Protein AF-0000000080950869 (afdb_homodimer)

pLDDT: mean 80.31, std 16.46, range [26.42, 98.25]

Sequence (766 aa):
MTEITNLSSDLVELILSLLPIPTLIRVSTVCKLWHSIISSPSFSTLSNHSNQPWFFLHGIHNISSKNNQTFAFDPSSNTWFLLPTPQLHHRHQPNTSFIGTNSFFFITAPNFLYTPILHPSWHLTPPLHFPRINPLLGVFHDAKGSNFSHPKFIVVGGVKFIGNLVDIEDRLDVEIYDPLLGNWDLGPPLPPDFRSGNSSSSLSSALFKGKFYVFGIYSCFVSSFDLHHRVWSEVHTLRPHGAVFSFLVACKEMLVLAGVCNFPHGSSSFVLWKVDERTMRFSQIDVMPHDLLCSLFDGDEDDKFASLKCVGLGDLIYVYNENYHRMYPACVCEINGESGRCVWRKVPPLPSFMNRFHKVVSFCSTVSLHSILRELQGPDLQFMTEITNLSSDLVELILSLLPIPTLIRVSTVCKLWHSIISSPSFSTLSNHSNQPWFFLHGIHNISSKNNQTFAFDPSSNTWFLLPTPQLHHRHQPNTSFIGTNSFFFITAPNFLYTPILHPSWHLTPPLHFPRINPLLGVFHDAKGSNFSHPKFIVVGGVKFIGNLVDIEDRLDVEIYDPLLGNWDLGPPLPPDFRSGNSSSSLSSALFKGKFYVFGIYSCFVSSFDLHHRVWSEVHTLRPHGAVFSFLVACKEMLVLAGVCNFPHGSSSFVLWKVDERTMRFSQIDVMPHDLLCSLFDGDEDDKFASLKCVGLGDLIYVYNENYHRMYPACVCEINGESGRCVWRKVPPLPSFMNRFHKVVSFCSTVSLHSILRELQGPDLQF

Organism: Vigna mungo (NCBI:txid3915)

Radius of gyration: 29.49 Å; Cα contacts (8 Å, |Δi|>4): 1703; chains: 2; bounding box: 51×110×67 Å

Nearest PDB structures (foldseek):
  6n01-assembly1_B  TM=3.925E-01  e=1.006E-05  Citrobacter koseri ATCC BAA-895
  8yu6-assembly1_B  TM=4.267E-01  e=8.065E-05  Pelomicrobium methylotrophicum
  8afw-assembly1_C  TM=4.514E-01  e=4.983E-04  Saccharomyces cerevisiae
  8afq-assembly1_D  TM=4.599E-01  e=5.825E-04  Saccharomyces cerevisiae
  3fw0-assembly1_A  TM=4.901E-01  e=1.486E-03  Rattus norvegicus

Foldseek 3Di:
DPPPVPDPLVVLLLVLLPDDLVVLLVVLVVDVSSLVSLLDPVSLVNSVVPQFWKKKKWFQAQPDRVQIWIWIADPVVLDIWTADDQDDPDDDPRLQAWADEAQKIWRQPPFTWIAGRLGGDIDGAPHDPFRFGQWDKDWADDPPDPCPPWIKMKTAAGWTDDPPDTHFQDQDWIWMDTVVVRDIDTAHHDPVVDGTNDHPLQWAWEDDDQWIWIAGFAQQKIWIARNVVRDIDDIDHQDDPQFRTWHWADAPPFIKIWGWGADPVGDIWIWIWTADPPPRDIGTLDIDDPVLVCLLDPNPDPVDCSQWDWEDYYQKIKIWGFDPVNQIWMKMWGADPVPSDIDIDTRDGDDPPRDRGPGMYMYIYGDRSSSNSVSSVDPPTDD/DPPPVPDPLVVLLLVLLPDPLVVLLVVLVVDVSSLVSLLDPVSLVNSVVPQFWKKKKWFAAQPDRVQIWIWIADPVVLDIWTADDQDDPDDDPRLQAWADEAQKIWRQPPFTWMAGRLDGDIDGAPHDPFRFGAWDKDWADDPPDPCPPWIKMKTAAGWTDDPPDTHFQDQDWIWMDTVVVRDIDTAHHDPVVDGTRDHPLQWAWEDDDQWIWIAGFAQQKIWIARNVVRDIDDIDHQDDAQFRTWHWADAPPFIKIWGWGADPVGDIWIWIWTADPPPRDIGTLDIDDPVLVCLLDDNPDVPDCSQWDWEDYYQKIKIWGFDPVNQIWMKMWGADPPPSDIDIDTRDGDDPPRDRGPGMYMYIYGDRSSSNSVSSVDPPTDD

Solvent-accessible surface area (backbone atoms only — not comparable to full-atom values): 41691 Å² total; per-residue (Å²): 131,85,60,76,79,75,52,54,71,64,54,49,46,52,53,50,32,70,43,54,65,69,55,42,51,51,44,30,73,75,30,71,67,48,27,52,44,52,47,27,72,65,39,49,66,61,25,62,56,77,62,63,43,25,44,34,43,36,32,37,27,83,88,42,71,84,58,34,44,28,38,36,31,37,71,89,74,65,42,78,38,47,46,68,57,73,74,72,84,62,76,85,60,71,79,61,17,66,45,56,45,68,47,28,36,33,31,42,38,89,53,33,34,37,20,43,56,64,60,63,54,79,39,79,52,71,69,61,95,69,35,27,35,44,42,44,72,48,70,45,68,68,86,84,55,85,62,86,80,60,56,27,38,39,40,38,59,12,26,33,40,54,86,60,36,62,43,45,67,55,74,41,54,23,36,35,37,36,67,89,76,61,47,73,43,82,41,69,42,74,61,56,59,55,48,52,42,39,25,48,85,48,36,34,58,27,71,52,95,65,24,46,34,41,28,28,25,46,60,21,37,33,36,36,31,33,70,83,78,59,44,70,50,75,78,44,70,60,70,60,85,49,54,56,36,39,37,45,31,27,32,75,90,43,39,34,40,39,30,38,27,50,42,94,87,72,50,73,43,44,37,34,25,42,43,40,88,87,76,60,44,70,44,80,64,49,64,56,57,63,70,61,61,44,63,47,45,75,80,78,56,77,68,39,76,39,47,55,48,71,43,38,32,44,50,38,38,36,41,32,22,72,46,61,95,61,60,46,32,38,32,38,32,40,44,38,85,86,78,57,49,72,48,76,48,76,46,75,75,68,66,86,84,59,68,84,48,70,41,74,44,66,30,35,26,63,65,55,62,37,48,48,51,60,36,57,73,41,92,64,61,59,128,131,84,62,77,81,74,52,53,71,65,54,47,43,52,55,49,33,68,43,54,66,69,54,40,52,52,44,32,73,72,31,69,67,48,26,51,45,52,48,28,72,66,37,50,65,61,26,64,56,78,63,65,43,24,44,35,42,36,31,37,28,82,88,43,72,84,59,34,44,29,37,36,32,34,71,88,75,66,43,78,38,48,47,67,57,76,76,71,84,61,77,85,60,73,77,63,16,66,46,55,45,67,46,29,36,34,31,40,37,90,54,34,32,38,22,43,54,66,63,63,54,80,38,79,53,70,71,62,97,67,35,25,35,43,41,41,71,46,71,45,68,67,87,84,55,85,63,86,81,60,56,26,38,38,40,39,58,11,26,33,40,56,87,59,35,61,42,46,69,53,76,40,55,22,36,36,36,36,67,89,77,61,46,73,44,80,40,68,42,74,60,54,60,56,50,52,40,41,25,50,84,48,35,33,58,28,72,53,94,66,24,47,32,43,30,30,25,46,62,21,36,35,34,36,32,32,70,83,79,58,45,71,51,74,78,45,71,59,71,59,85,48,54,56,37,40,35,46,30,28,32,75,90,44,40,33,39,40,29,39,28,47,42,94,88,72,47,72,44,44,38,34,26,42,42,39,87,86,77,59,46,72,45,80,63,49,66,56,56,64,70,62,60,44,64,47,44,69,81,81,54,74,68,38,76,39,49,55,46,70,44,38,31,44,48,38,39,38,39,33,23,72,47,61,95,60,61,45,32,37,33,38,34,40,44,38,86,86,78,56,49,72,47,75,48,76,47,77,76,68,69,86,85,62,67,84,48,71,40,72,45,68,32,35,25,63,64,53,62,36,49,47,51,60,36,57,74,41,92,62,60,57,127

Structure (mmCIF, N/CA/C/O backbone):
data_AF-0000000080950869-model_v1
#
loop_
_entity.id
_entity.type
_entity.pdbx_description
1 polymer 'F-box domain-containing protein'
#
loop_
_atom_site.group_PDB
_atom_site.id
_atom_site.type_symbol
_atom_site.label_atom_id
_atom_site.label_alt_id
_atom_site.label_comp_id
_atom_site.label_asym_id
_atom_site.label_entity_id
_atom_site.label_seq_id
_atom_site.pdbx_PDB_ins_code
_atom_site.Cartn_x
_atom_site.Cartn_y
_atom_site.Cartn_z
_atom_site.occupancy
_atom_site.B_iso_or_equiv
_atom_site.auth_seq_id
_atom_site.auth_comp_id
_atom_site.auth_asym_id
_atom_site.auth_atom_id
_atom_site.pdbx_PDB_model_num
ATOM 1 N N . MET A 1 1 ? -22.375 54.344 24.906 1 26.42 1 MET A N 1
ATOM 2 C CA . MET A 1 1 ? -21.688 53.469 23.938 1 26.42 1 MET A CA 1
ATOM 3 C C . MET A 1 1 ? -20.328 54.062 23.562 1 26.42 1 MET A C 1
ATOM 5 O O . MET A 1 1 ? -20.266 55.094 22.875 1 26.42 1 MET A O 1
ATOM 9 N N . THR A 1 2 ? -19.297 54.062 24.359 1 35.56 2 THR A N 1
ATOM 10 C CA . THR A 1 2 ? -17.984 54.656 24.172 1 35.56 2 THR A CA 1
ATOM 11 C C . THR A 1 2 ? -17.391 54.219 22.828 1 35.56 2 THR A C 1
ATOM 13 O O . THR A 1 2 ? -17.328 53.031 22.516 1 35.56 2 THR A O 1
ATOM 16 N N . GLU A 1 3 ? -17.406 55.062 21.812 1 41.12 3 GLU A N 1
ATOM 17 C CA . GLU A 1 3 ? -16.969 54.938 20.438 1 41.12 3 GLU A CA 1
ATOM 18 C C . GLU A 1 3 ? -15.531 54.438 20.344 1 41.12 3 GLU A C 1
ATOM 20 O O . GLU A 1 3 ? -14.648 54.969 21.047 1 41.12 3 GLU A O 1
ATOM 25 N N . ILE A 1 4 ? -15.273 53.188 20.047 1 51.12 4 ILE A N 1
ATOM 26 C CA . ILE A 1 4 ? -13.984 52.562 19.75 1 51.12 4 ILE A CA 1
ATOM 27 C C . ILE A 1 4 ? -13.078 53.562 19.031 1 51.12 4 ILE A C 1
ATOM 29 O O . ILE A 1 4 ? -11.867 53.344 18.969 1 51.12 4 ILE A O 1
ATOM 33 N N . THR A 1 5 ? -13.547 54.625 18.625 1 50.69 5 THR A N 1
ATOM 34 C CA . THR A 1 5 ? -12.797 55.656 17.953 1 50.69 5 THR A CA 1
ATOM 35 C C . THR A 1 5 ? -11.844 56.344 18.922 1 50.69 5 THR A C 1
ATOM 37 O O . THR A 1 5 ? -10.93 57.062 18.5 1 50.69 5 THR A O 1
ATOM 40 N N . ASN A 1 6 ? -12.062 56.312 20.109 1 53.97 6 ASN A N 1
ATOM 41 C CA . ASN A 1 6 ? -11.242 57.094 21.047 1 53.97 6 ASN A CA 1
ATOM 42 C C . ASN A 1 6 ? -10.117 56.219 21.641 1 53.97 6 ASN A C 1
ATOM 44 O O . ASN A 1 6 ? -9.391 56.688 22.531 1 53.97 6 ASN A O 1
ATOM 48 N N . LEU A 1 7 ? -10.086 54.938 21.344 1 57.59 7 LEU A N 1
ATOM 49 C CA . LEU A 1 7 ? -9.031 54.125 21.922 1 57.59 7 LEU A CA 1
ATOM 50 C C . LEU A 1 7 ? -7.754 54.219 21.094 1 57.59 7 LEU A C 1
ATOM 52 O O . LEU A 1 7 ? -7.809 54.406 19.891 1 57.59 7 LEU A O 1
ATOM 56 N N . SER A 1 8 ? -6.586 54.406 21.75 1 63.66 8 SER A N 1
ATOM 57 C CA . SER A 1 8 ? -5.293 54.469 21.078 1 63.66 8 SER A CA 1
ATOM 58 C C . SER A 1 8 ? -5.098 53.219 20.188 1 63.66 8 SER A C 1
ATOM 60 O O . SER A 1 8 ? -5.672 52.156 20.453 1 63.66 8 SER A O 1
ATOM 62 N N . SER A 1 9 ? -4.492 53.469 19.047 1 61.19 9 SER A N 1
ATOM 63 C CA . SER A 1 9 ? -4.215 52.438 18.078 1 61.19 9 SER A CA 1
ATOM 64 C C . SER A 1 9 ? -3.578 51.219 18.766 1 61.19 9 SER A C 1
ATOM 66 O O . SER A 1 9 ? -3.865 50.062 18.391 1 61.19 9 SER A O 1
ATOM 68 N N . ASP A 1 10 ? -2.863 51.5 19.75 1 63.84 10 ASP A N 1
ATOM 69 C CA . ASP A 1 10 ? -2.186 50.438 20.469 1 63.84 10 ASP A CA 1
ATOM 70 C C . ASP A 1 10 ? -3.184 49.594 21.266 1 63.84 10 ASP A C 1
ATOM 72 O O . ASP A 1 10 ? -3.066 48.375 21.328 1 63.84 10 ASP A O 1
ATOM 76 N N . LEU A 1 11 ? -4.082 50.25 21.859 1 62.22 11 LEU A N 1
ATOM 77 C CA . LEU A 1 11 ? -5.082 49.562 22.656 1 62.22 11 LEU A CA 1
ATOM 78 C C . LEU A 1 11 ? -6.027 48.75 21.781 1 62.22 11 LEU A C 1
ATOM 80 O O . LEU A 1 11 ? -6.418 47.656 22.125 1 62.22 11 LEU A O 1
ATOM 84 N N . VAL A 1 12 ? -6.352 49.344 20.656 1 65.19 12 VAL A N 1
ATOM 85 C CA . VAL A 1 12 ? -7.203 48.625 19.719 1 65.19 12 VAL A CA 1
ATOM 86 C C . VAL A 1 12 ? -6.484 47.375 19.219 1 65.19 12 VAL A C 1
ATOM 88 O O . VAL A 1 12 ? -7.086 46.312 19.109 1 65.19 12 VAL A O 1
ATOM 91 N N . GLU A 1 13 ? -5.23 47.594 18.969 1 63.78 13 GLU A N 1
ATOM 92 C CA . GLU A 1 13 ? -4.422 46.469 18.547 1 63.78 13 GLU A CA 1
ATOM 93 C C . GLU A 1 13 ? -4.426 45.344 19.609 1 63.78 13 GLU A C 1
ATOM 95 O O . GLU A 1 13 ? -4.527 44.188 19.281 1 63.78 13 GLU A O 1
ATOM 100 N N . LEU A 1 14 ? -4.32 45.812 20.797 1 61.44 14 LEU A N 1
ATOM 101 C CA . LEU A 1 14 ? -4.332 44.844 21.891 1 61.44 14 LEU A CA 1
ATOM 102 C C . LEU A 1 14 ? -5.688 44.156 22 1 61.44 14 LEU A C 1
ATOM 104 O O . LEU A 1 14 ? -5.758 42.938 22.234 1 61.44 14 LEU A O 1
ATOM 108 N N . ILE A 1 15 ? -6.707 44.938 21.875 1 62.34 15 ILE A N 1
ATOM 109 C CA . ILE A 1 15 ? -8.047 44.375 21.984 1 62.34 15 ILE A CA 1
ATOM 110 C C . ILE A 1 15 ? -8.289 43.406 20.844 1 62.34 15 ILE A C 1
ATOM 112 O O . ILE A 1 15 ? -8.797 42.281 21.062 1 62.34 15 ILE A O 1
ATOM 116 N N . LEU A 1 16 ? -7.816 43.844 19.734 1 64.12 16 LEU A N 1
ATOM 117 C CA . LEU A 1 16 ? -8.047 43.031 18.562 1 64.12 16 LEU A CA 1
ATOM 118 C C . LEU A 1 16 ? -7.207 41.75 18.625 1 64.12 16 LEU A C 1
ATOM 120 O O . LEU A 1 16 ? -7.621 40.688 18.141 1 64.12 16 LEU A O 1
ATOM 124 N N . SER A 1 17 ? -6.078 41.906 19.266 1 61.78 17 SER A N 1
ATOM 125 C CA . SER A 1 17 ? -5.18 40.75 19.344 1 61.78 17 SER A CA 1
ATOM 126 C C . SER A 1 17 ? -5.777 39.656 20.219 1 61.78 17 SER A C 1
ATOM 128 O O . SER A 1 17 ? -5.355 38.5 20.125 1 61.78 17 SER A O 1
ATOM 130 N N . LEU A 1 18 ? -6.824 40.062 20.938 1 58.31 18 LEU A N 1
ATOM 131 C CA . LEU A 1 18 ? -7.438 39.094 21.859 1 58.31 18 LEU A CA 1
ATOM 132 C C . LEU A 1 18 ? -8.68 38.469 21.234 1 58.31 18 LEU A C 1
ATOM 134 O O . LEU A 1 18 ? -9.273 37.562 21.812 1 58.31 18 LEU A O 1
ATOM 138 N N . LEU A 1 19 ? -8.977 39.031 20.141 1 59.91 19 LEU A N 1
ATOM 139 C CA . LEU A 1 19 ? -10.203 38.531 19.516 1 59.91 19 LEU A CA 1
ATOM 140 C C . LEU A 1 19 ? -9.922 37.281 18.672 1 59.91 19 LEU A C 1
ATOM 142 O O . LEU A 1 19 ? -8.836 37.156 18.109 1 59.91 19 LEU A O 1
ATOM 146 N N . PRO A 1 20 ? -10.945 36.344 18.703 1 60.03 20 PRO A N 1
ATOM 147 C CA . PRO A 1 20 ? -10.797 35.188 17.844 1 60.03 20 PRO A CA 1
ATOM 148 C C . PRO A 1 20 ? -10.703 35.531 16.359 1 60.03 20 PRO A C 1
ATOM 150 O O . PRO A 1 20 ? -11.195 36.594 15.945 1 60.03 20 PRO A O 1
ATOM 153 N N . ILE A 1 21 ? -10.047 34.719 15.656 1 61.84 21 ILE A N 1
ATOM 154 C CA . ILE A 1 21 ? -9.711 34.969 14.258 1 61.84 21 ILE A CA 1
ATOM 155 C C . ILE A 1 21 ? -10.977 35.281 13.469 1 61.84 21 ILE A C 1
ATOM 157 O O . ILE A 1 21 ? -11.016 36.25 12.695 1 61.84 21 ILE A O 1
ATOM 161 N N . PRO A 1 22 ? -12.086 34.656 13.758 1 58.62 22 PRO A N 1
ATOM 162 C CA . PRO A 1 22 ? -13.273 35.031 12.977 1 58.62 22 PRO A CA 1
ATOM 163 C C . PRO A 1 22 ? -13.719 36.469 13.227 1 58.62 22 PRO A C 1
ATOM 165 O O . PRO A 1 22 ? -14.172 37.156 12.297 1 58.62 22 PRO A O 1
ATOM 168 N N . THR A 1 23 ? -13.625 36.781 14.438 1 60.53 23 THR A N 1
ATOM 169 C CA . THR A 1 23 ? -14 38.156 14.773 1 60.53 23 THR A CA 1
ATOM 170 C C . THR A 1 23 ? -13.039 39.156 14.141 1 60.53 23 THR A C 1
ATOM 172 O O . THR A 1 23 ? -13.461 40.219 13.672 1 60.53 23 THR A O 1
ATOM 175 N N . LEU A 1 24 ? -11.844 38.656 14.172 1 63.06 24 LE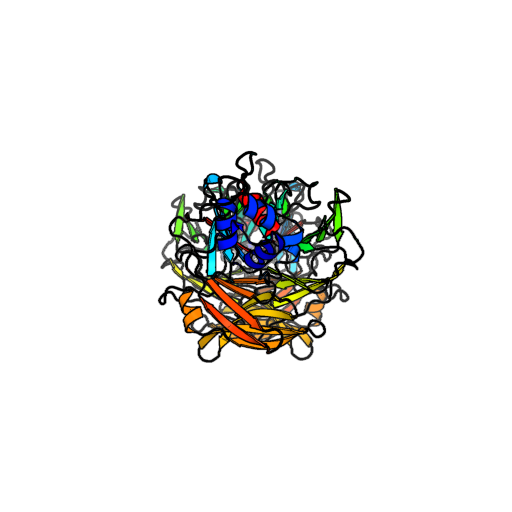U A N 1
ATOM 176 C CA . LEU A 1 24 ? -10.852 39.531 13.578 1 63.06 24 LEU A CA 1
ATOM 177 C C . LEU A 1 24 ? -11.086 39.688 12.078 1 63.06 24 LEU A C 1
ATOM 179 O O . LEU A 1 24 ? -10.969 40.781 11.531 1 63.06 24 LEU A O 1
ATOM 183 N N . ILE A 1 25 ? -11.484 38.594 11.555 1 61.44 25 ILE A N 1
ATOM 184 C CA . ILE A 1 25 ? -11.766 38.656 10.117 1 61.44 25 ILE A CA 1
ATOM 185 C C . ILE A 1 25 ? -12.977 39.531 9.859 1 61.44 25 ILE A C 1
ATOM 187 O O . ILE A 1 25 ? -12.961 40.344 8.938 1 61.44 25 ILE A O 1
ATOM 191 N N . ARG A 1 26 ? -13.914 39.469 10.617 1 59.84 26 ARG A N 1
ATOM 192 C CA . ARG A 1 26 ? -15.117 40.25 10.469 1 59.84 26 ARG A CA 1
ATOM 193 C C . ARG A 1 26 ? -14.82 41.75 10.68 1 59.84 26 ARG A C 1
ATOM 195 O O . ARG A 1 26 ? -15.273 42.594 9.906 1 59.84 26 ARG A O 1
ATOM 202 N N . VAL A 1 27 ? -14.094 41.906 11.688 1 62.31 27 VAL A N 1
ATOM 203 C CA . VAL A 1 27 ? -13.852 43.281 12.031 1 62.31 27 VAL A CA 1
ATOM 204 C C . VAL A 1 27 ? -12.938 43.938 10.992 1 62.31 27 VAL A C 1
ATOM 206 O O . VAL A 1 27 ? -13.07 45.125 10.688 1 62.31 27 VAL A O 1
ATOM 209 N N . SER A 1 28 ? -12.094 43 10.43 1 62.47 28 SER A N 1
ATOM 210 C CA . SER A 1 28 ? -11.18 43.531 9.43 1 62.47 28 SER A CA 1
ATOM 211 C C . SER A 1 28 ? -11.922 43.906 8.148 1 62.47 28 SER A C 1
ATOM 213 O O . SER A 1 28 ? -11.422 44.719 7.363 1 62.47 28 SER A O 1
ATOM 215 N N . THR A 1 29 ? -13.008 43.312 7.973 1 60.16 29 THR A N 1
ATOM 216 C CA . THR A 1 29 ? -13.781 43.594 6.77 1 60.16 29 THR A CA 1
ATOM 217 C C . THR A 1 29 ? -14.68 44.812 6.988 1 60.16 29 THR A C 1
ATOM 219 O O . THR A 1 29 ? -15.141 45.438 6.027 1 60.16 29 THR A O 1
ATOM 222 N N . VAL A 1 30 ? -14.93 45.219 8.227 1 60.84 30 VAL A N 1
ATOM 223 C CA . VAL A 1 30 ? -15.906 46.281 8.508 1 60.84 30 VAL A CA 1
ATOM 224 C C . VAL A 1 30 ? -15.195 47.625 8.664 1 60.84 30 VAL A C 1
ATOM 226 O O . VAL A 1 30 ? -15.805 48.688 8.484 1 60.84 30 VAL A O 1
ATOM 229 N N . CYS A 1 31 ? -13.992 47.625 9.102 1 62.09 31 CYS A N 1
ATOM 230 C CA . CYS A 1 31 ? -13.281 48.875 9.406 1 62.09 31 CYS A CA 1
ATOM 231 C C . CYS A 1 31 ? -11.875 48.844 8.82 1 62.09 31 CYS A C 1
ATOM 233 O O . CYS A 1 31 ? -11.109 47.906 9.078 1 62.09 31 CYS A O 1
ATOM 235 N N . LYS A 1 32 ? -11.664 49.781 7.957 1 64.25 32 LYS A N 1
ATOM 236 C CA . LYS A 1 32 ? -10.367 49.906 7.293 1 64.25 32 LYS A CA 1
ATOM 237 C C . LYS A 1 32 ? -9.234 50 8.312 1 64.25 32 LYS A C 1
ATOM 239 O O . LYS A 1 32 ? -8.148 49.438 8.102 1 64.25 32 LYS A O 1
ATOM 244 N N . LEU A 1 33 ? -9.516 50.719 9.289 1 62.75 33 LEU A N 1
ATOM 245 C CA . LEU A 1 33 ? -8.492 50.906 10.312 1 62.75 33 LEU A CA 1
ATOM 246 C C . LEU A 1 33 ? -8.148 49.562 10.977 1 62.75 33 LEU A C 1
ATOM 248 O O . LEU A 1 33 ? -6.973 49.25 11.172 1 62.75 33 LEU A O 1
ATOM 252 N N . TRP A 1 34 ? -9.172 48.844 11.266 1 62.72 34 TRP A N 1
ATOM 253 C CA . TRP A 1 34 ? -8.953 47.562 11.914 1 62.72 34 TRP A CA 1
ATOM 254 C C . TRP A 1 34 ? -8.266 46.594 10.969 1 62.72 34 TRP A C 1
ATOM 256 O O . TRP A 1 34 ? -7.395 45.812 11.391 1 62.72 34 TRP A O 1
ATOM 266 N N . HIS A 1 35 ? -8.633 46.719 9.805 1 61.59 35 HIS A N 1
ATOM 267 C CA . HIS A 1 35 ? -7.949 45.906 8.805 1 61.59 35 HIS A CA 1
ATOM 268 C C . HIS A 1 35 ? -6.453 46.219 8.773 1 61.59 35 HIS A C 1
ATOM 270 O O . HIS A 1 35 ? -5.633 45.281 8.727 1 61.59 35 HIS A O 1
ATOM 276 N N . SER A 1 36 ? -6.188 47.469 8.789 1 63.28 36 SER A N 1
ATOM 277 C CA . SER A 1 36 ? -4.789 47.875 8.734 1 63.28 36 SER A CA 1
ATOM 278 C C . SER A 1 36 ? -4.027 47.406 9.969 1 63.28 36 SER A C 1
ATOM 280 O O . SER A 1 36 ? -2.873 47 9.867 1 63.28 36 SER A O 1
ATOM 282 N N . ILE A 1 37 ? -4.645 47.469 11.07 1 62.16 37 ILE A N 1
ATOM 283 C CA . ILE A 1 37 ? -3.99 47.062 12.312 1 62.16 37 ILE A CA 1
ATOM 284 C C . ILE A 1 37 ? -3.754 45.562 12.32 1 62.16 37 ILE A C 1
ATOM 286 O O . ILE A 1 37 ? -2.648 45.094 12.617 1 62.16 37 ILE A O 1
ATOM 290 N N . ILE A 1 38 ? -4.82 44.938 11.891 1 62.62 38 ILE A N 1
ATOM 291 C CA . ILE A 1 38 ? -4.781 43.469 11.984 1 62.62 38 ILE A CA 1
ATOM 292 C C . ILE A 1 38 ? -3.816 42.906 10.93 1 62.62 38 ILE A C 1
ATOM 294 O O . ILE A 1 38 ? -3.16 41.906 11.164 1 62.62 38 ILE A O 1
ATOM 298 N N . SER A 1 39 ? -3.668 43.719 9.875 1 59 39 SER A N 1
ATOM 299 C CA . SER A 1 39 ? -2.797 43.281 8.789 1 59 39 SER A CA 1
ATOM 300 C C . SER A 1 39 ? -1.349 43.688 9.047 1 59 39 SER A C 1
ATOM 302 O O . SER A 1 39 ? -0.454 43.344 8.273 1 59 39 SER A O 1
ATOM 304 N N . SER A 1 40 ? -1.142 44.469 10.141 1 59.09 40 SER A N 1
ATOM 305 C CA . SER A 1 40 ? 0.208 44.938 10.43 1 59.09 40 SER A CA 1
ATOM 306 C C . SER A 1 40 ? 1.072 43.844 11.023 1 59.09 40 SER A C 1
ATOM 308 O O . SER A 1 40 ? 0.564 42.938 11.703 1 59.09 40 SER A O 1
ATOM 310 N N . PRO A 1 41 ? 2.375 43.812 10.562 1 57.59 41 PRO A N 1
ATOM 311 C CA . PRO A 1 41 ? 3.297 42.812 11.117 1 57.59 41 PRO A CA 1
ATOM 312 C C . PRO A 1 41 ? 3.355 42.844 12.641 1 57.59 41 PRO A C 1
ATOM 314 O O . PRO A 1 41 ? 3.543 41.812 13.281 1 57.59 41 PRO A O 1
ATOM 317 N N . SER A 1 42 ? 3.238 43.969 13.219 1 56.16 42 SER A N 1
ATOM 318 C CA . SER A 1 42 ? 3.305 44.125 14.664 1 56.16 42 SER A CA 1
ATOM 319 C C . SER A 1 42 ? 2.137 43.406 15.344 1 56.16 42 SER A C 1
ATOM 321 O O . SER A 1 42 ? 2.275 42.906 16.453 1 56.16 42 SER A O 1
ATOM 323 N N . PHE A 1 43 ? 1.018 43.469 14.727 1 56.78 43 PHE A N 1
ATOM 324 C CA . PHE A 1 43 ? -0.144 42.781 15.297 1 56.78 43 PHE A CA 1
ATOM 325 C C . PHE A 1 43 ? 0.073 41.281 15.336 1 56.78 43 PHE A C 1
ATOM 327 O O . PHE A 1 43 ? -0.349 40.625 16.281 1 56.78 43 PHE A O 1
ATOM 334 N N . SER A 1 44 ? 0.734 40.812 14.32 1 55.09 44 SER A N 1
ATOM 335 C CA . SER A 1 44 ? 1.015 39.375 14.266 1 55.09 44 SER A CA 1
ATOM 336 C C . SER A 1 44 ? 1.907 38.938 15.422 1 55.09 44 SER A C 1
ATOM 338 O O . SER A 1 44 ? 1.777 37.844 15.922 1 55.09 44 SER A O 1
ATOM 340 N N . THR A 1 45 ? 2.768 39.906 15.797 1 50.5 45 THR A N 1
ATOM 341 C CA . THR A 1 45 ? 3.648 39.625 16.922 1 50.5 45 THR A CA 1
ATOM 342 C C . THR A 1 45 ? 2.877 39.688 18.25 1 50.5 45 THR A C 1
ATOM 344 O O . THR A 1 45 ? 3.225 39 19.203 1 50.5 45 THR A O 1
ATOM 347 N N . LEU A 1 46 ? 2.123 40.625 18.391 1 47.06 46 LEU A N 1
ATOM 348 C CA . LEU A 1 46 ? 1.39 40.844 19.625 1 47.06 46 LEU A CA 1
ATOM 349 C C . LEU A 1 46 ? 0.33 39.75 19.812 1 47.06 46 LEU A C 1
ATOM 351 O O . LEU A 1 46 ? 0.012 39.375 20.953 1 47.06 46 LEU A O 1
ATOM 355 N N . SER A 1 47 ? -0.365 39.562 18.844 1 46.78 47 SER A N 1
ATOM 356 C CA . SER A 1 47 ? -1.425 38.594 19.031 1 46.78 47 SER A CA 1
ATOM 357 C C . SER A 1 47 ? -0.856 37.219 19.438 1 46.78 47 SER A C 1
ATOM 359 O O . SER A 1 47 ? -0.105 36.625 18.688 1 46.78 47 SER A O 1
ATOM 361 N N . ASN A 1 48 ? -0.287 37.25 20.578 1 44.25 48 ASN A N 1
ATOM 362 C CA . ASN A 1 48 ? 0.024 36 21.266 1 44.25 48 ASN A CA 1
ATOM 363 C C . ASN A 1 48 ? -0.986 34.906 20.922 1 44.25 48 ASN A C 1
ATOM 365 O O . ASN A 1 48 ? -1.235 34 21.734 1 44.25 48 ASN A O 1
ATOM 369 N N . HIS A 1 49 ? -1.978 35.25 20.219 1 45.88 49 HIS A N 1
ATOM 370 C CA . HIS A 1 49 ? -2.979 34.188 20.062 1 45.88 49 HIS A CA 1
ATOM 371 C C . HIS A 1 49 ? -2.322 32.844 19.828 1 45.88 49 HIS A C 1
ATOM 373 O O . HIS A 1 49 ? -1.349 32.719 19.078 1 45.88 49 HIS A O 1
ATOM 379 N N . SER A 1 50 ? -2.105 32.125 20.922 1 51.44 50 SER A N 1
ATOM 380 C CA . SER A 1 50 ? -1.795 30.719 20.969 1 51.44 50 SER A CA 1
ATOM 381 C C . SER A 1 50 ? -2.217 30 19.688 1 51.44 50 SER A C 1
ATOM 383 O O . SER A 1 50 ? -3.404 29.75 19.469 1 51.44 50 SER A O 1
ATOM 385 N N . ASN A 1 51 ? -1.647 30.406 18.625 1 64.25 51 ASN A N 1
ATOM 386 C CA . ASN A 1 51 ? -2.021 30.016 17.266 1 64.25 51 ASN A CA 1
ATOM 387 C C . ASN A 1 51 ? -2.035 28.484 17.125 1 64.25 51 ASN A C 1
ATOM 389 O O . ASN A 1 51 ? -1.014 27.891 16.781 1 64.25 51 ASN A O 1
ATOM 393 N N . GLN A 1 52 ? -3.09 27.984 17.734 1 82.19 52 GLN A N 1
ATOM 394 C CA . GLN A 1 52 ? -3.275 26.547 17.531 1 82.19 52 GLN A CA 1
ATOM 395 C C . GLN A 1 52 ? -3.387 26.219 16.047 1 82.19 52 GLN A C 1
ATOM 397 O O . GLN A 1 52 ? -4 26.969 15.281 1 82.19 52 GLN A O 1
ATOM 402 N N . PRO A 1 53 ? -2.734 25.219 15.703 1 90.31 53 PRO A N 1
ATOM 403 C CA . PRO A 1 53 ? -2.822 24.812 14.297 1 90.31 53 PRO A CA 1
ATOM 404 C C . PRO A 1 53 ? -4.25 24.5 13.859 1 90.31 53 PRO A C 1
ATOM 406 O O . PRO A 1 53 ? -5.035 23.969 14.648 1 90.31 53 PRO A O 1
ATOM 409 N N . TRP A 1 54 ? -4.539 24.891 12.664 1 92.31 54 TRP A N 1
ATOM 410 C CA . TRP A 1 54 ? -5.848 24.609 12.094 1 92.31 54 TRP A CA 1
ATOM 411 C C . TRP A 1 54 ? -5.855 23.234 11.422 1 92.31 54 TRP A C 1
ATOM 413 O O . TRP A 1 54 ? -4.797 22.688 11.094 1 92.31 54 TRP A O 1
ATOM 423 N N . PHE A 1 55 ? -7.062 22.703 11.336 1 96 55 PHE A N 1
ATOM 424 C CA . PHE A 1 55 ? -7.305 21.469 10.617 1 96 55 PHE A CA 1
ATOM 425 C C . PHE A 1 55 ? -7.879 21.734 9.234 1 96 55 PHE A C 1
ATOM 427 O O . PHE A 1 55 ? -8.938 22.359 9.109 1 96 55 PHE A O 1
ATOM 434 N N . PHE A 1 56 ? -7.176 21.234 8.18 1 93.75 56 PHE A N 1
ATOM 435 C CA . PHE A 1 56 ? -7.574 21.516 6.805 1 93.75 56 PHE A CA 1
ATOM 436 C C . PHE A 1 56 ? -8.117 20.25 6.137 1 93.75 56 PHE A C 1
ATOM 438 O O . PHE A 1 56 ? -7.582 19.156 6.324 1 93.75 56 PHE A O 1
ATOM 445 N N . LEU A 1 57 ? -9.156 20.422 5.418 1 93.25 57 LEU A N 1
ATOM 446 C CA . LEU A 1 57 ? -9.742 19.391 4.566 1 93.25 57 LEU A CA 1
ATOM 447 C C . LEU A 1 57 ? -9.953 19.906 3.148 1 93.25 57 LEU A C 1
ATOM 449 O O . LEU A 1 57 ? -10.773 20.797 2.922 1 93.25 57 LEU A O 1
ATOM 453 N N . HIS A 1 58 ? -9.203 19.359 2.25 1 90.5 58 HIS A N 1
ATOM 454 C CA . HIS A 1 58 ? -9.344 19.703 0.842 1 90.5 58 HIS A CA 1
ATOM 455 C C . HIS A 1 58 ? -10.07 18.609 0.072 1 90.5 58 HIS A C 1
ATOM 457 O O . HIS A 1 58 ? -9.586 17.484 -0.02 1 90.5 58 HIS A O 1
ATOM 463 N N . GLY A 1 59 ? -11.195 18.984 -0.487 1 88.75 59 GLY A N 1
ATOM 464 C CA . GLY A 1 59 ? -11.969 18.047 -1.284 1 88.75 59 GLY A CA 1
ATOM 465 C C . GLY A 1 59 ? -11.695 18.156 -2.771 1 88.75 59 GLY A C 1
ATOM 466 O O . GLY A 1 59 ? -11.703 19.25 -3.33 1 88.75 59 GLY A O 1
ATOM 467 N N . ILE A 1 60 ? -11.445 17.031 -3.395 1 83.56 60 ILE A N 1
ATOM 468 C CA . ILE A 1 60 ? -11.133 16.984 -4.82 1 83.56 60 ILE A CA 1
ATOM 469 C C . ILE A 1 60 ? -12.281 16.328 -5.574 1 83.56 60 ILE A C 1
ATOM 471 O O . ILE A 1 60 ? -12.758 15.258 -5.188 1 83.56 60 ILE A O 1
ATOM 475 N N . HIS A 1 61 ? -12.68 17 -6.598 1 77.12 61 HIS A N 1
ATOM 476 C CA . HIS A 1 61 ? -13.672 16.469 -7.527 1 77.12 61 HIS A CA 1
ATOM 477 C C . HIS A 1 61 ? -13.023 16.016 -8.828 1 77.12 61 HIS A C 1
ATOM 479 O O . HIS A 1 61 ? -12.359 16.812 -9.508 1 77.12 61 HIS A O 1
ATOM 485 N N . ASN A 1 62 ? -13.164 14.836 -9.219 1 69.31 62 ASN A N 1
ATOM 486 C CA . ASN A 1 62 ? -12.453 14.25 -10.344 1 69.31 62 ASN A CA 1
ATOM 487 C C . ASN A 1 62 ? -12.953 14.805 -11.672 1 69.31 62 ASN A C 1
ATOM 489 O O . ASN A 1 62 ? -12.234 14.781 -12.672 1 69.31 62 ASN A O 1
ATOM 493 N N . ILE A 1 63 ? -14.156 15.266 -11.75 1 67.25 63 ILE A N 1
ATOM 494 C CA . ILE A 1 63 ? -14.758 15.672 -13.016 1 67.25 63 ILE A CA 1
ATOM 495 C C . ILE A 1 63 ? -14.398 17.125 -13.312 1 67.25 63 ILE A C 1
ATOM 497 O O . ILE A 1 63 ? -13.969 17.453 -14.414 1 67.25 63 ILE A O 1
ATOM 501 N N . SER A 1 64 ? -14.578 18 -12.281 1 74.5 64 SER A N 1
ATOM 502 C CA . SER A 1 64 ? -14.312 19.422 -12.477 1 74.5 64 SER A CA 1
ATOM 503 C C . SER A 1 64 ? -13.562 20.016 -11.289 1 74.5 64 SER A C 1
ATOM 505 O O . SER A 1 64 ? -14.047 19.969 -10.156 1 74.5 64 SER A O 1
ATOM 507 N N . SER A 1 65 ? -12.461 20.594 -11.562 1 77.81 65 SER A N 1
ATOM 508 C CA . SER A 1 65 ? -11.656 21.219 -10.508 1 77.81 65 SER A CA 1
ATOM 509 C C . SER A 1 65 ? -12.398 22.391 -9.875 1 77.81 65 SER A C 1
ATOM 511 O O . SER A 1 65 ? -12.062 22.812 -8.773 1 77.81 65 SER A O 1
ATOM 513 N N . LYS A 1 66 ? -13.406 22.938 -10.555 1 78.06 66 LYS A N 1
ATOM 514 C CA . LYS A 1 66 ? -14.195 24.047 -10.023 1 78.06 66 LYS A CA 1
ATOM 515 C C . LYS A 1 66 ? -14.984 23.609 -8.797 1 78.06 66 LYS A C 1
ATOM 517 O O . LYS A 1 66 ? -15.422 24.453 -8 1 78.06 66 LYS A O 1
ATOM 522 N N . ASN A 1 67 ? -15.133 22.328 -8.727 1 84.19 67 ASN A N 1
ATOM 523 C CA . ASN A 1 67 ? -15.938 21.797 -7.621 1 84.19 67 ASN A CA 1
ATOM 524 C C . ASN A 1 67 ? -15.062 21.438 -6.426 1 84.19 67 ASN A C 1
ATOM 526 O O . ASN A 1 67 ? -15.562 20.953 -5.406 1 84.19 67 ASN A O 1
ATOM 530 N N . ASN A 1 68 ? -13.773 21.734 -6.535 1 86.06 68 ASN A N 1
ATOM 531 C CA . ASN A 1 68 ? -12.914 21.531 -5.375 1 86.06 68 ASN A CA 1
ATOM 532 C C . ASN A 1 68 ? -13.195 22.562 -4.285 1 86.06 68 ASN A C 1
ATOM 534 O O . ASN A 1 68 ? -13.562 23.703 -4.578 1 86.06 68 ASN A O 1
ATOM 538 N N . GLN A 1 69 ? -13.078 22.188 -3.082 1 87.75 69 GLN A N 1
ATOM 539 C CA . GLN A 1 69 ? -13.266 23.094 -1.95 1 87.75 69 GLN A CA 1
ATOM 540 C C . GLN A 1 69 ? -12.242 22.812 -0.853 1 87.75 69 GLN A C 1
ATOM 542 O O . GLN A 1 69 ? -11.844 21.672 -0.637 1 87.75 69 GLN A O 1
ATOM 547 N N . THR A 1 70 ? -11.82 23.875 -0.237 1 88.81 70 THR A N 1
ATOM 548 C CA . THR A 1 70 ? -10.906 23.766 0.898 1 88.81 70 THR A CA 1
ATOM 549 C C . THR A 1 70 ? -11.555 24.328 2.162 1 88.81 70 THR A C 1
ATOM 551 O O . THR A 1 70 ? -11.938 25.5 2.199 1 88.81 70 THR A O 1
ATOM 554 N N . PHE A 1 71 ? -11.648 23.469 3.148 1 91.81 71 PHE A N 1
ATOM 555 C CA . PHE A 1 71 ? -12.18 23.875 4.445 1 91.81 71 PHE A CA 1
ATOM 556 C C . PHE A 1 71 ? -11.078 23.906 5.496 1 91.81 71 PHE A C 1
ATOM 558 O O . PHE A 1 71 ? -10.148 23.094 5.449 1 91.81 71 PHE A O 1
ATOM 565 N N . ALA A 1 72 ? -11.18 24.859 6.367 1 90.88 72 ALA A N 1
ATOM 566 C CA . ALA A 1 72 ? -10.258 24.953 7.496 1 90.88 72 ALA A CA 1
ATOM 567 C C . ALA A 1 72 ? -11.023 25.094 8.812 1 90.88 72 ALA A C 1
ATOM 569 O O . ALA A 1 72 ? -11.938 25.906 8.922 1 90.88 72 ALA A O 1
ATOM 570 N N . PHE A 1 73 ? -10.672 24.281 9.789 1 94.19 73 PHE A N 1
ATOM 571 C CA . PHE A 1 73 ? -11.281 24.312 11.117 1 94.19 73 PHE A CA 1
ATOM 572 C C . PHE A 1 73 ? -10.367 25.016 12.117 1 94.19 73 PHE A C 1
ATOM 574 O O . PHE A 1 73 ? -9.219 24.625 12.297 1 94.19 73 PHE A O 1
ATOM 581 N N . ASP A 1 74 ? -10.875 25.969 12.719 1 87.56 74 ASP A N 1
ATOM 582 C CA . ASP A 1 74 ? -10.195 26.672 13.805 1 87.56 74 ASP A CA 1
ATOM 583 C C . ASP A 1 74 ? -10.625 26.125 15.164 1 87.56 74 ASP A C 1
ATOM 585 O O . ASP A 1 74 ? -11.758 26.359 15.602 1 87.56 74 ASP A O 1
ATOM 589 N N . PRO A 1 75 ? -9.734 25.453 15.797 1 90.94 75 PRO A N 1
ATOM 590 C CA . PRO A 1 75 ? -10.133 24.844 17.078 1 90.94 75 PRO A CA 1
ATOM 591 C C . PRO A 1 75 ? -10.453 25.875 18.141 1 90.94 75 PRO A C 1
ATOM 593 O O . PRO A 1 75 ? -11.211 25.594 19.078 1 90.94 75 PRO A O 1
ATOM 596 N N . SER A 1 76 ? -9.906 27 18.094 1 84 76 SER A N 1
ATOM 597 C CA . SER A 1 76 ? -10.156 28.031 19.094 1 84 76 SER A CA 1
ATOM 598 C C . SER A 1 76 ? -11.586 28.562 19 1 84 76 SER A C 1
ATOM 600 O O . SER A 1 76 ? -12.258 28.734 20.016 1 84 76 SER A O 1
ATOM 602 N N . SER A 1 77 ? -12 28.781 17.797 1 82.06 77 SER A N 1
ATOM 603 C CA . SER A 1 77 ? -13.359 29.266 17.594 1 82.06 77 SER A CA 1
ATOM 604 C C . SER A 1 77 ? -14.328 28.109 17.359 1 82.06 77 SER A C 1
ATOM 606 O O . SER A 1 77 ? -15.547 28.312 17.312 1 82.06 77 SER A O 1
ATOM 608 N N . ASN A 1 78 ? -13.812 26.969 17.234 1 91.38 78 ASN A N 1
ATOM 609 C CA . ASN A 1 78 ? -14.609 25.781 16.969 1 91.38 78 ASN A CA 1
ATOM 610 C C . ASN A 1 78 ? -15.492 25.953 15.742 1 91.38 78 ASN A C 1
ATOM 612 O O . ASN A 1 78 ? -16.688 25.672 15.789 1 91.38 78 ASN A O 1
ATOM 616 N N . THR A 1 79 ? -14.883 26.516 14.703 1 88.06 79 THR A N 1
ATOM 617 C CA . THR A 1 79 ? -15.648 26.812 13.5 1 88.06 79 THR A CA 1
ATOM 618 C C . THR A 1 79 ? -14.852 26.453 12.25 1 88.06 79 THR A C 1
ATOM 620 O O . THR A 1 79 ? -13.625 26.5 12.25 1 88.06 79 THR A O 1
ATOM 623 N N . TRP A 1 80 ? -15.695 26.062 11.188 1 90.88 80 TRP A N 1
ATOM 624 C CA . TRP A 1 80 ? -15.117 25.797 9.875 1 90.88 80 TRP A CA 1
ATOM 625 C C . TRP A 1 80 ? -15.125 27.047 9.016 1 90.88 80 TRP A C 1
ATOM 627 O O . TRP A 1 80 ? -16.094 27.828 9.047 1 90.88 80 TRP A O 1
ATOM 637 N N . PHE A 1 81 ? -14.078 27.188 8.219 1 84 81 PHE A N 1
ATOM 638 C CA . PHE A 1 81 ? -13.969 28.266 7.23 1 84 81 PHE A CA 1
ATOM 639 C C . PHE A 1 81 ? -13.781 27.688 5.832 1 84 81 PHE A C 1
ATOM 641 O O . PHE A 1 81 ? -13.07 26.688 5.656 1 84 81 PHE A O 1
ATOM 648 N N . LEU A 1 82 ? -14.469 28.281 4.875 1 85.88 82 LEU A N 1
ATOM 649 C CA . LEU A 1 82 ? -14.211 27.953 3.477 1 85.88 82 LEU A CA 1
ATOM 650 C C . LEU A 1 82 ? -13.117 28.844 2.898 1 85.88 82 LEU A C 1
ATOM 652 O O . LEU A 1 82 ? -13.234 30.078 2.906 1 85.88 82 LEU A O 1
ATOM 656 N N . LEU A 1 83 ? -12.062 28.188 2.457 1 81.81 83 LEU A N 1
ATOM 657 C CA . LEU A 1 83 ? -10.938 28.953 1.902 1 81.81 83 LEU A CA 1
ATOM 658 C C . LEU A 1 83 ? -11 28.969 0.379 1 81.81 83 LEU A C 1
ATOM 660 O O . LEU A 1 83 ? -11.602 28.078 -0.234 1 81.81 83 LEU A O 1
ATOM 664 N N . PRO A 1 84 ? -10.359 29.984 -0.162 1 74.69 84 PRO A N 1
ATOM 665 C CA . PRO A 1 84 ? -10.266 29.969 -1.624 1 74.69 84 PRO A CA 1
ATOM 666 C C . PRO A 1 84 ? -9.453 28.797 -2.15 1 74.69 84 PRO A C 1
ATOM 668 O O . PRO A 1 84 ? -8.461 28.391 -1.531 1 74.69 84 PRO A O 1
ATOM 671 N N . THR A 1 85 ? -9.984 28.141 -3.115 1 74.81 85 THR A N 1
ATOM 672 C CA . THR A 1 85 ? -9.266 27.047 -3.734 1 74.81 85 THR A CA 1
ATOM 673 C C . THR A 1 85 ? -8.344 27.547 -4.844 1 74.81 85 THR A C 1
ATOM 675 O O . THR A 1 85 ? -8.781 28.297 -5.719 1 74.81 85 THR A O 1
ATOM 678 N N . PRO A 1 86 ? -7.102 27.156 -4.695 1 71.62 86 PRO A N 1
ATOM 679 C CA . PRO A 1 86 ? -6.199 27.594 -5.758 1 71.62 86 PRO A CA 1
ATOM 680 C C . PRO A 1 86 ? -6.57 27.031 -7.129 1 71.62 86 PRO A C 1
ATOM 682 O O . PRO A 1 86 ? -6.789 25.828 -7.262 1 71.62 86 PRO A O 1
ATOM 685 N N . GLN A 1 87 ? -6.938 27.906 -8.062 1 68.81 87 GLN A N 1
ATOM 686 C CA . GLN A 1 87 ? -7.238 27.469 -9.422 1 68.81 87 GLN A CA 1
ATOM 687 C C . GLN A 1 87 ? -5.973 27.375 -10.258 1 68.81 87 GLN A C 1
ATOM 689 O O . GLN A 1 87 ? -5.086 28.219 -10.164 1 68.81 87 GLN A O 1
ATOM 694 N N . LEU A 1 88 ? -5.75 26.094 -10.656 1 66 88 LEU A N 1
ATOM 695 C CA . LEU A 1 88 ? -4.637 25.953 -11.586 1 66 88 LEU A CA 1
ATOM 696 C C . LEU A 1 88 ? -5.07 26.281 -13.008 1 66 88 LEU A C 1
ATOM 698 O O . LEU A 1 88 ? -6.102 25.797 -13.484 1 66 88 LEU A O 1
ATOM 702 N N . HIS A 1 89 ? -4.77 27.547 -13.508 1 56.62 89 HIS A N 1
ATOM 703 C CA . HIS A 1 89 ? -5.156 27.969 -14.852 1 56.62 89 HIS A CA 1
ATOM 704 C C . HIS A 1 89 ? -4.824 26.906 -15.883 1 56.62 89 HIS A C 1
ATOM 706 O O . HIS A 1 89 ? -5.336 26.938 -17 1 56.62 89 HIS A O 1
ATOM 712 N N . HIS A 1 90 ? -3.881 26.297 -15.695 1 51.78 90 HIS A N 1
ATOM 713 C CA . HIS A 1 90 ? -3.539 25.453 -16.828 1 51.78 90 HIS A CA 1
ATOM 714 C C . HIS A 1 90 ? -4.441 24.219 -16.891 1 51.78 90 HIS A C 1
ATOM 716 O O . HIS A 1 90 ? -4.969 23.781 -15.867 1 51.78 90 HIS A O 1
ATOM 722 N N . ARG A 1 91 ? -4.57 23.766 -18.141 1 46 91 ARG A N 1
ATOM 723 C CA . ARG A 1 91 ? -5.402 22.641 -18.578 1 46 91 ARG A CA 1
ATOM 724 C C . ARG A 1 91 ? -5.5 21.594 -17.469 1 46 91 ARG A C 1
ATOM 726 O O . ARG A 1 91 ? -4.617 21.484 -16.625 1 46 91 ARG A O 1
ATOM 733 N N . HIS A 1 92 ? -6.711 20.891 -17.547 1 45.34 92 HIS A N 1
ATOM 734 C CA . HIS A 1 92 ? -7.43 19.812 -16.859 1 45.34 92 HIS A CA 1
ATOM 735 C C . HIS A 1 92 ? -6.469 18.766 -16.312 1 45.34 92 HIS A C 1
ATOM 737 O O . HIS A 1 92 ? -6.312 17.688 -16.891 1 45.34 92 HIS A O 1
ATOM 743 N N . GLN A 1 93 ? -5.262 19.141 -15.93 1 49.84 93 GLN A N 1
ATOM 744 C CA . GLN A 1 93 ? -4.672 17.859 -15.57 1 49.84 93 GLN A CA 1
ATOM 745 C C . GLN A 1 93 ? -5.297 17.297 -14.289 1 49.84 93 GLN A C 1
ATOM 747 O O . GLN A 1 93 ? -5.465 18.031 -13.312 1 49.84 93 GLN A O 1
ATOM 752 N N . PRO A 1 94 ? -6.145 16.375 -14.484 1 50.38 94 PRO A N 1
ATOM 753 C CA . PRO A 1 94 ? -6.684 15.695 -13.297 1 50.38 94 PRO A CA 1
ATOM 754 C C . PRO A 1 94 ? -5.688 15.656 -12.141 1 50.38 94 PRO A C 1
ATOM 756 O O . PRO A 1 94 ? -4.492 15.453 -12.359 1 50.38 94 PRO A O 1
ATOM 759 N N . ASN A 1 95 ? -5.93 16.5 -11.031 1 53.19 95 ASN A N 1
ATOM 760 C CA . ASN A 1 95 ? -5.059 16.688 -9.875 1 53.19 95 ASN A CA 1
ATOM 761 C C . ASN A 1 95 ? -4.73 15.352 -9.211 1 53.19 95 ASN A C 1
ATOM 763 O O . ASN A 1 95 ? -5.316 15.008 -8.18 1 53.19 95 ASN A O 1
ATOM 767 N N . THR A 1 96 ? -3.996 14.391 -9.922 1 59.91 96 THR A N 1
ATOM 768 C CA . THR A 1 96 ? -3.848 13.031 -9.414 1 59.91 96 THR A CA 1
ATOM 769 C C . THR A 1 96 ? -2.875 12.992 -8.234 1 59.91 96 THR A C 1
ATOM 771 O O . THR A 1 96 ? -2.875 12.039 -7.449 1 59.91 96 THR A O 1
ATOM 774 N N . SER A 1 97 ? -2.125 14.141 -7.922 1 79.94 97 SER A N 1
ATOM 775 C CA . SER A 1 97 ? -1.203 13.977 -6.801 1 79.94 97 SER A CA 1
ATOM 776 C C . SER A 1 97 ? -1.115 15.25 -5.965 1 79.94 97 SER A C 1
ATOM 778 O O . SER A 1 97 ? -0.072 15.898 -5.93 1 79.94 97 SER A O 1
ATOM 780 N N . PHE A 1 98 ? -2.258 15.625 -5.309 1 86 98 PHE A N 1
ATOM 781 C CA . PHE A 1 98 ? -2.389 16.828 -4.484 1 86 98 PHE A CA 1
ATOM 782 C C . PHE A 1 98 ? -2.094 16.5 -3.023 1 86 98 PHE A C 1
ATOM 784 O O . PHE A 1 98 ? -2.6 15.523 -2.482 1 86 98 PHE A O 1
ATOM 791 N N . ILE A 1 99 ? -1.229 17.297 -2.459 1 90.94 99 ILE A N 1
ATOM 792 C CA . ILE A 1 99 ? -0.844 17.125 -1.064 1 90.94 99 ILE A CA 1
ATOM 793 C C . ILE A 1 99 ? -0.874 18.453 -0.338 1 90.94 99 ILE A C 1
ATOM 795 O O . ILE A 1 99 ? -0.545 19.5 -0.922 1 90.94 99 ILE A O 1
ATOM 799 N N . GLY A 1 100 ? -1.352 18.469 0.852 1 91.38 100 GLY A N 1
ATOM 800 C CA . GLY A 1 100 ? -1.264 19.641 1.716 1 91.38 100 GLY A CA 1
ATOM 801 C C . GLY A 1 100 ? -0.5 19.375 3 1 91.38 100 GLY A C 1
ATOM 802 O O . GLY A 1 100 ? -0.678 18.328 3.631 1 91.38 100 GLY A O 1
ATOM 803 N N . THR A 1 101 ? 0.414 20.266 3.234 1 92.06 101 THR A N 1
ATOM 804 C CA . THR A 1 101 ? 1.137 20.156 4.496 1 92.06 101 THR A CA 1
ATOM 805 C C . THR A 1 101 ? 1.813 21.484 4.852 1 92.06 101 THR A C 1
ATOM 807 O O . THR A 1 101 ? 2.225 22.234 3.963 1 92.06 101 THR A O 1
ATOM 810 N N . ASN A 1 102 ? 1.922 21.781 6.109 1 88.5 102 ASN A N 1
ATOM 811 C CA . ASN A 1 102 ? 2.723 22.875 6.66 1 88.5 102 ASN A CA 1
ATOM 812 C C . ASN A 1 102 ? 2.49 24.188 5.906 1 88.5 102 ASN A C 1
ATOM 814 O O . ASN A 1 102 ? 3.443 24.828 5.465 1 88.5 102 ASN A O 1
ATOM 818 N N . SER A 1 103 ? 1.3 24.516 5.648 1 85.69 103 SER A N 1
ATOM 819 C CA . SER A 1 103 ? 0.842 25.812 5.137 1 85.69 103 SER A CA 1
ATOM 820 C C . SER A 1 103 ? 0.992 25.891 3.623 1 85.69 103 SER A C 1
ATOM 822 O O . SER A 1 103 ? 0.878 26.969 3.039 1 85.69 103 SER A O 1
ATOM 824 N N . PHE A 1 104 ? 1.287 24.719 2.977 1 90.69 104 PHE A N 1
ATOM 825 C CA . PHE A 1 104 ? 1.443 24.719 1.527 1 90.69 104 PHE A CA 1
ATOM 826 C C . PHE A 1 104 ? 0.576 23.625 0.897 1 90.69 104 PHE A C 1
ATOM 828 O O . PHE A 1 104 ? 0.345 22.578 1.504 1 90.69 104 PHE A O 1
ATOM 835 N N . PHE A 1 105 ? 0.161 23.922 -0.328 1 91.19 105 PHE A N 1
ATOM 836 C CA . PHE A 1 105 ? -0.362 22.906 -1.238 1 91.19 105 PHE A CA 1
ATOM 837 C C . PHE A 1 105 ? 0.697 22.5 -2.254 1 91.19 105 PHE A C 1
ATOM 839 O O . PHE A 1 105 ? 1.506 23.312 -2.686 1 91.19 105 PHE A O 1
ATOM 846 N N . PHE A 1 106 ? 0.616 21.219 -2.615 1 92.44 106 PHE A N 1
ATOM 847 C CA . PHE A 1 106 ? 1.566 20.688 -3.584 1 92.44 106 PHE A CA 1
ATOM 848 C C . PHE A 1 106 ? 0.854 19.844 -4.637 1 92.44 106 PHE A C 1
ATOM 850 O O . PHE A 1 106 ? -0.154 19.203 -4.344 1 92.44 106 PHE A O 1
ATOM 857 N N . ILE A 1 107 ? 1.33 19.922 -5.77 1 88.31 107 ILE A N 1
ATOM 858 C CA . ILE A 1 107 ? 1.097 18.953 -6.824 1 88.31 107 ILE A CA 1
ATOM 859 C C . ILE A 1 107 ? 2.414 18.281 -7.215 1 88.31 107 ILE A C 1
ATOM 861 O O . ILE A 1 107 ? 3.367 18.953 -7.609 1 88.31 107 ILE A O 1
ATOM 865 N N . THR A 1 108 ? 2.48 16.969 -7.16 1 89.25 108 THR A N 1
ATOM 866 C CA . THR A 1 108 ? 3.793 16.344 -7.234 1 89.25 108 THR A CA 1
ATOM 867 C C . THR A 1 108 ? 4.008 15.703 -8.602 1 89.25 108 THR A C 1
ATOM 869 O O . THR A 1 108 ? 5.137 15.352 -8.961 1 89.25 108 THR A O 1
ATOM 872 N N . ALA A 1 109 ? 3.008 15.469 -9.344 1 83.25 109 ALA A N 1
ATOM 873 C CA . ALA A 1 109 ? 3.135 14.891 -10.672 1 83.25 109 ALA A CA 1
ATOM 874 C C . ALA A 1 109 ? 2.055 15.422 -11.609 1 83.25 109 ALA A C 1
ATOM 876 O O . ALA A 1 109 ? 0.946 15.742 -11.172 1 83.25 109 ALA A O 1
ATOM 877 N N . PRO A 1 110 ? 2.273 15.562 -12.867 1 79.12 110 PRO A N 1
ATOM 878 C CA . PRO A 1 110 ? 3.564 15.242 -13.484 1 79.12 110 PRO A CA 1
ATOM 879 C C . PRO A 1 110 ? 4.645 16.266 -13.148 1 79.12 110 PRO A C 1
ATOM 881 O O . PRO A 1 110 ? 5.836 15.977 -13.258 1 79.12 110 PRO A O 1
ATOM 884 N N . ASN A 1 111 ? 4.258 17.5 -12.883 1 86.56 111 ASN A N 1
ATOM 885 C CA . ASN A 1 111 ? 5.199 18.547 -12.469 1 86.56 111 ASN A CA 1
ATOM 886 C C . ASN A 1 111 ? 5.039 18.891 -10.992 1 86.56 111 ASN A C 1
ATOM 888 O O . ASN A 1 111 ? 3.922 18.891 -10.469 1 86.56 111 ASN A O 1
ATOM 892 N N . PHE A 1 112 ? 6.141 19.328 -10.477 1 92.25 112 PHE A N 1
ATOM 893 C CA . PHE A 1 112 ? 6.082 19.688 -9.062 1 92.25 112 PHE A CA 1
ATOM 894 C C . PHE A 1 112 ? 5.773 21.172 -8.898 1 92.25 112 PHE A C 1
ATOM 896 O O . PHE A 1 112 ? 6.559 22.031 -9.312 1 92.25 112 PHE A O 1
ATOM 903 N N . LEU A 1 113 ? 4.633 21.453 -8.289 1 91.94 113 LEU A N 1
ATOM 904 C CA . LEU A 1 113 ? 4.168 22.797 -8.008 1 91.94 113 LEU A CA 1
ATOM 905 C C . LEU A 1 113 ? 3.852 22.969 -6.531 1 91.94 113 LEU A C 1
ATOM 907 O O . LEU A 1 113 ? 3.492 22 -5.852 1 91.94 113 LEU A O 1
ATOM 911 N N . TYR A 1 114 ? 4.023 24.203 -6.086 1 91.94 114 TYR A N 1
ATOM 912 C CA . TYR A 1 114 ? 3.609 24.484 -4.719 1 91.94 114 TYR A CA 1
ATOM 913 C C . TYR A 1 114 ? 3.016 25.875 -4.609 1 91.94 114 TYR A C 1
ATOM 915 O O . TYR A 1 114 ? 3.268 26.734 -5.457 1 91.94 114 TYR A O 1
ATOM 923 N N . THR A 1 115 ? 2.125 26.031 -3.625 1 88.75 115 THR A N 1
ATOM 924 C CA . THR A 1 115 ? 1.526 27.344 -3.346 1 88.75 115 THR A CA 1
ATOM 925 C C . THR A 1 115 ? 1.187 27.469 -1.864 1 88.75 115 THR A C 1
ATOM 927 O O . THR A 1 115 ? 0.756 26.5 -1.232 1 88.75 115 THR A O 1
ATOM 930 N N . PRO A 1 116 ? 1.465 28.625 -1.314 1 85.38 116 PRO A N 1
ATOM 931 C CA . PRO A 1 116 ? 0.924 28.844 0.029 1 85.38 116 PRO A CA 1
ATOM 932 C C . PRO A 1 116 ? -0.595 28.703 0.085 1 85.38 116 PRO A C 1
ATOM 934 O O . PRO A 1 116 ? -1.286 29.016 -0.888 1 85.38 116 PRO A O 1
ATOM 937 N N . ILE A 1 117 ? -1.102 28.203 1.14 1 83.5 117 ILE A N 1
ATOM 938 C CA . ILE A 1 117 ? -2.518 27.891 1.267 1 83.5 117 ILE A CA 1
ATOM 939 C C . ILE A 1 117 ? -3.34 29.172 1.276 1 83.5 117 ILE A C 1
ATOM 941 O O . ILE A 1 117 ? -4.387 29.25 0.626 1 83.5 117 ILE A O 1
ATOM 945 N N . LEU A 1 118 ? -2.98 30.203 1.998 1 73.31 118 LEU A N 1
ATOM 946 C CA . LEU A 1 118 ? -3.797 31.391 2.195 1 73.31 118 LEU A CA 1
ATOM 947 C C . LEU A 1 118 ? -3.588 32.375 1.059 1 73.31 118 LEU A C 1
ATOM 949 O O . LEU A 1 118 ? -4.473 33.188 0.764 1 73.31 118 LEU A O 1
ATOM 953 N N . HIS A 1 119 ? -2.424 32.375 0.376 1 74.31 119 HIS A N 1
ATOM 954 C CA . HIS A 1 119 ? -2.152 33.219 -0.787 1 74.31 119 HIS A CA 1
ATOM 955 C C . HIS A 1 119 ? -1.711 32.375 -1.979 1 74.31 119 HIS A C 1
ATOM 957 O O . HIS A 1 119 ? -0.537 32.406 -2.359 1 74.31 119 HIS A O 1
ATOM 963 N N . PRO A 1 120 ? -2.828 31.891 -2.561 1 77.44 120 PRO A N 1
ATOM 964 C CA . PRO A 1 120 ? -2.449 30.938 -3.596 1 77.44 120 PRO A CA 1
ATOM 965 C C . PRO A 1 120 ? -1.724 31.578 -4.77 1 77.44 120 PRO A C 1
ATOM 967 O O . PRO A 1 120 ? -2.193 32.594 -5.309 1 77.44 120 PRO A O 1
ATOM 970 N N . SER A 1 121 ? -0.546 31.281 -5.027 1 81.56 121 SER A N 1
ATOM 971 C CA . SER A 1 121 ? 0.327 31.609 -6.148 1 81.56 121 SER A CA 1
ATOM 972 C C . SER A 1 121 ? 1.187 30.406 -6.543 1 81.56 121 SER A C 1
ATOM 974 O O . SER A 1 121 ? 2.273 30.219 -5.996 1 81.56 121 SER A O 1
ATOM 976 N N . TRP A 1 122 ? 0.755 29.734 -7.465 1 86.94 122 TRP A N 1
ATOM 977 C CA . TRP A 1 122 ? 1.434 28.484 -7.809 1 86.94 122 TRP A CA 1
ATOM 978 C C . TRP A 1 122 ? 2.83 28.766 -8.359 1 86.94 122 TRP A C 1
ATOM 980 O O . TRP A 1 122 ? 3.01 29.625 -9.211 1 86.94 122 TRP A O 1
ATOM 990 N N . HIS A 1 123 ? 3.746 28.047 -7.84 1 90.19 123 HIS A N 1
ATOM 991 C CA . HIS A 1 123 ? 5.137 28.109 -8.273 1 90.19 123 HIS A CA 1
ATOM 992 C C . HIS A 1 123 ? 5.59 26.766 -8.836 1 90.19 123 HIS A C 1
ATOM 994 O O . HIS A 1 123 ? 5.352 25.719 -8.234 1 90.19 123 HIS A O 1
ATOM 1000 N N . LEU A 1 124 ? 6.191 26.906 -9.961 1 92.5 124 LEU A N 1
ATOM 1001 C CA . LEU A 1 124 ? 6.746 25.703 -10.594 1 92.5 124 LEU A CA 1
ATOM 1002 C C . LEU A 1 124 ? 8.211 25.516 -10.211 1 92.5 124 LEU A C 1
ATOM 1004 O O . LEU A 1 124 ? 8.992 26.469 -10.25 1 92.5 124 LEU A O 1
ATOM 1008 N N . THR A 1 125 ? 8.523 24.312 -9.805 1 94.88 125 THR A N 1
ATOM 1009 C CA . THR A 1 125 ? 9.922 23.984 -9.555 1 94.88 125 THR A CA 1
ATOM 1010 C C . THR A 1 125 ? 10.523 23.25 -10.75 1 94.88 125 THR A C 1
ATOM 1012 O O . THR A 1 125 ? 9.805 22.812 -11.648 1 94.88 125 THR A O 1
ATOM 1015 N N . PRO A 1 126 ? 11.875 23.188 -10.766 1 95.69 126 PRO A N 1
ATOM 1016 C CA . PRO A 1 126 ? 12.414 22.172 -11.672 1 95.69 126 PRO A CA 1
ATOM 1017 C C . PRO A 1 126 ? 11.859 20.781 -11.383 1 95.69 126 PRO A C 1
ATOM 1019 O O . PRO A 1 126 ? 11.414 20.516 -10.266 1 95.69 126 PRO A O 1
ATOM 1022 N N . PRO A 1 127 ? 11.844 19.953 -12.375 1 93.31 127 PRO A N 1
ATOM 1023 C CA . PRO A 1 127 ? 11.281 18.625 -12.164 1 93.31 127 PRO A CA 1
ATOM 1024 C C . PRO A 1 127 ? 12.07 17.797 -11.148 1 93.31 127 PRO A C 1
ATOM 1026 O O . PRO A 1 127 ? 13.297 17.953 -11.047 1 93.31 127 PRO A O 1
ATOM 1029 N N . LEU A 1 128 ? 11.305 16.984 -10.461 1 94.5 128 LEU A N 1
ATOM 1030 C CA . LEU A 1 128 ? 11.961 15.977 -9.633 1 94.5 128 LEU A CA 1
ATOM 1031 C C . LEU A 1 128 ? 12.812 15.047 -10.492 1 94.5 128 LEU A C 1
ATOM 1033 O O . LEU A 1 128 ? 12.508 14.828 -11.664 1 94.5 128 LEU A O 1
ATOM 1037 N N . HIS A 1 129 ? 13.859 14.555 -9.867 1 93.69 129 HIS A N 1
ATOM 1038 C CA . HIS A 1 129 ? 14.648 13.547 -10.57 1 93.69 129 HIS A CA 1
ATOM 1039 C C . HIS A 1 129 ? 13.82 12.297 -10.867 1 93.69 129 HIS A C 1
ATOM 1041 O O . HIS A 1 129 ? 14.008 11.656 -11.898 1 93.69 129 HIS A O 1
ATOM 1047 N N . PHE A 1 130 ? 12.906 11.984 -9.914 1 88.75 130 PHE A N 1
ATOM 1048 C CA . PHE A 1 130 ? 12.008 10.852 -10.055 1 88.75 130 PHE A CA 1
ATOM 1049 C C . PHE A 1 130 ? 10.555 11.289 -9.867 1 88.75 130 PHE A C 1
ATOM 1051 O O . PHE A 1 130 ? 10.047 11.312 -8.75 1 88.75 130 PHE A O 1
ATOM 1058 N N . PRO A 1 131 ? 9.961 11.555 -10.977 1 84.56 131 PRO A N 1
ATOM 1059 C CA . PRO A 1 131 ? 8.547 11.906 -10.844 1 84.56 131 PRO A CA 1
ATOM 1060 C C . PRO A 1 131 ? 7.742 10.836 -10.109 1 84.56 131 PRO A C 1
ATOM 1062 O O . PRO A 1 131 ? 7.941 9.641 -10.344 1 84.56 131 PRO A O 1
ATOM 1065 N N . ARG A 1 132 ? 6.852 11.289 -9.141 1 86 132 ARG A N 1
ATOM 1066 C CA . ARG A 1 132 ? 6.18 10.32 -8.281 1 86 132 ARG A CA 1
ATOM 1067 C C . ARG A 1 132 ? 4.828 10.844 -7.812 1 86 132 ARG A C 1
ATOM 1069 O O . ARG A 1 132 ? 4.633 12.062 -7.707 1 86 132 ARG A O 1
ATOM 1076 N N . ILE A 1 133 ? 4.008 9.906 -7.531 1 84.25 133 ILE A N 1
ATOM 1077 C CA . ILE A 1 133 ? 2.672 10.25 -7.055 1 84.25 133 ILE A CA 1
ATOM 1078 C C . ILE A 1 133 ? 2.537 9.883 -5.582 1 84.25 133 ILE A C 1
ATOM 1080 O O . ILE A 1 133 ? 3.053 8.852 -5.145 1 84.25 133 ILE A O 1
ATOM 1084 N N . ASN A 1 134 ? 1.84 10.758 -4.84 1 86.12 134 ASN A N 1
ATOM 1085 C CA . ASN A 1 134 ? 1.429 10.539 -3.455 1 86.12 134 ASN A CA 1
ATOM 1086 C C . ASN A 1 134 ? 2.621 10.227 -2.559 1 86.12 134 ASN A C 1
ATOM 1088 O O . ASN A 1 134 ? 2.6 9.25 -1.81 1 86.12 134 ASN A O 1
ATOM 1092 N N . PRO A 1 135 ? 3.676 10.984 -2.658 1 91.94 135 PRO A N 1
ATOM 1093 C CA . PRO A 1 135 ? 4.773 10.844 -1.701 1 91.94 135 PRO A CA 1
ATOM 1094 C C . PRO A 1 135 ? 4.438 11.422 -0.328 1 91.94 135 PRO A C 1
ATOM 1096 O O . PRO A 1 135 ? 3.361 11.992 -0.14 1 91.94 135 PRO A O 1
ATOM 1099 N N . LEU A 1 136 ? 5.301 11.172 0.615 1 95.25 136 LEU A N 1
ATOM 1100 C CA . LEU A 1 136 ? 5.316 11.977 1.834 1 95.25 136 LEU A CA 1
ATOM 1101 C C . LEU A 1 136 ? 6.039 13.297 1.605 1 95.25 136 LEU A C 1
ATOM 1103 O O . LEU A 1 136 ? 7.027 13.352 0.872 1 95.25 136 LEU A O 1
ATOM 1107 N N . LEU A 1 137 ? 5.492 14.328 2.18 1 96.5 137 LEU A N 1
ATOM 1108 C CA . LEU A 1 137 ? 6.078 15.648 2.002 1 96.5 137 LEU A CA 1
ATOM 1109 C C . LEU A 1 137 ? 6.23 16.359 3.342 1 96.5 137 LEU A C 1
ATOM 1111 O O . LEU A 1 137 ? 5.367 16.25 4.215 1 96.5 137 LEU A O 1
ATOM 1115 N N . GLY A 1 138 ? 7.379 17.047 3.502 1 96.12 138 GLY A N 1
ATOM 1116 C CA . GLY A 1 138 ? 7.629 17.891 4.656 1 96.12 138 GLY A CA 1
ATOM 1117 C C . GLY A 1 138 ? 8.188 19.25 4.289 1 96.12 138 GLY A C 1
ATOM 1118 O O . GLY A 1 138 ? 8.906 19.375 3.299 1 96.12 138 GLY A O 1
ATOM 1119 N N . VAL A 1 139 ? 7.797 20.234 5.02 1 94.75 139 VAL A N 1
ATOM 1120 C CA . VAL A 1 139 ? 8.336 21.578 4.895 1 94.75 139 VAL A CA 1
ATOM 1121 C C . VAL A 1 139 ? 9.148 21.938 6.141 1 94.75 139 VAL A C 1
ATOM 1123 O O . VAL A 1 139 ? 8.648 21.828 7.266 1 94.75 139 VAL A O 1
ATOM 1126 N N . PHE A 1 140 ? 10.422 22.344 5.879 1 93.31 140 PHE A N 1
ATOM 1127 C CA . PHE A 1 140 ? 11.258 22.609 7.047 1 93.31 140 PHE A CA 1
ATOM 1128 C C . PHE A 1 140 ? 12.227 23.766 6.77 1 93.31 140 PHE A C 1
ATOM 1130 O O . PHE A 1 140 ? 12.422 24.141 5.617 1 93.31 140 PHE A O 1
ATOM 1137 N N . HIS A 1 141 ? 12.711 24.312 7.844 1 88.38 141 HIS A N 1
ATOM 1138 C CA . HIS A 1 141 ? 13.68 25.391 7.766 1 88.38 141 HIS A CA 1
ATOM 1139 C C . HIS A 1 141 ? 15.062 24.938 8.234 1 88.38 141 HIS A C 1
ATOM 1141 O O . HIS A 1 141 ? 15.164 24.125 9.156 1 88.38 141 HIS A O 1
ATOM 1147 N N . ASP A 1 142 ? 16.109 25.312 7.441 1 76.81 142 ASP A N 1
ATOM 1148 C CA . ASP A 1 142 ? 17.469 25 7.879 1 76.81 142 ASP A CA 1
ATOM 1149 C C . ASP A 1 142 ? 17.797 25.688 9.195 1 76.81 142 ASP A C 1
ATOM 1151 O O . ASP A 1 142 ? 17.344 26.812 9.445 1 76.81 142 ASP A O 1
ATOM 1155 N N . ALA A 1 143 ? 18.297 24.969 10.203 1 61.81 143 ALA A N 1
ATOM 1156 C CA . ALA A 1 143 ? 18.688 25.531 11.492 1 61.81 143 ALA A CA 1
ATOM 1157 C C . ALA A 1 143 ? 19.562 26.766 11.297 1 61.81 143 ALA A C 1
ATOM 1159 O O . ALA A 1 143 ? 19.547 27.688 12.109 1 61.81 143 ALA A O 1
ATOM 1160 N N . LYS A 1 144 ? 20.656 26.609 10.43 1 56.97 144 LYS A N 1
ATOM 1161 C CA . LYS A 1 144 ? 21.688 27.641 10.344 1 56.97 144 LYS A CA 1
ATOM 1162 C C . LYS A 1 144 ? 21.156 28.906 9.656 1 56.97 144 LYS A C 1
ATOM 1164 O O . LYS A 1 144 ? 21.797 29.953 9.719 1 56.97 144 LYS A O 1
ATOM 1169 N N . GLY A 1 145 ? 20.25 28.703 8.797 1 49.16 145 GLY A N 1
ATOM 1170 C CA . GLY A 1 145 ? 20.094 29.859 7.93 1 49.16 145 GLY A CA 1
ATOM 1171 C C . GLY A 1 145 ? 19.094 30.875 8.453 1 49.16 145 GLY A C 1
ATOM 1172 O O . GLY A 1 145 ? 18.172 30.516 9.203 1 49.16 145 GLY A O 1
ATOM 1173 N N . SER A 1 146 ? 19.453 32 8.602 1 47.06 146 SER A N 1
ATOM 1174 C CA . SER A 1 146 ? 18.859 33.281 8.992 1 47.06 146 SER A CA 1
ATOM 1175 C C . SER A 1 146 ? 17.578 33.562 8.227 1 47.06 146 SER A C 1
ATOM 1177 O O . SER A 1 146 ? 16.812 34.469 8.57 1 47.06 146 SER A O 1
ATOM 1179 N N . ASN A 1 147 ? 17.406 32.906 7.016 1 48.41 147 ASN A N 1
ATOM 1180 C CA . ASN A 1 147 ? 16.328 33.406 6.184 1 48.41 147 ASN A CA 1
ATOM 1181 C C . ASN A 1 147 ? 15.078 32.531 6.301 1 48.41 147 ASN A C 1
ATOM 1183 O O . ASN A 1 147 ? 14.922 31.562 5.555 1 48.41 147 ASN A O 1
ATOM 1187 N N . PHE A 1 148 ? 14.297 32.656 7.328 1 57.91 148 PHE A N 1
ATOM 1188 C CA . PHE A 1 148 ? 13.031 32 7.645 1 57.91 148 PHE A CA 1
ATOM 1189 C C . PHE A 1 148 ? 12.039 32.156 6.496 1 57.91 148 PHE A C 1
ATOM 1191 O O . PHE A 1 148 ? 10.969 31.547 6.508 1 57.91 148 PHE A O 1
ATOM 1198 N N . SER A 1 149 ? 12.516 32.719 5.445 1 65.38 149 SER A N 1
ATOM 1199 C CA . SER A 1 149 ? 11.523 33.094 4.441 1 65.38 149 SER A CA 1
ATOM 1200 C C . SER A 1 149 ? 11.414 32.031 3.352 1 65.38 149 SER A C 1
ATOM 1202 O O . SER A 1 149 ? 10.422 32 2.621 1 65.38 149 SER A O 1
ATOM 1204 N N . HIS A 1 150 ? 12.391 31.172 3.355 1 81.62 150 HIS A N 1
ATOM 1205 C CA . HIS A 1 150 ? 12.336 30.203 2.262 1 81.62 150 HIS A CA 1
ATOM 1206 C C . HIS A 1 150 ? 12.461 28.781 2.779 1 81.62 150 HIS A C 1
ATOM 1208 O O . HIS A 1 150 ? 13.547 28.203 2.762 1 81.62 150 HIS A O 1
ATOM 1214 N N . PRO A 1 151 ? 11.352 28.219 3.082 1 91.06 151 PRO A N 1
ATOM 1215 C CA . PRO A 1 151 ? 11.422 26.859 3.607 1 91.06 151 PRO A CA 1
ATOM 1216 C C . PRO A 1 151 ? 11.828 25.844 2.549 1 91.06 151 PRO A C 1
ATOM 1218 O O . PRO A 1 151 ? 11.594 26.047 1.356 1 91.06 151 PRO A O 1
ATOM 1221 N N . LYS A 1 152 ? 12.445 24.812 3.031 1 95.12 152 LYS A N 1
ATOM 1222 C CA . LYS A 1 152 ? 12.812 23.703 2.164 1 95.12 152 LYS A CA 1
ATOM 1223 C C . LYS A 1 152 ? 11.75 22.609 2.178 1 95.12 152 LYS A C 1
ATOM 1225 O O . LYS A 1 152 ? 10.953 22.531 3.115 1 95.12 152 LYS A O 1
ATOM 1230 N N . PHE A 1 153 ? 11.711 21.844 1.081 1 97.12 153 PHE A N 1
ATOM 1231 C CA . PHE A 1 153 ? 10.758 20.75 0.946 1 97.12 153 PHE A CA 1
ATOM 1232 C C . PHE A 1 153 ? 11.477 19.406 0.883 1 97.12 153 PHE A C 1
ATOM 1234 O O . PHE A 1 153 ? 12.484 19.266 0.184 1 97.12 153 PHE A O 1
ATOM 1241 N N . ILE A 1 154 ? 11 18.453 1.658 1 98 154 ILE A N 1
ATOM 1242 C CA . ILE A 1 154 ? 11.5 17.094 1.561 1 98 154 ILE A CA 1
ATOM 1243 C C . ILE A 1 154 ? 10.422 16.188 0.976 1 98 154 ILE A C 1
ATOM 1245 O O . ILE A 1 154 ? 9.266 16.219 1.412 1 98 154 ILE A O 1
ATOM 1249 N N . VAL A 1 155 ? 10.758 15.375 -0.022 1 96.94 155 VAL A N 1
ATOM 1250 C CA . VAL A 1 155 ? 9.875 14.422 -0.686 1 96.94 155 VAL A CA 1
ATOM 1251 C C . VAL A 1 155 ? 10.414 13.008 -0.494 1 96.94 155 VAL A C 1
ATOM 1253 O O . VAL A 1 155 ? 11.562 12.719 -0.845 1 96.94 155 VAL A O 1
ATOM 1256 N N . VAL A 1 156 ? 9.594 12.148 0.11 1 96.06 156 VAL A N 1
ATOM 1257 C CA . VAL A 1 156 ? 10.031 10.797 0.43 1 96.06 156 VAL A CA 1
ATOM 1258 C C . VAL A 1 156 ? 8.992 9.789 -0.062 1 96.06 156 VAL A C 1
ATOM 1260 O O . VAL A 1 156 ? 7.789 9.992 0.126 1 96.06 156 VAL A O 1
ATOM 1263 N N . GLY A 1 157 ? 9.445 8.711 -0.624 1 91.25 157 GLY A N 1
ATOM 1264 C CA . GLY A 1 157 ? 8.562 7.645 -1.061 1 91.25 157 GLY A CA 1
ATOM 1265 C C . GLY A 1 157 ? 7.695 8.039 -2.244 1 91.25 157 GLY A C 1
ATOM 1266 O O . GLY A 1 157 ? 8.117 8.828 -3.092 1 91.25 157 GLY A O 1
ATOM 1267 N N . GLY A 1 158 ? 6.512 7.363 -2.32 1 87.69 158 GLY A N 1
ATOM 1268 C CA . GLY A 1 158 ? 5.625 7.562 -3.457 1 87.69 158 GLY A CA 1
ATOM 1269 C C . GLY A 1 158 ? 5.754 6.48 -4.512 1 87.69 158 GLY A C 1
ATOM 1270 O O . GLY A 1 158 ? 6.527 5.535 -4.348 1 87.69 158 GLY A O 1
ATOM 1271 N N . VAL A 1 159 ? 4.922 6.617 -5.488 1 81.06 159 VAL A N 1
ATOM 1272 C CA . VAL A 1 159 ? 4.91 5.668 -6.594 1 81.06 159 VAL A CA 1
ATOM 1273 C C . VAL A 1 159 ? 5.445 6.336 -7.855 1 81.06 159 VAL A C 1
ATOM 1275 O O . VAL A 1 159 ? 4.98 7.41 -8.242 1 81.06 159 VAL A O 1
ATOM 1278 N N . LYS A 1 160 ? 6.434 5.598 -8.422 1 78.44 160 LYS A N 1
ATOM 1279 C CA . LYS A 1 160 ? 7.102 6.18 -9.586 1 78.44 160 LYS A CA 1
ATOM 1280 C C . LYS A 1 160 ? 6.125 6.379 -10.742 1 78.44 160 LYS A C 1
ATOM 1282 O O . LYS A 1 160 ? 5.316 5.5 -11.039 1 78.44 160 LYS A O 1
ATOM 1287 N N . PHE A 1 161 ? 6.25 7.578 -11.219 1 72.5 161 PHE A N 1
ATOM 1288 C CA . PHE A 1 161 ? 5.441 7.961 -12.367 1 72.5 161 PHE A CA 1
ATOM 1289 C C . PHE A 1 161 ? 6.277 7.957 -13.641 1 72.5 161 PHE A C 1
ATOM 1291 O O . PHE A 1 161 ? 7.258 8.695 -13.75 1 72.5 161 PHE A O 1
ATOM 1298 N N . ILE A 1 162 ? 6.105 7.078 -14.453 1 66.62 162 ILE A N 1
ATOM 1299 C CA . ILE A 1 162 ? 6.844 6.969 -15.703 1 66.62 162 ILE A CA 1
ATOM 1300 C C . ILE A 1 162 ? 5.918 7.281 -16.875 1 66.62 162 ILE A C 1
ATOM 1302 O O . ILE A 1 162 ? 5.133 6.43 -17.297 1 66.62 162 ILE A O 1
ATOM 1306 N N . GLY A 1 163 ? 6.199 8.578 -17.25 1 60.72 163 GLY A N 1
ATOM 1307 C CA . GLY A 1 163 ? 5.281 8.992 -18.297 1 60.72 163 GLY A CA 1
ATOM 1308 C C . GLY A 1 163 ? 3.83 8.977 -17.859 1 60.72 163 GLY A C 1
ATOM 1309 O O . GLY A 1 163 ? 3.455 9.656 -16.891 1 60.72 163 GLY A O 1
ATOM 1310 N N . ASN A 1 164 ? 3.035 8.266 -18.359 1 59.25 164 ASN A N 1
ATOM 1311 C CA . ASN A 1 164 ? 1.613 8.18 -18.031 1 59.25 164 ASN A CA 1
ATOM 1312 C C . ASN A 1 164 ? 1.286 6.895 -17.281 1 59.25 164 ASN A C 1
ATOM 1314 O O . ASN A 1 164 ? 0.115 6.551 -17.109 1 59.25 164 ASN A O 1
ATOM 1318 N N . LEU A 1 165 ? 2.574 6.391 -16.859 1 62.44 165 LEU A N 1
ATOM 1319 C CA . LEU A 1 165 ? 2.359 5.129 -16.156 1 62.44 165 LEU A CA 1
ATOM 1320 C C . LEU A 1 165 ? 2.975 5.164 -14.766 1 62.44 165 LEU A C 1
ATOM 1322 O O . LEU A 1 165 ? 3.861 5.977 -14.492 1 62.44 165 LEU A O 1
ATOM 1326 N N . VAL A 1 166 ? 2.398 4.34 -13.906 1 64.94 166 VAL A N 1
ATOM 1327 C CA . VAL A 1 166 ? 2.887 4.238 -12.531 1 64.94 166 VAL A CA 1
ATOM 1328 C C . VAL A 1 166 ? 3.65 2.926 -12.352 1 64.94 166 VAL A C 1
ATOM 1330 O O . VAL A 1 166 ? 3.199 1.872 -12.812 1 64.94 166 VAL A O 1
ATOM 1333 N N . ASP A 1 167 ? 4.941 3.07 -11.922 1 67.31 167 ASP A N 1
ATOM 1334 C CA . ASP A 1 167 ? 5.781 1.932 -11.562 1 67.31 167 ASP A CA 1
ATOM 1335 C C . ASP A 1 167 ? 5.988 1.854 -10.047 1 67.31 167 ASP A C 1
ATOM 1337 O O . ASP A 1 167 ? 6.422 2.824 -9.43 1 67.31 167 ASP A O 1
ATOM 1341 N N . ILE A 1 168 ? 5.652 0.688 -9.453 1 61.59 168 ILE A N 1
ATOM 1342 C CA . ILE A 1 168 ? 5.629 0.585 -8 1 61.59 168 ILE A CA 1
ATOM 1343 C C . ILE A 1 168 ? 6.91 -0.084 -7.508 1 61.59 168 ILE A C 1
ATOM 1345 O O . ILE A 1 168 ? 7.195 -0.086 -6.309 1 61.59 168 ILE A O 1
ATOM 1349 N N . GLU A 1 169 ? 7.887 -0.416 -8.289 1 64.44 169 GLU A N 1
ATOM 1350 C CA . GLU A 1 169 ? 8.953 -1.322 -7.871 1 64.44 169 GLU A CA 1
ATOM 1351 C C . GLU A 1 169 ? 10.195 -0.551 -7.441 1 64.44 169 GLU A C 1
ATOM 1353 O O . GLU A 1 169 ? 11.023 -1.064 -6.68 1 64.44 169 GLU A O 1
ATOM 1358 N N . ASP A 1 170 ? 10.305 0.656 -7.695 1 70.5 170 ASP A N 1
ATOM 1359 C CA . ASP A 1 170 ? 11.555 1.328 -7.348 1 70.5 170 ASP A CA 1
ATOM 1360 C C . ASP A 1 170 ? 11.422 2.088 -6.031 1 70.5 170 ASP A C 1
ATOM 1362 O O . ASP A 1 170 ? 10.391 2.707 -5.766 1 70.5 170 ASP A O 1
ATOM 1366 N N . ARG A 1 171 ? 12.555 1.718 -5.152 1 80.38 171 ARG A N 1
ATOM 1367 C CA . ARG A 1 171 ? 12.68 2.65 -4.035 1 80.38 171 ARG A CA 1
ATOM 1368 C C . ARG A 1 171 ? 13.219 3.998 -4.508 1 80.38 171 ARG A C 1
ATOM 1370 O O . ARG A 1 171 ? 14.297 4.074 -5.086 1 80.38 171 ARG A O 1
ATOM 1377 N N . LEU A 1 172 ? 12.5 4.977 -4.277 1 86.56 172 LEU A N 1
ATOM 1378 C CA . LEU A 1 172 ? 12.836 6.293 -4.809 1 86.56 172 LEU A CA 1
ATOM 1379 C C . LEU A 1 172 ? 13.695 7.074 -3.818 1 86.56 172 LEU A C 1
ATOM 1381 O O . LEU A 1 172 ? 13.406 7.102 -2.621 1 86.56 172 LEU A O 1
ATOM 1385 N N . ASP A 1 173 ? 14.719 7.691 -4.348 1 93.62 173 ASP A N 1
ATOM 1386 C CA . ASP A 1 173 ? 15.586 8.523 -3.521 1 93.62 173 ASP A CA 1
ATOM 1387 C C . ASP A 1 173 ? 14.797 9.656 -2.865 1 93.62 173 ASP A C 1
ATOM 1389 O O . ASP A 1 173 ? 13.82 10.148 -3.432 1 93.62 173 ASP A O 1
ATOM 1393 N N . VAL A 1 174 ? 15.281 9.992 -1.688 1 97.19 174 VAL A N 1
ATOM 1394 C CA . VAL A 1 174 ? 14.789 11.219 -1.06 1 97.19 174 VAL A CA 1
ATOM 1395 C C . VAL A 1 174 ? 15.203 12.43 -1.888 1 97.19 174 VAL A C 1
ATOM 1397 O O . VAL A 1 174 ? 16.312 12.469 -2.414 1 97.19 174 VAL A O 1
ATOM 1400 N N . GLU A 1 175 ? 14.32 13.406 -2.025 1 97.94 175 GLU A N 1
ATOM 1401 C CA . GLU A 1 175 ? 14.656 14.648 -2.713 1 97.94 175 GLU A CA 1
ATOM 1402 C C . GLU A 1 175 ? 14.328 15.859 -1.854 1 97.94 175 GLU A C 1
ATOM 1404 O O . GLU A 1 175 ? 13.258 15.93 -1.246 1 97.94 175 GLU A O 1
ATOM 1409 N N . ILE A 1 176 ? 15.266 16.812 -1.772 1 97.81 176 ILE A N 1
ATOM 1410 C CA . ILE A 1 176 ? 15.094 18.031 -0.99 1 97.81 176 ILE A CA 1
ATOM 1411 C C . ILE A 1 176 ? 15.234 19.25 -1.896 1 97.81 176 ILE A C 1
ATOM 1413 O O . ILE A 1 176 ? 16.266 19.422 -2.562 1 97.81 176 ILE A O 1
ATOM 1417 N N . TYR A 1 177 ? 14.227 20.062 -1.909 1 97.25 177 TYR A N 1
ATOM 1418 C CA . TYR A 1 177 ? 14.219 21.281 -2.707 1 97.25 177 TYR A CA 1
ATOM 1419 C C . TYR A 1 177 ? 14.656 22.484 -1.872 1 97.25 177 TYR A C 1
ATOM 1421 O O . TYR A 1 177 ? 14.156 22.688 -0.767 1 97.25 177 TYR A O 1
ATOM 1429 N N . ASP A 1 178 ? 15.547 23.188 -2.398 1 92.94 178 ASP A N 1
ATOM 1430 C CA . ASP A 1 178 ? 15.953 24.469 -1.842 1 92.94 178 ASP A CA 1
ATOM 1431 C C . ASP A 1 178 ? 15.508 25.625 -2.742 1 92.94 178 ASP A C 1
ATOM 1433 O O . ASP A 1 178 ? 16.094 25.859 -3.795 1 92.94 178 ASP A O 1
ATOM 1437 N N . PRO A 1 179 ? 14.57 26.312 -2.32 1 89.81 179 PRO A N 1
ATOM 1438 C CA . PRO A 1 179 ? 14.062 27.391 -3.176 1 89.81 179 PRO A CA 1
ATOM 1439 C C . PRO A 1 179 ? 15.109 28.469 -3.461 1 89.81 179 PRO A C 1
ATOM 1441 O O . PRO A 1 179 ? 15.031 29.156 -4.477 1 89.81 179 PRO A O 1
ATOM 1444 N N . LEU A 1 180 ? 16.031 28.656 -2.609 1 87.06 180 LEU A N 1
ATOM 1445 C CA . LEU A 1 180 ? 17.078 29.641 -2.82 1 87.06 180 LEU A CA 1
ATOM 1446 C C . LEU A 1 180 ? 18.031 29.203 -3.932 1 87.06 180 LEU A C 1
ATOM 1448 O O . LEU A 1 180 ? 18.484 30.016 -4.73 1 87.06 180 LEU A O 1
ATOM 1452 N N . LEU A 1 181 ? 18.266 27.969 -3.965 1 91 181 LEU A N 1
ATOM 1453 C CA . LEU A 1 181 ? 19.156 27.422 -4.98 1 91 181 LEU A CA 1
ATOM 1454 C C . LEU A 1 181 ? 18.375 27.016 -6.23 1 91 181 LEU A C 1
ATOM 1456 O O . LEU A 1 181 ? 18.953 26.906 -7.316 1 91 181 LEU A O 1
ATOM 1460 N N . GLY A 1 182 ? 17.125 26.766 -6.039 1 92.56 182 GLY A N 1
ATOM 1461 C CA . GLY A 1 182 ? 16.266 26.391 -7.16 1 92.56 182 GLY A CA 1
ATOM 1462 C C . GLY A 1 182 ? 16.562 25 -7.699 1 92.56 182 GLY A C 1
ATOM 1463 O O . GLY A 1 182 ? 16.5 24.781 -8.906 1 92.56 182 GLY A O 1
ATOM 1464 N N . ASN A 1 183 ? 17.016 24.156 -6.867 1 95.31 183 ASN A N 1
ATOM 1465 C CA . ASN A 1 183 ? 17.328 22.797 -7.336 1 95.31 183 ASN A CA 1
ATOM 1466 C C . ASN A 1 183 ? 16.922 21.75 -6.309 1 95.31 183 ASN A C 1
ATOM 1468 O O . ASN A 1 183 ? 16.594 22.078 -5.168 1 95.31 183 ASN A O 1
ATOM 1472 N N . TRP A 1 184 ? 16.922 20.516 -6.789 1 97.44 184 TRP A N 1
ATOM 1473 C CA . TRP A 1 184 ? 16.641 19.344 -5.953 1 97.44 184 TRP A CA 1
ATOM 1474 C C . TRP A 1 184 ? 17.922 18.594 -5.621 1 97.44 184 TRP A C 1
ATOM 1476 O O . TRP A 1 184 ? 18.688 18.234 -6.52 1 97.44 184 TRP A O 1
ATOM 1486 N N . ASP A 1 185 ? 18.094 18.375 -4.348 1 97.12 185 ASP A N 1
ATOM 1487 C CA . ASP A 1 185 ? 19.188 17.516 -3.902 1 97.12 185 ASP A CA 1
ATOM 1488 C C . ASP A 1 185 ? 18.703 16.094 -3.611 1 97.12 185 ASP A C 1
ATOM 1490 O O . ASP A 1 185 ? 17.594 15.906 -3.125 1 97.12 185 ASP A O 1
ATOM 1494 N N . LEU A 1 186 ? 19.625 15.156 -3.875 1 97.5 186 LEU A N 1
ATOM 1495 C CA . LEU A 1 186 ? 19.266 13.758 -3.672 1 97.5 186 LEU A CA 1
ATOM 1496 C C . LEU A 1 186 ? 19.797 13.25 -2.334 1 97.5 186 LEU A C 1
ATOM 1498 O O . LEU A 1 186 ? 20.844 13.695 -1.871 1 97.5 186 LEU A O 1
ATOM 1502 N N . GLY A 1 187 ? 19.016 12.406 -1.698 1 97.19 187 GLY A N 1
ATOM 1503 C CA . GLY A 1 187 ? 19.406 11.633 -0.529 1 97.19 187 GLY A CA 1
ATOM 1504 C C . GLY A 1 187 ? 19.094 10.156 -0.664 1 97.19 187 GLY A C 1
ATOM 1505 O O . GLY A 1 187 ? 18.469 9.727 -1.64 1 97.19 187 GLY A O 1
ATOM 1506 N N . PRO A 1 188 ? 19.562 9.383 0.323 1 96.06 188 PRO A N 1
ATOM 1507 C CA . PRO A 1 188 ? 19.297 7.945 0.249 1 96.06 188 PRO A CA 1
ATOM 1508 C C . PRO A 1 188 ? 17.812 7.617 0.298 1 96.06 188 PRO A C 1
ATOM 1510 O O . PRO A 1 188 ? 17.047 8.281 1.009 1 96.06 188 PRO A O 1
ATOM 1513 N N . PRO A 1 189 ? 17.438 6.602 -0.428 1 93.06 189 PRO A N 1
ATOM 1514 C CA . PRO A 1 189 ? 16.047 6.18 -0.353 1 93.06 189 PRO A CA 1
ATOM 1515 C C . PRO A 1 189 ? 15.672 5.605 1.012 1 93.06 189 PRO A C 1
ATOM 1517 O O . PRO A 1 189 ? 16.547 5.383 1.852 1 93.06 189 PRO A O 1
ATOM 1520 N N . LEU A 1 190 ? 14.336 5.375 1.178 1 92.31 190 LEU A N 1
ATOM 1521 C CA . LEU A 1 190 ? 13.867 4.699 2.383 1 92.31 190 LEU A CA 1
ATOM 1522 C C . LEU A 1 190 ? 14.602 3.377 2.582 1 92.31 190 LEU A C 1
ATOM 1524 O O . LEU A 1 190 ? 14.922 2.686 1.612 1 92.31 190 LEU A O 1
ATOM 1528 N N . PRO A 1 191 ? 14.867 3.061 3.879 1 89.5 191 PRO A N 1
ATOM 1529 C CA . PRO A 1 191 ? 15.469 1.749 4.133 1 89.5 191 PRO A CA 1
ATOM 1530 C C . PRO A 1 191 ? 14.711 0.612 3.449 1 89.5 191 PRO A C 1
ATOM 1532 O O . PRO A 1 191 ? 13.5 0.711 3.238 1 89.5 191 PRO A O 1
ATOM 1535 N N . PRO A 1 192 ? 15.367 -0.4 3.115 1 81.81 192 PRO A N 1
ATOM 1536 C CA . PRO A 1 192 ? 14.781 -1.495 2.344 1 81.81 192 PRO A CA 1
ATOM 1537 C C . PRO A 1 192 ? 13.648 -2.205 3.092 1 81.81 192 PRO A C 1
ATOM 1539 O O . PRO A 1 192 ? 12.867 -2.941 2.484 1 81.81 192 PRO A O 1
ATOM 1542 N N . ASP A 1 193 ? 13.625 -2.006 4.406 1 82.19 193 ASP A N 1
ATOM 1543 C CA . ASP A 1 193 ? 12.555 -2.6 5.195 1 82.19 193 ASP A CA 1
ATOM 1544 C C . ASP A 1 193 ? 11.188 -2.105 4.723 1 82.19 193 ASP A C 1
ATOM 1546 O O . ASP A 1 193 ? 10.18 -2.807 4.871 1 82.19 193 ASP A O 1
ATOM 1550 N N . PHE A 1 194 ? 11.227 -0.919 4.164 1 84.94 194 PHE A N 1
ATOM 1551 C CA . PHE A 1 194 ? 9.992 -0.364 3.623 1 84.94 194 PHE A CA 1
ATOM 1552 C C . PHE A 1 194 ? 9.758 -0.849 2.195 1 84.94 194 PHE A C 1
ATOM 1554 O O . PHE A 1 194 ? 10.617 -0.674 1.329 1 84.94 194 PHE A O 1
ATOM 1561 N N . ARG A 1 195 ? 8.766 -1.7 1.985 1 71.31 195 ARG A N 1
ATOM 1562 C CA . ARG A 1 195 ? 8.539 -2.234 0.647 1 71.31 195 ARG A CA 1
ATOM 1563 C C . ARG A 1 195 ? 8.328 -1.112 -0.363 1 71.31 195 ARG A C 1
ATOM 1565 O O . ARG A 1 195 ? 8.039 0.026 0.017 1 71.31 195 ARG A O 1
ATOM 1572 N N . SER A 1 196 ? 8.562 -1.448 -1.632 1 63.16 196 SER A N 1
ATOM 1573 C CA . SER A 1 196 ? 8.359 -0.477 -2.701 1 63.16 196 SER A CA 1
ATOM 1574 C C . SER A 1 196 ? 6.875 -0.169 -2.893 1 63.16 196 SER A C 1
ATOM 1576 O O . SER A 1 196 ? 6.016 -0.94 -2.463 1 63.16 196 SER A O 1
ATOM 1578 N N . GLY A 1 197 ? 6.645 0.934 -3.463 1 63.03 197 GLY A N 1
ATOM 1579 C CA . GLY A 1 197 ? 5.285 1.32 -3.811 1 63.03 197 GLY A CA 1
ATOM 1580 C C . GLY A 1 197 ? 4.512 1.897 -2.639 1 63.03 197 GLY A C 1
ATOM 1581 O O . GLY A 1 197 ? 3.285 1.998 -2.688 1 63.03 197 GLY A O 1
ATOM 1582 N N . ASN A 1 198 ? 5.324 2.066 -1.644 1 67.25 198 ASN A N 1
ATOM 1583 C CA . ASN A 1 198 ? 4.684 2.707 -0.501 1 67.25 198 ASN A CA 1
ATOM 1584 C C . ASN A 1 198 ? 4.363 4.172 -0.786 1 67.25 198 ASN A C 1
ATOM 1586 O O . ASN A 1 198 ? 5.223 4.918 -1.257 1 67.25 198 ASN A O 1
ATOM 1590 N N . SER A 1 199 ? 3.119 4.461 -0.65 1 74.75 199 SER A N 1
ATOM 1591 C CA . SER A 1 199 ? 2.623 5.824 -0.823 1 74.75 199 SER A CA 1
ATOM 1592 C C . SER A 1 199 ? 2.062 6.375 0.483 1 74.75 199 SER A C 1
ATOM 1594 O O . SER A 1 199 ? 2.217 5.762 1.541 1 74.75 199 SER A O 1
ATOM 1596 N N . SER A 1 200 ? 1.536 7.574 0.375 1 77.62 200 SER A N 1
ATOM 1597 C CA . SER A 1 200 ? 0.932 8.227 1.533 1 77.62 200 SER A CA 1
ATOM 1598 C C . SER A 1 200 ? -0.32 7.484 1.992 1 77.62 200 SER A C 1
ATOM 1600 O O . SER A 1 200 ? -0.887 7.801 3.039 1 77.62 200 SER A O 1
ATOM 1602 N N . SER A 1 201 ? -0.662 6.516 1.243 1 78 201 SER A N 1
ATOM 1603 C CA . SER A 1 201 ? -1.799 5.695 1.653 1 78 201 SER A CA 1
ATOM 1604 C C . SER A 1 201 ? -1.378 4.629 2.658 1 78 201 SER A C 1
ATOM 1606 O O . SER A 1 201 ? -2.207 4.125 3.418 1 78 201 SER A O 1
ATOM 1608 N N . SER A 1 202 ? -0.115 4.332 2.66 1 85.06 202 SER A N 1
ATOM 1609 C CA . SER A 1 202 ? 0.347 3.268 3.545 1 85.06 202 SER A CA 1
ATOM 1610 C C . SER A 1 202 ? 1.371 3.789 4.547 1 85.06 202 SER A C 1
ATOM 1612 O O . SER A 1 202 ? 1.811 3.053 5.434 1 85.06 202 SER A O 1
ATOM 1614 N N . LEU A 1 203 ? 1.75 5.031 4.375 1 91.38 203 LEU A N 1
ATOM 1615 C CA . LEU A 1 203 ? 2.758 5.629 5.242 1 91.38 203 LEU A CA 1
ATOM 1616 C C . LEU A 1 203 ? 2.236 6.918 5.871 1 91.38 203 LEU A C 1
ATOM 1618 O O . LEU A 1 203 ? 1.359 7.578 5.309 1 91.38 203 LEU A O 1
ATOM 1622 N N . SER A 1 204 ? 2.762 7.211 6.992 1 95.12 204 SER A N 1
ATOM 1623 C CA . SER A 1 204 ? 2.602 8.523 7.613 1 95.12 204 SER A CA 1
ATOM 1624 C C . SER A 1 204 ? 3.951 9.125 7.988 1 95.12 204 SER A C 1
ATOM 1626 O O . SER A 1 204 ? 4.953 8.414 8.078 1 95.12 204 SER A O 1
ATOM 1628 N N . SER A 1 205 ? 3.965 10.438 8.094 1 96.81 205 SER A N 1
ATOM 1629 C CA . SER A 1 205 ? 5.227 11.094 8.422 1 96.81 205 SER A CA 1
ATOM 1630 C C . SER A 1 205 ? 5.035 12.148 9.508 1 96.81 205 SER A C 1
ATOM 1632 O O . SER A 1 205 ? 3.912 12.586 9.766 1 96.81 205 SER A O 1
ATOM 1634 N N . ALA A 1 206 ? 6.137 12.469 10.172 1 96.69 206 ALA A N 1
ATOM 1635 C CA . ALA A 1 206 ? 6.168 13.508 11.203 1 96.69 206 ALA A CA 1
ATOM 1636 C C . ALA A 1 206 ? 7.508 14.234 11.211 1 96.69 206 ALA A C 1
ATOM 1638 O O . ALA A 1 206 ? 8.562 13.594 11.195 1 96.69 206 ALA A O 1
ATOM 1639 N N . LEU A 1 207 ? 7.422 15.555 11.156 1 95.38 207 LEU A N 1
ATOM 1640 C CA . LEU A 1 207 ? 8.609 16.375 11.383 1 95.38 207 LEU A CA 1
ATOM 1641 C C . LEU A 1 207 ? 8.789 16.672 12.867 1 95.38 207 LEU A C 1
ATOM 1643 O O . LEU A 1 207 ? 7.914 17.266 13.492 1 95.38 207 LEU A O 1
ATOM 1647 N N . PHE A 1 208 ? 9.938 16.234 13.383 1 95.12 208 PHE A N 1
ATOM 1648 C CA . PHE A 1 208 ? 10.133 16.375 14.82 1 95.12 208 PHE A CA 1
ATOM 1649 C C . PHE A 1 208 ? 11.609 16.547 15.156 1 95.12 208 PHE A C 1
ATOM 1651 O O . PHE A 1 208 ? 12.43 15.672 14.867 1 95.12 208 PHE A O 1
ATOM 1658 N N . LYS A 1 209 ? 11.984 17.688 15.695 1 93.19 209 LYS A N 1
ATOM 1659 C CA . LYS A 1 209 ? 13.312 18 16.219 1 93.19 209 LYS A CA 1
ATOM 1660 C C . LYS A 1 209 ? 14.391 17.734 15.164 1 93.19 209 LYS A C 1
ATOM 1662 O O . LYS A 1 209 ? 15.367 17.031 15.422 1 93.19 209 LYS A O 1
ATOM 1667 N N . GLY A 1 210 ? 14.164 18.203 14 1 93.69 210 GLY A N 1
ATOM 1668 C CA . GLY A 1 210 ? 15.172 18.188 12.945 1 93.69 210 GLY A CA 1
ATOM 1669 C C . GLY A 1 210 ? 15.195 16.891 12.172 1 93.69 210 GLY A C 1
ATOM 1670 O O . GLY A 1 210 ? 16.094 16.672 11.352 1 93.69 210 GLY A O 1
ATOM 1671 N N . LYS A 1 211 ? 14.227 16.094 12.484 1 96.81 211 LYS A N 1
ATOM 1672 C CA . LYS A 1 211 ? 14.156 14.812 11.797 1 96.81 211 LYS A CA 1
ATOM 1673 C C . LYS A 1 211 ? 12.812 14.633 11.094 1 96.81 211 LYS A C 1
ATOM 1675 O O . LYS A 1 211 ? 11.789 15.117 11.578 1 96.81 211 LYS A O 1
ATOM 1680 N N . PHE A 1 212 ? 12.891 13.992 9.93 1 97.69 212 PHE A N 1
ATOM 1681 C CA . PHE A 1 212 ? 11.695 13.578 9.211 1 97.69 212 PHE A CA 1
ATOM 1682 C C . PHE A 1 212 ? 11.414 12.094 9.438 1 97.69 212 PHE A C 1
ATOM 1684 O O . PHE A 1 212 ? 12.062 11.242 8.828 1 97.69 212 PHE A O 1
ATOM 1691 N N . TYR A 1 213 ? 10.406 11.789 10.242 1 98 213 TYR A N 1
ATOM 1692 C CA . TYR A 1 213 ? 10.055 10.406 10.562 1 98 213 TYR A CA 1
ATOM 1693 C C . TYR A 1 213 ? 9.109 9.836 9.508 1 98 213 TYR A C 1
ATOM 1695 O O . TYR A 1 213 ? 8.188 10.516 9.055 1 98 213 TYR A O 1
ATOM 1703 N N . VAL A 1 214 ? 9.391 8.633 9.125 1 97.31 214 VAL A N 1
ATOM 1704 C CA . VAL A 1 214 ? 8.492 7.867 8.266 1 97.31 214 VAL A CA 1
ATOM 1705 C C . VAL A 1 214 ? 8 6.625 9 1 97.31 214 VAL A C 1
ATOM 1707 O O . VAL A 1 214 ? 8.789 5.898 9.609 1 97.31 214 VAL A O 1
ATOM 1710 N N . PHE A 1 215 ? 6.707 6.414 8.953 1 96.69 215 PHE A N 1
ATOM 1711 C CA . PHE A 1 215 ? 6.074 5.336 9.703 1 96.69 215 PHE A CA 1
ATOM 1712 C C . PHE A 1 215 ? 5.117 4.547 8.812 1 96.69 215 PHE A C 1
ATOM 1714 O O . PHE A 1 215 ? 4.324 5.133 8.078 1 96.69 215 PHE A O 1
ATOM 1721 N N . GLY A 1 216 ? 5.273 3.219 8.898 1 93.19 216 GLY A N 1
ATOM 1722 C CA . GLY A 1 216 ? 4.328 2.365 8.195 1 93.19 216 GLY A CA 1
ATOM 1723 C C . GLY A 1 216 ? 3.023 2.174 8.953 1 93.19 216 GLY A C 1
ATOM 1724 O O . GLY A 1 216 ? 3.004 1.567 10.023 1 93.19 216 GLY A O 1
ATOM 1725 N N . ILE A 1 217 ? 1.978 2.471 8.375 1 91.56 217 ILE A N 1
ATOM 1726 C CA . ILE A 1 217 ? 0.671 2.514 9.023 1 91.56 217 ILE A CA 1
ATOM 1727 C C . ILE A 1 217 ? 0.267 1.107 9.461 1 91.56 217 ILE A C 1
ATOM 1729 O O . ILE A 1 217 ? -0.257 0.92 10.562 1 91.56 217 ILE A O 1
ATOM 1733 N N . TYR A 1 218 ? 0.553 0.114 8.648 1 86.62 218 TYR A N 1
ATOM 1734 C CA . TYR A 1 218 ? 0.17 -1.255 8.969 1 86.62 218 TYR A CA 1
ATOM 1735 C C . TYR A 1 218 ? 1.378 -2.068 9.414 1 86.62 218 TYR A C 1
ATOM 1737 O O . TYR A 1 218 ? 1.274 -2.896 10.328 1 86.62 218 TYR A O 1
ATOM 1745 N N . SER A 1 219 ? 2.533 -1.809 8.852 1 85.88 219 SER A N 1
ATOM 1746 C CA . SER A 1 219 ? 3.727 -2.582 9.18 1 85.88 219 SER A CA 1
ATOM 1747 C C . SER A 1 219 ? 4.289 -2.18 10.539 1 85.88 219 SER A C 1
ATOM 1749 O O . SER A 1 219 ? 4.992 -2.961 11.188 1 85.88 219 SER A O 1
ATOM 1751 N N . CYS A 1 220 ? 4.105 -0.903 10.914 1 91.38 220 CYS A N 1
ATOM 1752 C CA . CYS A 1 220 ? 4.562 -0.332 12.172 1 91.38 220 CYS A CA 1
ATOM 1753 C C . CYS A 1 220 ? 6.074 -0.126 12.164 1 91.38 220 CYS A C 1
ATOM 1755 O O . CYS A 1 220 ? 6.691 0.028 13.219 1 91.38 220 CYS A O 1
ATOM 1757 N N . PHE A 1 221 ? 6.617 -0.144 10.961 1 91.56 221 PHE A N 1
ATOM 1758 C CA . PHE A 1 221 ? 8.031 0.209 10.828 1 91.56 221 PHE A CA 1
ATOM 1759 C C . PHE A 1 221 ? 8.227 1.712 10.992 1 91.56 221 PHE A C 1
ATOM 1761 O O . PHE A 1 221 ? 7.402 2.504 10.531 1 91.56 221 PHE A O 1
ATOM 1768 N N . VAL A 1 222 ? 9.328 2.053 11.602 1 96.25 222 VAL A N 1
ATOM 1769 C CA . VAL A 1 222 ? 9.633 3.475 11.742 1 96.25 222 VAL A CA 1
ATOM 1770 C C . VAL A 1 222 ? 11.117 3.711 11.492 1 96.25 222 VAL A C 1
ATOM 1772 O O . VAL A 1 222 ? 11.961 2.9 11.898 1 96.25 222 VAL A O 1
ATOM 1775 N N . SER A 1 223 ? 11.422 4.719 10.781 1 96.62 223 SER A N 1
ATOM 1776 C CA . SER A 1 223 ? 12.773 5.246 10.594 1 96.62 223 SER A CA 1
ATOM 1777 C C . SER A 1 223 ? 12.758 6.77 10.492 1 96.62 223 SER A C 1
ATOM 1779 O O . SER A 1 223 ? 11.719 7.371 10.219 1 96.62 223 SER A O 1
ATOM 1781 N N . SER A 1 224 ? 13.805 7.383 10.844 1 98.06 224 SER A N 1
ATOM 1782 C CA . SER A 1 224 ? 13.883 8.836 10.758 1 98.06 224 SER A CA 1
ATOM 1783 C C . SER A 1 224 ? 15.062 9.281 9.898 1 98.06 224 SER A C 1
ATOM 1785 O O . SER A 1 224 ? 16.125 8.656 9.93 1 98.06 224 SER A O 1
ATOM 1787 N N . PHE A 1 225 ? 14.844 10.297 9.117 1 98.19 225 PHE A N 1
ATOM 1788 C CA . PHE A 1 225 ? 15.859 10.93 8.273 1 98.19 225 PHE A CA 1
ATOM 1789 C C . PHE A 1 225 ? 16.375 12.203 8.93 1 98.19 225 PHE A C 1
ATOM 1791 O O . PHE A 1 225 ? 15.625 13.156 9.141 1 98.19 225 PHE A O 1
ATOM 1798 N N . ASP A 1 226 ? 17.672 12.219 9.211 1 97.75 226 ASP A N 1
ATOM 1799 C CA . ASP A 1 226 ? 18.281 13.43 9.742 1 97.75 226 ASP A CA 1
ATOM 1800 C C . ASP A 1 226 ? 18.375 14.508 8.664 1 97.75 226 ASP A C 1
ATOM 1802 O O . ASP A 1 226 ? 19.125 14.359 7.691 1 97.75 226 ASP A O 1
ATOM 1806 N N . LEU A 1 227 ? 17.766 15.594 8.836 1 96.56 227 LEU A N 1
ATOM 1807 C CA . LEU A 1 227 ? 17.641 16.625 7.805 1 96.56 227 LEU A CA 1
ATOM 1808 C C . LEU A 1 227 ? 18.969 17.344 7.609 1 96.56 227 LEU A C 1
ATOM 1810 O O . LEU A 1 227 ? 19.188 17.984 6.582 1 96.56 227 LEU A O 1
ATOM 1814 N N . HIS A 1 228 ? 19.859 17.219 8.555 1 93.94 228 HIS A N 1
ATOM 1815 C CA . HIS A 1 228 ? 21.156 17.875 8.461 1 93.94 228 HIS A CA 1
ATOM 1816 C C . HIS A 1 228 ? 22.203 16.922 7.875 1 93.94 228 HIS A C 1
ATOM 1818 O O . HIS A 1 228 ? 22.906 17.281 6.922 1 93.94 228 HIS A O 1
ATOM 1824 N N . HIS A 1 229 ? 22.25 15.727 8.406 1 95.88 229 HIS A N 1
ATOM 1825 C CA . HIS A 1 229 ? 23.281 14.773 7.988 1 95.88 229 HIS A CA 1
ATOM 1826 C C . HIS A 1 229 ? 22.812 13.961 6.785 1 95.88 229 HIS A C 1
ATOM 1828 O O . HIS A 1 229 ? 23.625 13.305 6.125 1 95.88 229 HIS A O 1
ATOM 1834 N N . ARG A 1 230 ? 21.562 13.961 6.527 1 96.56 230 ARG A N 1
ATOM 1835 C CA . ARG A 1 230 ? 20.969 13.297 5.367 1 96.56 230 ARG A CA 1
ATOM 1836 C C . ARG A 1 230 ? 21.203 11.797 5.414 1 96.56 230 ARG A C 1
ATOM 1838 O O . ARG A 1 230 ? 21.656 11.203 4.43 1 96.56 230 ARG A O 1
ATOM 1845 N N . VAL A 1 231 ? 20.938 11.25 6.559 1 97.69 231 VAL A N 1
ATOM 1846 C CA . VAL A 1 231 ? 21.047 9.805 6.758 1 97.69 231 VAL A CA 1
ATOM 1847 C C . VAL A 1 231 ? 19.797 9.281 7.461 1 97.69 231 VAL A C 1
ATOM 1849 O O . VAL A 1 231 ? 19.172 10.008 8.234 1 97.69 231 VAL A O 1
ATOM 1852 N N . TRP A 1 232 ? 19.531 8.023 7.215 1 97.12 232 TRP A N 1
ATOM 1853 C CA . TRP A 1 232 ? 18.422 7.355 7.879 1 97.12 232 TRP A CA 1
ATOM 1854 C C . TRP A 1 232 ? 18.891 6.676 9.164 1 97.12 232 TRP A C 1
ATOM 1856 O O . TRP A 1 232 ? 20.016 6.184 9.242 1 97.12 232 TRP A O 1
ATOM 1866 N N . SER A 1 233 ? 18 6.633 10.133 1 96.5 233 SER A N 1
ATOM 1867 C CA . SER A 1 233 ? 18.234 5.797 11.305 1 96.5 233 SER A CA 1
ATOM 1868 C C . SER A 1 233 ? 17.969 4.328 11 1 96.5 233 SER A C 1
ATOM 1870 O O . SER A 1 233 ? 17.469 3.994 9.922 1 96.5 233 SER A O 1
ATOM 1872 N N . GLU A 1 234 ? 18.328 3.475 11.945 1 92.25 234 GLU A N 1
ATOM 1873 C CA . GLU A 1 234 ? 17.906 2.084 11.859 1 92.25 234 GLU A CA 1
ATOM 1874 C C . GLU A 1 234 ? 16.375 1.977 11.883 1 92.25 234 GLU A C 1
ATOM 1876 O O . GLU A 1 234 ? 15.703 2.857 12.422 1 92.25 234 GLU A O 1
ATOM 1881 N N . VAL A 1 235 ? 15.914 0.924 11.281 1 92 235 VAL A N 1
ATOM 1882 C CA . VAL A 1 235 ? 14.477 0.698 11.266 1 92 235 VAL A CA 1
ATOM 1883 C C . VAL A 1 235 ? 14.055 -0.022 12.547 1 92 235 VAL A C 1
ATOM 1885 O O . VAL A 1 235 ? 14.656 -1.023 12.93 1 92 235 VAL A O 1
ATOM 1888 N N . HIS A 1 236 ? 13.039 0.516 13.188 1 91.44 236 HIS A N 1
ATOM 1889 C CA . HIS A 1 236 ? 12.445 -0.096 14.367 1 91.44 236 HIS A CA 1
ATOM 1890 C C . HIS A 1 236 ? 10.977 -0.44 14.117 1 91.44 236 HIS A C 1
ATOM 1892 O O . HIS A 1 236 ? 10.391 -0.019 13.117 1 91.44 236 HIS A O 1
ATOM 1898 N N . THR A 1 237 ? 10.43 -1.269 14.977 1 88.94 237 THR A N 1
ATOM 1899 C CA . THR A 1 237 ? 9.008 -1.593 14.922 1 88.94 237 THR A CA 1
ATOM 1900 C C . THR A 1 237 ? 8.281 -1.027 16.141 1 88.94 237 THR A C 1
ATOM 1902 O O . THR A 1 237 ? 8.617 -1.355 17.281 1 88.94 237 THR A O 1
ATOM 1905 N N . LEU A 1 238 ? 7.367 -0.164 15.883 1 93.19 238 LEU A N 1
ATOM 1906 C CA . LEU A 1 238 ? 6.5 0.392 16.906 1 93.19 238 LEU A CA 1
ATOM 1907 C C . LEU A 1 238 ? 5.109 -0.231 16.844 1 93.19 238 LEU A C 1
ATOM 1909 O O . LEU A 1 238 ? 4.188 0.351 16.266 1 93.19 238 LEU A O 1
ATOM 1913 N N . ARG A 1 239 ? 4.957 -1.316 17.5 1 90.06 239 ARG A N 1
ATOM 1914 C CA . ARG A 1 239 ? 3.686 -2.027 17.406 1 90.06 239 ARG A CA 1
ATOM 1915 C C . ARG A 1 239 ? 3.109 -2.32 18.781 1 90.06 239 ARG A C 1
ATOM 1917 O O . ARG A 1 239 ? 3.482 -3.311 19.422 1 90.06 239 ARG A O 1
ATOM 1924 N N . PRO A 1 240 ? 2.213 -1.511 19.203 1 90.25 240 PRO A N 1
ATOM 1925 C CA . PRO A 1 240 ? 1.497 -1.877 20.438 1 90.25 240 PRO A CA 1
ATOM 1926 C C . PRO A 1 240 ? 0.737 -3.193 20.297 1 90.25 240 PRO A C 1
ATOM 1928 O O . PRO A 1 240 ? 0.35 -3.58 19.188 1 90.25 240 PRO A O 1
ATOM 1931 N N . HIS A 1 241 ? 0.54 -3.766 21.422 1 84.06 241 HIS A N 1
ATOM 1932 C CA . HIS A 1 241 ? -0.212 -5.016 21.422 1 84.06 241 HIS A CA 1
ATOM 1933 C C . HIS A 1 241 ? -1.619 -4.812 20.875 1 84.06 241 HIS A C 1
ATOM 1935 O O . HIS A 1 241 ? -2.328 -3.895 21.281 1 84.06 241 HIS A O 1
ATOM 1941 N N . GLY A 1 242 ? -1.973 -5.664 19.906 1 82.75 242 GLY A N 1
ATOM 1942 C CA . GLY A 1 242 ? -3.316 -5.637 19.344 1 82.75 242 GLY A CA 1
ATOM 1943 C C . GLY A 1 242 ? -3.516 -4.543 18.312 1 82.75 242 GLY A C 1
ATOM 1944 O O . GLY A 1 242 ? -4.633 -4.324 17.844 1 82.75 242 GLY A O 1
ATOM 1945 N N . ALA A 1 243 ? -2.51 -3.885 17.953 1 87.38 243 ALA A N 1
ATOM 1946 C CA . ALA A 1 243 ? -2.629 -2.773 17.016 1 87.38 243 ALA A CA 1
ATOM 1947 C C . ALA A 1 243 ? -3.113 -3.26 15.648 1 87.38 243 ALA A C 1
ATOM 1949 O O . ALA A 1 243 ? -2.578 -4.227 15.094 1 87.38 243 ALA A O 1
ATOM 1950 N N . VAL A 1 244 ? -4.156 -2.609 15.172 1 84.5 244 VAL A N 1
ATOM 1951 C CA . VAL A 1 244 ? -4.66 -2.869 13.828 1 84.5 244 VAL A CA 1
ATOM 1952 C C . VAL A 1 244 ? -3.93 -1.983 12.82 1 84.5 244 VAL A C 1
ATOM 1954 O O . VAL A 1 244 ? -3.391 -2.477 11.828 1 84.5 244 VAL A O 1
ATOM 1957 N N . PHE A 1 245 ? -3.902 -0.746 13.016 1 89.56 245 PHE A N 1
ATOM 1958 C CA . PHE A 1 245 ? -3.113 0.242 12.289 1 89.56 245 PHE A CA 1
ATOM 1959 C C . PHE A 1 245 ? -2.875 1.479 13.148 1 89.56 245 PHE A C 1
ATOM 1961 O O . PHE A 1 245 ? -3.555 1.683 14.156 1 89.56 245 PHE A O 1
ATOM 1968 N N . SER A 1 246 ? -1.91 2.238 12.789 1 94.81 246 SER A N 1
ATOM 1969 C CA . SER A 1 246 ? -1.594 3.447 13.539 1 94.81 246 SER A CA 1
ATOM 1970 C C . SER A 1 246 ? -0.951 4.504 12.648 1 94.81 246 SER A C 1
ATOM 1972 O O . SER A 1 246 ? -0.581 4.219 11.508 1 94.81 246 SER A O 1
ATOM 1974 N N . PHE A 1 247 ? -0.913 5.703 13.18 1 96.62 247 PHE A N 1
ATOM 1975 C CA . PHE A 1 247 ? -0.272 6.855 12.555 1 96.62 247 PHE A CA 1
ATOM 1976 C C . PHE A 1 247 ? 0.734 7.496 13.508 1 96.62 247 PHE A C 1
ATOM 1978 O O . PHE A 1 247 ? 0.53 7.504 14.719 1 96.62 247 PHE A O 1
ATOM 1985 N N . LEU A 1 248 ? 1.791 8 12.93 1 97.56 248 LEU A N 1
ATOM 1986 C CA . LEU A 1 248 ? 2.756 8.766 13.719 1 97.56 248 LEU A CA 1
ATOM 1987 C C . LEU A 1 248 ? 2.529 10.266 13.539 1 97.56 248 LEU A C 1
ATOM 1989 O O . LEU A 1 248 ? 2.465 10.758 12.414 1 97.56 248 LEU A O 1
ATOM 1993 N N . VAL A 1 249 ? 2.379 10.961 14.617 1 96.56 249 VAL A N 1
ATOM 1994 C CA . VAL A 1 249 ? 2.072 12.383 14.609 1 96.56 249 VAL A CA 1
ATOM 1995 C C . VAL A 1 249 ? 3.049 13.133 15.508 1 96.56 249 VAL A C 1
ATOM 1997 O O . VAL A 1 249 ? 3.395 12.656 16.594 1 96.56 249 VAL A O 1
ATOM 2000 N N . ALA A 1 250 ? 3.502 14.242 14.992 1 94.56 250 ALA A N 1
ATOM 2001 C CA . ALA A 1 250 ? 4.355 15.094 15.82 1 94.56 250 ALA A CA 1
ATOM 2002 C C . ALA A 1 250 ? 3.529 16.125 16.578 1 94.56 250 ALA A C 1
ATOM 2004 O O . ALA A 1 250 ? 2.805 16.922 15.977 1 94.56 250 ALA A O 1
ATOM 2005 N N . CYS A 1 251 ? 3.658 16.031 17.812 1 89.12 251 CYS A N 1
ATOM 2006 C CA . CYS A 1 251 ? 3.104 17.047 18.703 1 89.12 251 CYS A CA 1
ATOM 2007 C C . CYS A 1 251 ? 4.207 17.906 19.297 1 89.12 251 CYS A C 1
ATOM 2009 O O . CYS A 1 251 ? 5.387 17.562 19.219 1 89.12 251 CYS A O 1
ATOM 2011 N N . LYS A 1 252 ? 4.008 19.125 19.625 1 81.38 252 LYS A N 1
ATOM 2012 C CA . LYS A 1 252 ? 4.965 20.125 20.062 1 81.38 252 LYS A CA 1
ATOM 2013 C C . LYS A 1 252 ? 6.129 19.5 20.812 1 81.38 252 LYS A C 1
ATOM 2015 O O . LYS A 1 252 ? 7.289 19.688 20.453 1 81.38 252 LYS A O 1
ATOM 2020 N N . GLU A 1 253 ? 5.906 18.688 21.844 1 81.94 253 GLU A N 1
ATOM 2021 C CA . GLU A 1 253 ? 7.027 18.203 22.656 1 81.94 253 GLU A CA 1
ATOM 2022 C C . GLU A 1 253 ? 7.113 16.688 22.625 1 81.94 253 GLU A C 1
ATOM 2024 O O . GLU A 1 253 ? 7.879 16.078 23.391 1 81.94 253 GLU A O 1
ATOM 2029 N N . MET A 1 254 ? 6.359 16.141 21.75 1 90.31 254 MET A N 1
ATOM 2030 C CA . MET A 1 254 ? 6.43 14.68 21.797 1 90.31 254 MET A CA 1
ATOM 2031 C C . MET A 1 254 ? 5.965 14.078 20.469 1 90.31 254 MET A C 1
ATOM 2033 O O . MET A 1 254 ? 5.188 14.695 19.75 1 90.31 254 MET A O 1
ATOM 2037 N N . LEU A 1 255 ? 6.48 12.859 20.203 1 94.56 255 LEU A N 1
ATOM 2038 C CA . LEU A 1 255 ? 5.988 12 19.125 1 94.56 255 LEU A CA 1
ATOM 2039 C C . LEU A 1 255 ? 4.859 11.102 19.625 1 94.56 255 LEU A C 1
ATOM 2041 O O . LEU A 1 255 ? 4.977 10.477 20.688 1 94.56 255 LEU A O 1
ATOM 2045 N N . VAL A 1 256 ? 3.816 11.117 18.906 1 96.19 256 VAL A N 1
ATOM 2046 C CA . VAL A 1 256 ? 2.646 10.367 19.359 1 96.19 256 VAL A CA 1
ATOM 2047 C C . VAL A 1 256 ? 2.266 9.336 18.297 1 96.19 256 VAL A C 1
ATOM 2049 O O . VAL A 1 256 ? 2.178 9.648 17.109 1 96.19 256 VAL A O 1
ATOM 2052 N N . LEU A 1 257 ? 2.152 8.109 18.734 1 97.5 257 LEU A N 1
ATOM 2053 C CA . LEU A 1 257 ? 1.514 7.062 17.938 1 97.5 257 LEU A CA 1
ATOM 2054 C C . LEU A 1 257 ? 0.017 7.004 18.219 1 97.5 257 LEU A C 1
ATOM 2056 O O . LEU A 1 257 ? -0.398 6.957 19.391 1 97.5 257 LEU A O 1
ATOM 2060 N N . ALA A 1 258 ? -0.778 7.125 17.219 1 97.44 258 ALA A N 1
ATOM 2061 C CA . ALA A 1 258 ? -2.232 7.121 17.344 1 97.44 258 ALA A CA 1
ATOM 2062 C C . ALA A 1 258 ? -2.861 6.07 16.438 1 97.44 258 ALA A C 1
ATOM 2064 O O . ALA A 1 258 ? -2.623 6.07 15.219 1 97.44 258 ALA A O 1
ATOM 2065 N N . GLY A 1 259 ? -3.672 5.164 17.016 1 95.25 259 GLY A N 1
ATOM 2066 C CA . GLY A 1 259 ? -4.219 4.133 16.141 1 95.25 259 GLY A CA 1
ATOM 2067 C C . GLY A 1 259 ? -5.289 3.291 16.812 1 95.25 259 GLY A C 1
ATOM 2068 O O . GLY A 1 259 ? -5.66 3.547 17.953 1 95.25 259 GLY A O 1
ATOM 2069 N N . VAL A 1 260 ? -5.84 2.357 16.062 1 92 260 VAL A N 1
ATOM 2070 C CA . VAL A 1 260 ? -6.898 1.461 16.516 1 92 260 VAL A CA 1
ATOM 2071 C C . VAL A 1 260 ? -6.289 0.173 17.062 1 92 260 VAL A C 1
ATOM 2073 O O . VAL A 1 260 ? -5.395 -0.41 16.438 1 92 260 VAL A O 1
ATOM 2076 N N . CYS A 1 261 ? -6.75 -0.255 18.172 1 89 261 CYS A N 1
ATOM 2077 C CA . CYS A 1 261 ? -6.336 -1.506 18.797 1 89 261 CYS A CA 1
ATOM 2078 C C . CYS A 1 261 ? -7.543 -2.389 19.094 1 89 261 CYS A C 1
ATOM 2080 O O . CYS A 1 261 ? -8.594 -1.891 19.5 1 89 261 CYS A O 1
ATOM 2082 N N . ASN A 1 262 ? -7.277 -3.627 18.844 1 82 262 ASN A N 1
ATOM 2083 C CA . ASN A 1 262 ? -8.258 -4.617 19.266 1 82 262 ASN A CA 1
ATOM 2084 C C . ASN A 1 262 ? -7.887 -5.215 20.625 1 82 262 ASN A C 1
ATOM 2086 O O . ASN A 1 262 ? -6.734 -5.582 20.859 1 82 262 ASN A O 1
ATOM 2090 N N . PHE A 1 263 ? -8.805 -5.277 21.453 1 77.56 263 PHE A N 1
ATOM 2091 C CA . PHE A 1 263 ? -8.578 -5.867 22.766 1 77.56 263 PHE A CA 1
ATOM 2092 C C . PHE A 1 263 ? -9.188 -7.262 22.844 1 77.56 263 PHE A C 1
ATOM 2094 O O . PHE A 1 263 ? -10.094 -7.598 22.078 1 77.56 263 PHE A O 1
ATOM 2101 N N . PRO A 1 264 ? -8.609 -8.109 23.641 1 69.44 264 PRO A N 1
ATOM 2102 C CA . PRO A 1 264 ? -9.031 -9.508 23.766 1 69.44 264 PRO A CA 1
ATOM 2103 C C . PRO A 1 264 ? -10.547 -9.656 23.953 1 69.44 264 PRO A C 1
ATOM 2105 O O . PRO A 1 264 ? -11.133 -10.633 23.5 1 69.44 264 PRO A O 1
ATOM 2108 N N . HIS A 1 265 ? -11.148 -8.734 24.562 1 67.81 265 HIS A N 1
ATOM 2109 C CA . HIS A 1 265 ? -12.578 -8.898 24.781 1 67.81 265 HIS A CA 1
ATOM 2110 C C . HIS A 1 265 ? -13.375 -8.492 23.547 1 67.81 265 HIS A C 1
ATOM 2112 O O . HIS A 1 265 ? -14.602 -8.367 23.609 1 67.81 265 HIS A O 1
ATOM 2118 N N . GLY A 1 266 ? -12.719 -8.281 22.469 1 66.94 266 GLY A N 1
ATOM 2119 C CA . GLY A 1 266 ? -13.391 -8.062 21.188 1 66.94 266 GLY A CA 1
ATOM 2120 C C . GLY A 1 266 ? -13.703 -6.602 20.922 1 66.94 266 GLY A C 1
ATOM 2121 O O . GLY A 1 266 ? -14.258 -6.266 19.875 1 66.94 266 GLY A O 1
ATOM 2122 N N . SER A 1 267 ? -13.383 -5.758 21.797 1 79.12 267 SER A N 1
ATOM 2123 C CA . SER A 1 267 ? -13.664 -4.348 21.547 1 79.12 267 SER A CA 1
ATOM 2124 C C . SER A 1 267 ? -12.469 -3.637 20.922 1 79.12 267 SER A C 1
ATOM 2126 O O . SER A 1 267 ? -11.32 -4.023 21.172 1 79.12 267 SER A O 1
ATOM 2128 N N . SER A 1 268 ? -12.766 -2.738 20 1 85.81 268 SER A N 1
ATOM 2129 C CA . SER A 1 268 ? -11.727 -1.91 19.406 1 85.81 268 SER A CA 1
ATOM 2130 C C . SER A 1 268 ? -11.719 -0.509 20 1 85.81 268 SER A C 1
ATOM 2132 O O . SER A 1 268 ? -12.766 0.028 20.359 1 85.81 268 SER A O 1
ATOM 2134 N N . SER A 1 269 ? -10.562 0.027 20.25 1 91.75 269 SER A N 1
ATOM 2135 C CA . SER A 1 269 ? -10.398 1.382 20.766 1 91.75 269 SER A CA 1
ATOM 2136 C C . SER A 1 269 ? -9.352 2.154 19.969 1 91.75 269 SER A C 1
ATOM 2138 O O . SER A 1 269 ? -8.5 1.556 19.312 1 91.75 269 SER A O 1
ATOM 2140 N N . PHE A 1 270 ? -9.547 3.441 19.938 1 95.06 270 PHE A N 1
ATOM 2141 C CA . PHE A 1 270 ? -8.516 4.324 19.406 1 95.06 270 PHE A CA 1
ATOM 2142 C C . PHE A 1 270 ? -7.598 4.82 20.531 1 95.06 270 PHE A C 1
ATOM 2144 O O . PHE A 1 270 ? -8.062 5.449 21.484 1 95.06 270 PHE A O 1
ATOM 2151 N N . VAL A 1 271 ? -6.324 4.559 20.438 1 96.56 271 VAL A N 1
ATOM 2152 C CA . VAL A 1 271 ? -5.406 4.75 21.562 1 96.56 271 VAL A CA 1
ATOM 2153 C C . VAL A 1 271 ? -4.262 5.664 21.141 1 96.56 271 VAL A C 1
ATOM 2155 O O . VAL A 1 271 ? -3.836 5.648 19.984 1 96.56 271 VAL A O 1
ATOM 2158 N N . LEU A 1 272 ? -3.811 6.5 22.031 1 96.75 272 LEU A N 1
ATOM 2159 C CA . LEU A 1 272 ? -2.635 7.344 21.859 1 96.75 272 LEU A CA 1
ATOM 2160 C C . LEU A 1 272 ? -1.468 6.828 22.703 1 96.75 272 LEU A C 1
ATOM 2162 O O . LEU A 1 272 ? -1.637 6.508 23.875 1 96.75 272 LEU A O 1
ATOM 2166 N N . TRP A 1 273 ? -0.297 6.727 22.078 1 96.44 273 TRP A N 1
ATOM 2167 C CA . TRP A 1 273 ? 0.934 6.348 22.766 1 96.44 273 TRP A CA 1
ATOM 2168 C C . TRP A 1 273 ? 2.006 7.418 22.594 1 96.44 273 TRP A C 1
ATOM 2170 O O . TRP A 1 273 ? 2.139 8.008 21.516 1 96.44 273 TRP A O 1
ATOM 2180 N N . LYS A 1 274 ? 2.699 7.758 23.656 1 95.12 274 LYS A N 1
ATOM 2181 C CA . LYS A 1 274 ? 3.9 8.578 23.578 1 95.12 274 LYS A CA 1
ATOM 2182 C C . LYS A 1 274 ? 5.113 7.746 23.172 1 95.12 274 LYS A C 1
ATOM 2184 O O . LYS A 1 274 ? 5.336 6.66 23.719 1 95.12 274 LYS A O 1
ATOM 2189 N N . VAL A 1 275 ? 5.859 8.242 22.188 1 96.56 275 VAL A N 1
ATOM 2190 C CA . VAL A 1 275 ? 7.023 7.52 21.703 1 96.56 275 VAL A CA 1
ATOM 2191 C C . VAL A 1 275 ? 8.305 8.211 22.172 1 96.56 275 VAL A C 1
ATOM 2193 O O . VAL A 1 275 ? 8.445 9.43 22.031 1 96.56 275 VAL A O 1
ATOM 2196 N N . ASP A 1 276 ? 9.172 7.445 22.734 1 94.5 276 ASP A N 1
ATOM 2197 C CA . ASP A 1 276 ? 10.492 7.957 23.078 1 94.5 276 ASP A CA 1
ATOM 2198 C C . ASP A 1 276 ? 11.414 7.977 21.859 1 94.5 276 ASP A C 1
ATOM 2200 O O . ASP A 1 276 ? 11.711 6.93 21.281 1 94.5 276 ASP A O 1
ATOM 2204 N N . GLU A 1 277 ? 11.875 9.078 21.469 1 91.5 277 GLU A N 1
ATOM 2205 C CA . GLU A 1 277 ? 12.625 9.258 20.234 1 91.5 277 GLU A CA 1
ATOM 2206 C C . GLU A 1 277 ? 13.961 8.531 20.281 1 91.5 277 GLU A C 1
ATOM 2208 O O . GLU A 1 277 ? 14.508 8.156 19.234 1 91.5 277 GLU A O 1
ATOM 2213 N N . ARG A 1 278 ? 14.523 8.352 21.438 1 89.81 278 ARG A N 1
ATOM 2214 C CA . ARG A 1 278 ? 15.844 7.738 21.578 1 89.81 278 ARG A CA 1
ATOM 2215 C C . ARG A 1 278 ? 15.742 6.215 21.609 1 89.81 278 ARG A C 1
ATOM 2217 O O . ARG A 1 278 ? 16.5 5.523 20.938 1 89.81 278 ARG A O 1
ATOM 2224 N N . THR A 1 279 ? 14.734 5.707 22.281 1 92.06 279 THR A N 1
ATOM 2225 C CA . THR A 1 279 ? 14.664 4.266 22.516 1 92.06 279 THR A CA 1
ATOM 2226 C C . THR A 1 279 ? 13.594 3.633 21.625 1 92.06 279 THR A C 1
ATOM 2228 O O . THR A 1 279 ? 13.547 2.41 21.484 1 92.06 279 THR A O 1
ATOM 2231 N N . MET A 1 280 ? 12.695 4.367 21.078 1 92.06 280 MET A N 1
ATOM 2232 C CA . MET A 1 280 ? 11.539 3.93 20.297 1 92.06 280 MET A CA 1
ATOM 2233 C C . MET A 1 280 ? 10.625 3.045 21.125 1 92.06 280 MET A C 1
ATOM 2235 O O . MET A 1 280 ? 9.961 2.152 20.594 1 92.06 280 MET A O 1
ATOM 2239 N N . ARG A 1 281 ? 10.805 3.227 22.391 1 93.12 281 ARG A N 1
ATOM 2240 C CA . ARG A 1 281 ? 9.789 2.66 23.266 1 93.12 281 ARG A CA 1
ATOM 2241 C C . ARG A 1 281 ? 8.57 3.568 23.359 1 93.12 281 ARG A C 1
ATOM 2243 O O . ARG A 1 281 ? 8.641 4.746 23 1 93.12 281 ARG A O 1
ATOM 2250 N N . PHE A 1 282 ? 7.422 2.906 23.719 1 95.44 282 PHE A N 1
ATOM 2251 C CA . PHE A 1 282 ? 6.219 3.727 23.75 1 95.44 282 PHE A CA 1
ATOM 2252 C C . PHE A 1 282 ? 5.363 3.389 24.969 1 95.44 282 PHE A C 1
ATOM 2254 O O . PHE A 1 282 ? 5.457 2.285 25.5 1 95.44 282 PHE A O 1
ATOM 2261 N N . SER A 1 283 ? 4.645 4.406 25.422 1 94.56 283 SER A N 1
ATOM 2262 C CA . SER A 1 283 ? 3.732 4.262 26.547 1 94.56 283 SER A CA 1
ATOM 2263 C C . SER A 1 283 ? 2.379 4.898 26.25 1 94.56 283 SER A C 1
ATOM 2265 O O . SER A 1 283 ? 2.309 5.953 25.625 1 94.56 283 SER A O 1
ATOM 2267 N N . GLN A 1 284 ? 1.337 4.273 26.75 1 94.31 284 GLN A N 1
ATOM 2268 C CA . GLN A 1 284 ? -0.015 4.75 26.469 1 94.31 284 GLN A CA 1
ATOM 2269 C C . GLN A 1 284 ? -0.269 6.094 27.156 1 94.31 284 GLN A C 1
ATOM 2271 O O . GLN A 1 284 ? 0.094 6.281 28.312 1 94.31 284 GLN A O 1
ATOM 2276 N N . ILE A 1 285 ? -0.869 7 26.453 1 93.56 285 ILE A N 1
ATOM 2277 C CA . ILE A 1 285 ? -1.245 8.32 26.953 1 93.56 285 ILE A CA 1
ATOM 2278 C C . ILE A 1 285 ? -2.729 8.328 27.312 1 93.56 285 ILE A C 1
ATOM 2280 O O . ILE A 1 285 ? -3.102 8.703 28.422 1 93.56 285 ILE A O 1
ATOM 2284 N N . ASP A 1 286 ? -3.473 7.996 26.359 1 95.94 286 ASP A N 1
ATOM 2285 C CA . ASP A 1 286 ? -4.918 8.094 26.531 1 95.94 286 ASP A CA 1
ATOM 2286 C C . ASP A 1 286 ? -5.652 7.203 25.531 1 95.94 286 ASP A C 1
ATOM 2288 O O . ASP A 1 286 ? -5.039 6.656 24.609 1 95.94 286 ASP A O 1
ATOM 2292 N N . VAL A 1 287 ? -6.945 7.008 25.812 1 95.94 287 VAL A N 1
ATOM 2293 C CA . VAL A 1 287 ? -7.852 6.281 24.922 1 95.94 287 VAL A CA 1
ATOM 2294 C C . VAL A 1 287 ? -9.047 7.168 24.578 1 95.94 287 VAL A C 1
ATOM 2296 O O . VAL A 1 287 ? -9.664 7.766 25.453 1 95.94 287 VAL A O 1
ATOM 2299 N N . MET A 1 288 ? -9.289 7.195 23.312 1 96.5 288 MET A N 1
ATOM 2300 C CA . MET A 1 288 ? -10.477 7.945 22.891 1 96.5 288 MET A CA 1
ATOM 2301 C C . MET A 1 288 ? -11.742 7.34 23.484 1 96.5 288 MET A C 1
ATOM 2303 O O . MET A 1 288 ? -11.922 6.121 23.453 1 96.5 288 MET A O 1
ATOM 2307 N N . PRO A 1 289 ? -12.641 8.219 24.047 1 95.25 289 PRO A N 1
ATOM 2308 C CA . PRO A 1 289 ? -13.914 7.684 24.516 1 95.25 289 PRO A CA 1
ATOM 2309 C C . PRO A 1 289 ? -14.664 6.902 23.438 1 95.25 289 PRO A C 1
ATOM 2311 O O . PRO A 1 289 ? -14.719 7.332 22.281 1 95.25 289 PRO A O 1
ATOM 2314 N N . HIS A 1 290 ? -15.234 5.848 23.797 1 90.25 290 HIS A N 1
ATOM 2315 C CA . HIS A 1 290 ? -15.875 4.93 22.859 1 90.25 290 HIS A CA 1
ATOM 2316 C C . HIS A 1 290 ? -17.016 5.617 22.109 1 90.25 290 HIS A C 1
ATOM 2318 O O . HIS A 1 290 ? -17.219 5.363 20.922 1 90.25 290 HIS A O 1
ATOM 2324 N N . ASP A 1 291 ? -17.734 6.402 22.797 1 90.56 291 ASP A N 1
ATOM 2325 C CA . ASP A 1 291 ? -18.859 7.094 22.172 1 90.56 291 ASP A CA 1
ATOM 2326 C C . ASP A 1 291 ? -18.375 8.008 21.047 1 90.56 291 ASP A C 1
ATOM 2328 O O . ASP A 1 291 ? -19.062 8.156 20.031 1 90.56 291 ASP A O 1
ATOM 2332 N N . LEU A 1 292 ? -17.266 8.648 21.234 1 94.06 292 LEU A N 1
ATOM 2333 C CA . LEU A 1 292 ? -16.719 9.516 20.203 1 94.06 292 LEU A CA 1
ATOM 2334 C C . LEU A 1 292 ? -16.266 8.703 19 1 94.06 292 LEU A C 1
ATOM 2336 O O . LEU A 1 292 ? -16.5 9.094 17.844 1 94.06 292 LEU A O 1
ATOM 2340 N N . LEU A 1 293 ? -15.578 7.613 19.25 1 92.12 293 LEU A N 1
ATOM 2341 C CA . LEU A 1 293 ? -15.156 6.75 18.156 1 92.12 293 LEU A CA 1
ATOM 2342 C C . LEU A 1 293 ? -16.359 6.273 17.344 1 92.12 293 LEU A C 1
ATOM 2344 O O . LEU A 1 293 ? -16.328 6.312 16.125 1 92.12 293 LEU A O 1
ATOM 2348 N N . CYS A 1 294 ? -17.406 5.926 18 1 87.31 294 CYS A N 1
ATOM 2349 C CA . CYS A 1 294 ? -18.625 5.441 17.344 1 87.31 294 CYS A CA 1
ATOM 2350 C C . CYS A 1 294 ? -19.266 6.547 16.516 1 87.31 294 CYS A C 1
ATOM 2352 O O . CYS A 1 294 ? -19.875 6.281 15.484 1 87.31 294 CYS A O 1
ATOM 2354 N N . SER A 1 295 ? -19.141 7.707 16.984 1 89.56 295 SER A N 1
ATOM 2355 C CA . SER A 1 295 ? -19.781 8.828 16.312 1 89.56 295 SER A CA 1
ATOM 2356 C C . SER A 1 295 ? -19.141 9.078 14.945 1 89.56 295 SER A C 1
ATOM 2358 O O . SER A 1 295 ? -19.719 9.766 14.102 1 89.56 295 SER A O 1
ATOM 2360 N N . LEU A 1 296 ? -17.969 8.57 14.789 1 90.62 296 LEU A N 1
ATOM 2361 C CA . LEU A 1 296 ? -17.297 8.734 13.5 1 90.62 296 LEU A CA 1
ATOM 2362 C C . LEU A 1 296 ? -17.875 7.766 12.469 1 90.62 296 LEU A C 1
ATOM 2364 O O . LEU A 1 296 ? -17.578 7.879 11.281 1 90.62 296 LEU A O 1
ATOM 2368 N N . PHE A 1 297 ? -18.625 6.883 13.008 1 84.25 297 PHE A N 1
ATOM 2369 C CA . PHE A 1 297 ? -19.188 5.871 12.125 1 84.25 297 PHE A CA 1
ATOM 2370 C C . PHE A 1 297 ? -20.703 5.77 12.312 1 84.25 297 PHE A C 1
ATOM 2372 O O . PHE A 1 297 ? -21.234 6.27 13.297 1 84.25 297 PHE A O 1
ATOM 2379 N N . ASP A 1 298 ? -21.594 5.359 11.312 1 69.5 298 ASP A N 1
ATOM 2380 C CA . ASP A 1 298 ? -23.031 5.191 11.438 1 69.5 298 ASP A CA 1
ATOM 2381 C C . ASP A 1 298 ? -23.375 3.869 12.117 1 69.5 298 ASP A C 1
ATOM 2383 O O . ASP A 1 298 ? -23.781 2.91 11.453 1 69.5 298 ASP A O 1
ATOM 2387 N N . GLY A 1 299 ? -23.109 3.812 13.375 1 55.53 299 GLY A N 1
ATOM 2388 C CA . GLY A 1 299 ? -23.547 2.781 14.305 1 55.53 299 GLY A CA 1
ATOM 2389 C C . GLY A 1 299 ? -23.453 1.381 13.727 1 55.53 299 GLY A C 1
ATOM 2390 O O . GLY A 1 299 ? -22.953 0.465 14.391 1 55.53 299 GLY A O 1
ATOM 2391 N N . ASP A 1 300 ? -24.375 1.086 12.664 1 48.97 300 ASP A N 1
ATOM 2392 C CA . ASP A 1 300 ? -24.625 -0.295 12.266 1 48.97 300 ASP A CA 1
ATOM 2393 C C . ASP A 1 300 ? -23.438 -0.878 11.516 1 48.97 300 ASP A C 1
ATOM 2395 O O . ASP A 1 300 ? -23.406 -2.076 11.227 1 48.97 300 ASP A O 1
ATOM 2399 N N . GLU A 1 301 ? -22.859 0.014 10.867 1 48.81 301 GLU A N 1
ATOM 2400 C CA . GLU A 1 301 ? -21.953 -0.596 9.906 1 48.81 301 GLU A CA 1
ATOM 2401 C C . GLU A 1 301 ? -20.609 -0.949 10.555 1 48.81 301 GLU A C 1
ATOM 2403 O O . GLU A 1 301 ? -20 -0.116 11.234 1 48.81 301 GLU A O 1
ATOM 2408 N N . ASP A 1 302 ? -20.562 -2.055 10.867 1 45.12 302 ASP A N 1
ATOM 2409 C CA . ASP A 1 302 ? -19.266 -2.66 11.18 1 45.12 302 ASP A CA 1
ATOM 2410 C C . ASP A 1 302 ? -18.156 -2.076 10.297 1 45.12 302 ASP A C 1
ATOM 2412 O O . ASP A 1 302 ? -17.094 -2.678 10.148 1 45.12 302 ASP A O 1
ATOM 2416 N N . ASP A 1 303 ? -18.625 -1.101 9.523 1 52.12 303 ASP A N 1
ATOM 2417 C CA . ASP A 1 303 ? -17.703 -0.606 8.5 1 52.12 303 ASP A CA 1
ATOM 2418 C C . ASP A 1 303 ? -16.344 -0.25 9.094 1 52.12 303 ASP A C 1
ATOM 2420 O O . ASP A 1 303 ? -16.25 0.599 9.984 1 52.12 303 ASP A O 1
ATOM 2424 N N . LYS A 1 304 ? -15.445 -1.209 9.047 1 65.12 304 LYS A N 1
ATOM 2425 C CA . LYS A 1 304 ? -14.109 -1.384 9.602 1 65.12 304 LYS A CA 1
ATOM 2426 C C . LYS A 1 304 ? -13.281 -0.108 9.461 1 65.12 304 LYS A C 1
ATOM 2428 O O . LYS A 1 304 ? -13.68 0.815 8.742 1 65.12 304 LYS A O 1
ATOM 2433 N N . PHE A 1 305 ? -12.391 0.328 10.367 1 75.5 305 PHE A N 1
ATOM 2434 C CA . PHE A 1 305 ? -11.477 1.391 10.773 1 75.5 305 PHE A CA 1
ATOM 2435 C C . PHE A 1 305 ? -10.555 1.781 9.625 1 75.5 305 PHE A C 1
ATOM 2437 O O . PHE A 1 305 ? -9.789 2.744 9.734 1 75.5 305 PHE A O 1
ATOM 2444 N N . ALA A 1 306 ? -10.938 1.247 8.391 1 74.38 306 ALA A N 1
ATOM 2445 C CA . ALA A 1 306 ? -9.984 1.48 7.305 1 74.38 306 ALA A CA 1
ATOM 2446 C C . ALA A 1 306 ? -10.102 2.906 6.773 1 74.38 306 ALA A C 1
ATOM 2448 O O . ALA A 1 306 ? -9.164 3.426 6.164 1 74.38 306 ALA A O 1
ATOM 2449 N N . SER A 1 307 ? -11.258 3.562 6.992 1 81.94 307 SER A N 1
ATOM 2450 C CA . SER A 1 307 ? -11.477 4.914 6.484 1 81.94 307 SER A CA 1
ATOM 2451 C C . SER A 1 307 ? -11 5.961 7.488 1 81.94 307 SER A C 1
ATOM 2453 O O . SER A 1 307 ? -11.07 7.164 7.215 1 81.94 307 SER A O 1
ATOM 2455 N N . LEU A 1 308 ? -10.477 5.512 8.602 1 88.94 308 LEU A N 1
ATOM 2456 C CA . LEU A 1 308 ? -10.031 6.457 9.625 1 88.94 308 LEU A CA 1
ATOM 2457 C C . LEU A 1 308 ? -8.664 7.031 9.266 1 88.94 308 LEU A C 1
ATOM 2459 O O . LEU A 1 308 ? -7.777 6.305 8.805 1 88.94 308 LEU A O 1
ATOM 2463 N N . LYS A 1 309 ? -8.555 8.289 9.406 1 91.88 309 LYS A N 1
ATOM 2464 C CA . LYS A 1 309 ? -7.301 9.008 9.242 1 91.88 309 LYS A CA 1
ATOM 2465 C C . LYS A 1 309 ? -6.969 9.836 10.477 1 91.88 309 LYS A C 1
ATOM 2467 O O . LYS A 1 309 ? -7.859 10.156 11.273 1 91.88 309 LYS A O 1
ATOM 2472 N N . CYS A 1 310 ? -5.734 10.078 10.633 1 95.88 310 CYS A N 1
ATOM 2473 C CA . CYS A 1 310 ? -5.289 10.852 11.789 1 95.88 310 CYS A CA 1
ATOM 2474 C C . CYS A 1 310 ? -4.195 11.836 11.398 1 95.88 310 CYS A C 1
ATOM 2476 O O . CYS A 1 310 ? -3.213 11.453 10.75 1 95.88 310 CYS A O 1
ATOM 2478 N N . VAL A 1 311 ? -4.406 13.086 11.703 1 96 311 VAL A N 1
ATOM 2479 C CA . VAL A 1 311 ? -3.416 14.133 11.492 1 96 311 VAL A CA 1
ATOM 2480 C C . VAL A 1 311 ? -3.266 14.969 12.758 1 96 311 VAL A C 1
ATOM 2482 O O . VAL A 1 311 ? -4.125 14.922 13.641 1 96 311 VAL A O 1
ATOM 2485 N N . GLY A 1 312 ? -2.092 15.672 12.875 1 94.88 312 GLY A N 1
ATOM 2486 C CA . GLY A 1 312 ? -1.902 16.484 14.062 1 94.88 312 GLY A CA 1
ATOM 2487 C C . GLY A 1 312 ? -0.725 17.438 13.945 1 94.88 312 GLY A C 1
ATOM 2488 O O . GLY A 1 312 ? 0.125 17.281 13.07 1 94.88 312 GLY A O 1
ATOM 2489 N N . LEU A 1 313 ? -0.786 18.391 14.742 1 92.94 313 LEU A N 1
ATOM 2490 C CA . LEU A 1 313 ? 0.258 19.406 14.883 1 92.94 313 LEU A CA 1
ATOM 2491 C C . LEU A 1 313 ? 0.099 20.156 16.203 1 92.94 313 LEU A C 1
ATOM 2493 O O . LEU A 1 313 ? -1.022 20.375 16.656 1 92.94 313 LEU A O 1
ATOM 2497 N N . GLY A 1 314 ? 1.261 20.562 16.75 1 90.56 314 GLY A N 1
ATOM 2498 C CA . GLY A 1 314 ? 1.183 21.219 18.031 1 90.56 314 GLY A CA 1
ATOM 2499 C C . GLY A 1 314 ? 0.689 20.312 19.141 1 90.56 314 GLY A C 1
ATOM 2500 O O . GLY A 1 314 ? 1.232 19.219 19.344 1 90.56 314 GLY A O 1
ATOM 2501 N N . ASP A 1 315 ? -0.386 20.75 19.797 1 91.31 315 ASP A N 1
ATOM 2502 C CA . ASP A 1 315 ? -0.939 19.922 20.875 1 91.31 315 ASP A CA 1
ATOM 2503 C C . ASP A 1 315 ? -2.27 19.297 20.453 1 91.31 315 ASP A C 1
ATOM 2505 O O . ASP A 1 315 ? -3.049 18.875 21.312 1 91.31 315 ASP A O 1
ATOM 2509 N N . LEU A 1 316 ? -2.467 19.344 19.172 1 95.12 316 LEU A N 1
ATOM 2510 C CA . LEU A 1 316 ? -3.77 18.891 18.703 1 95.12 316 LEU A CA 1
ATOM 2511 C C . LEU A 1 316 ? -3.625 17.672 17.781 1 95.12 316 LEU A C 1
ATOM 2513 O O . LEU A 1 316 ? -2.717 17.625 16.953 1 95.12 316 LEU A O 1
ATOM 2517 N N . ILE A 1 317 ? -4.48 16.703 17.953 1 96.5 317 ILE A N 1
ATOM 2518 C CA . ILE A 1 317 ? -4.59 15.531 17.094 1 96.5 317 ILE A CA 1
ATOM 2519 C C . ILE A 1 317 ? -6.023 15.398 16.578 1 96.5 317 ILE A C 1
ATOM 2521 O O . ILE A 1 317 ? -6.973 15.383 17.359 1 96.5 317 ILE A O 1
ATOM 2525 N N . TYR A 1 318 ? -6.191 15.312 15.297 1 97.62 318 TYR A N 1
ATOM 2526 C CA . TYR A 1 318 ? -7.504 15.164 14.672 1 97.62 318 TYR A CA 1
ATOM 2527 C C . TYR A 1 318 ? -7.684 13.75 14.117 1 97.62 318 TYR A C 1
ATOM 2529 O O . TYR A 1 318 ? -6.789 13.219 13.453 1 97.62 318 TYR A O 1
ATOM 2537 N N . VAL A 1 319 ? -8.789 13.156 14.438 1 96.62 319 VAL A N 1
ATOM 2538 C CA . VAL A 1 319 ? -9.211 11.867 13.898 1 96.62 319 VAL A CA 1
ATOM 2539 C C . VAL A 1 319 ? -10.5 12.031 13.102 1 96.62 319 VAL A C 1
ATOM 2541 O O . VAL A 1 319 ? -11.477 12.609 13.594 1 96.62 319 VAL A O 1
ATOM 2544 N N . TYR A 1 320 ? -10.5 11.531 11.859 1 93.94 320 TYR A N 1
ATOM 2545 C CA . TYR A 1 320 ? -11.727 11.719 11.078 1 93.94 320 TYR A CA 1
ATOM 2546 C C . TYR A 1 320 ? -11.938 10.562 10.117 1 93.94 320 TYR A C 1
ATOM 2548 O O . TYR A 1 320 ? -11.016 9.789 9.844 1 93.94 320 TYR A O 1
ATOM 2556 N N . ASN A 1 321 ? -13.102 10.383 9.773 1 89.88 321 ASN A N 1
ATOM 2557 C CA . ASN A 1 321 ? -13.5 9.398 8.773 1 89.88 321 ASN A CA 1
ATOM 2558 C C . ASN A 1 321 ? -13.5 9.992 7.371 1 89.88 321 ASN A C 1
ATOM 2560 O O . ASN A 1 321 ? -14.25 10.922 7.086 1 89.88 321 ASN A O 1
ATOM 2564 N N . GLU A 1 322 ? -12.742 9.461 6.453 1 86.69 322 GLU A N 1
ATOM 2565 C CA . GLU A 1 322 ? -12.555 10.07 5.141 1 86.69 322 GLU A CA 1
ATOM 2566 C C . GLU A 1 322 ? -13.656 9.641 4.172 1 86.69 322 GLU A C 1
ATOM 2568 O O . GLU A 1 322 ? -13.68 10.086 3.021 1 86.69 322 GLU A O 1
ATOM 2573 N N . ASN A 1 323 ? -14.562 8.875 4.598 1 76.31 323 ASN A N 1
ATOM 2574 C CA . ASN A 1 323 ? -15.656 8.43 3.74 1 76.31 323 ASN A CA 1
ATOM 2575 C C . ASN A 1 323 ? -16.703 9.516 3.566 1 76.31 323 ASN A C 1
ATOM 2577 O O . ASN A 1 323 ? -17.25 10.031 4.551 1 76.31 323 ASN A O 1
ATOM 2581 N N . TYR A 1 324 ? -17.062 9.727 2.342 1 70.12 324 TYR A N 1
ATOM 2582 C CA . TYR A 1 324 ? -18 10.789 1.998 1 70.12 324 TYR A CA 1
ATOM 2583 C C . TYR A 1 324 ? -19.391 10.492 2.562 1 70.12 324 TYR A C 1
ATOM 2585 O O . TYR A 1 324 ? -20.125 11.406 2.938 1 70.12 324 TYR A O 1
ATOM 2593 N N . HIS A 1 325 ? -19.672 9.258 2.488 1 68.94 325 HIS A N 1
ATOM 2594 C CA . HIS A 1 325 ? -21.031 8.914 2.861 1 68.94 325 HIS A CA 1
ATOM 2595 C C . HIS A 1 325 ? -21.375 9.422 4.258 1 68.94 325 HIS A C 1
ATOM 2597 O O . HIS A 1 325 ? -22.547 9.594 4.598 1 68.94 325 HIS A O 1
ATOM 2603 N N . ARG A 1 326 ? -20.375 9.891 4.914 1 67.44 326 ARG A N 1
ATOM 2604 C CA . ARG A 1 326 ? -20.594 10.328 6.289 1 67.44 326 ARG A CA 1
ATOM 2605 C C . ARG A 1 326 ? -20.266 11.812 6.445 1 67.44 326 ARG A C 1
ATOM 2607 O O . ARG A 1 326 ? -20.203 12.328 7.562 1 67.44 326 ARG A O 1
ATOM 2614 N N . MET A 1 327 ? -20 12.406 5.461 1 82.19 327 MET A N 1
ATOM 2615 C CA . MET A 1 327 ? -19.688 13.836 5.469 1 82.19 327 MET A CA 1
ATOM 2616 C C . MET A 1 327 ? -18.453 14.117 6.316 1 82.19 327 MET A C 1
ATOM 2618 O O . MET A 1 327 ? -18.406 15.102 7.055 1 82.19 327 MET A O 1
ATOM 2622 N N . TYR A 1 328 ? -17.594 13.25 6.492 1 89.75 328 TYR A N 1
ATOM 2623 C CA . TYR A 1 328 ? -16.25 13.352 7.031 1 89.75 328 TYR A CA 1
ATOM 2624 C C . TYR A 1 328 ? -16.281 13.75 8.5 1 89.75 328 TYR A C 1
ATOM 2626 O O . TYR A 1 328 ? -15.609 14.703 8.906 1 89.75 328 TYR A O 1
ATOM 2634 N N . PRO A 1 329 ? -17.016 13.016 9.391 1 93.19 329 PRO A N 1
ATOM 2635 C CA . PRO A 1 329 ? -17 13.352 10.812 1 93.19 329 PRO A CA 1
ATOM 2636 C C . PRO A 1 329 ? -15.594 13.328 11.406 1 93.19 329 PRO A C 1
ATOM 2638 O O . PRO A 1 329 ? -14.766 12.508 11.008 1 93.19 329 PRO A O 1
ATOM 2641 N N . ALA A 1 330 ? -15.352 14.266 12.344 1 96.12 330 ALA A N 1
ATOM 2642 C CA . ALA A 1 330 ? -14.016 14.383 12.922 1 96.12 330 ALA A CA 1
ATOM 2643 C C . ALA A 1 330 ? -14.086 14.633 14.422 1 96.12 330 ALA A C 1
ATOM 2645 O O . ALA A 1 330 ? -15.109 15.094 14.938 1 96.12 330 ALA A O 1
ATOM 2646 N N . CYS A 1 331 ? -13.094 14.242 15.102 1 97.19 331 CYS A N 1
ATOM 2647 C CA . CYS A 1 331 ? -12.844 14.523 16.516 1 97.19 331 CYS A CA 1
ATOM 2648 C C . CYS A 1 331 ? -11.453 15.102 16.719 1 97.19 331 CYS A C 1
ATOM 2650 O O . CYS A 1 331 ? -10.562 14.906 15.883 1 97.19 331 CYS A O 1
ATOM 2652 N N . VAL A 1 332 ? -11.32 15.867 17.766 1 97.5 332 VAL A N 1
ATOM 2653 C CA . VAL A 1 332 ? -10.023 16.453 18.062 1 97.5 332 VAL A CA 1
ATOM 2654 C C . VAL A 1 332 ? -9.633 16.141 19.516 1 97.5 332 VAL A C 1
ATOM 2656 O O . VAL A 1 332 ? -10.492 16.062 20.391 1 97.5 332 VAL A O 1
ATOM 2659 N N . CYS A 1 333 ? -8.422 15.828 19.734 1 97.12 333 CYS A N 1
ATOM 2660 C CA . CYS A 1 333 ? -7.828 15.633 21.047 1 97.12 333 CYS A CA 1
ATOM 2661 C C . CYS A 1 333 ? -6.777 16.703 21.328 1 97.12 333 CYS A C 1
ATOM 2663 O O . CYS A 1 333 ? -5.848 16.891 20.547 1 97.12 333 CYS A O 1
ATOM 2665 N N . GLU A 1 334 ? -6.926 17.391 22.359 1 94.69 334 GLU A N 1
ATOM 2666 C CA . GLU A 1 334 ? -5.918 18.328 22.828 1 94.69 334 GLU A CA 1
ATOM 2667 C C . GLU A 1 334 ? -5.078 17.719 23.953 1 94.69 334 GLU A C 1
ATOM 2669 O O . GLU A 1 334 ? -5.613 17.281 24.969 1 94.69 334 GLU A O 1
ATOM 2674 N N . ILE A 1 335 ? -3.826 17.703 23.703 1 92.56 335 ILE A N 1
ATOM 2675 C CA . ILE A 1 335 ? -2.914 17.141 24.672 1 92.56 335 ILE A CA 1
ATOM 2676 C C . ILE A 1 335 ? -2.213 18.25 25.453 1 92.56 335 ILE A C 1
ATOM 2678 O O . ILE A 1 335 ? -1.534 19.094 24.859 1 92.56 335 ILE A O 1
ATOM 2682 N N . ASN A 1 336 ? -2.398 18.234 26.703 1 84.25 336 ASN A N 1
ATOM 2683 C CA . ASN A 1 336 ? -1.667 19.188 27.531 1 84.25 336 ASN A CA 1
ATOM 2684 C C . ASN A 1 336 ? -0.23 18.734 27.766 1 84.25 336 ASN A C 1
ATOM 2686 O O . ASN A 1 336 ? 0.004 17.688 28.391 1 84.25 336 ASN A O 1
ATOM 2690 N N . GLY A 1 337 ? 0.729 19.391 27.219 1 71.62 337 GLY A N 1
ATOM 2691 C CA . GLY A 1 337 ? 2.135 19.031 27.297 1 71.62 337 GLY A CA 1
ATOM 2692 C C . GLY A 1 337 ? 2.643 18.922 28.719 1 71.62 337 GLY A C 1
ATOM 2693 O O . GLY A 1 337 ? 3.545 18.141 29 1 71.62 337 GLY A O 1
ATOM 2694 N N . GLU A 1 338 ? 2.096 19.672 29.656 1 71.69 338 GLU A N 1
ATOM 2695 C CA . GLU A 1 338 ? 2.561 19.703 31.047 1 71.69 338 GLU A CA 1
ATOM 2696 C C . GLU A 1 338 ? 1.943 18.562 31.859 1 71.69 338 GLU A C 1
ATOM 2698 O O . GLU A 1 338 ? 2.654 17.828 32.531 1 71.69 338 GLU A O 1
ATOM 2703 N N . SER A 1 339 ? 0.706 18.422 31.734 1 74.19 339 SER A N 1
ATOM 2704 C CA . SER A 1 339 ? 0.011 17.438 32.562 1 74.19 339 SER A CA 1
ATOM 2705 C C . SER A 1 339 ? -0.112 16.094 31.859 1 74.19 339 SER A C 1
ATOM 2707 O O . SER A 1 339 ? -0.316 15.062 32.5 1 74.19 339 SER A O 1
ATOM 2709 N N . GLY A 1 340 ? 0.03 16.141 30.578 1 76.5 340 GLY A N 1
ATOM 2710 C CA . GLY A 1 340 ? -0.18 14.93 29.812 1 76.5 340 GLY A CA 1
ATOM 2711 C C . GLY A 1 340 ? -1.646 14.578 29.625 1 76.5 340 GLY A C 1
ATOM 2712 O O . GLY A 1 340 ? -1.978 13.578 29 1 76.5 340 GLY A O 1
ATOM 2713 N N . ARG A 1 341 ? -2.477 15.414 30.234 1 87.62 341 ARG A N 1
ATOM 2714 C CA . ARG A 1 341 ? -3.912 15.164 30.156 1 87.62 341 ARG A CA 1
ATOM 2715 C C . ARG A 1 341 ? -4.43 15.406 28.734 1 87.62 341 ARG A C 1
ATOM 2717 O O . ARG A 1 341 ? -3.998 16.344 28.062 1 87.62 341 ARG A O 1
ATOM 2724 N N . CYS A 1 342 ? -5.332 14.492 28.25 1 94.44 342 CYS A N 1
ATOM 2725 C CA . CYS A 1 342 ? -5.949 14.594 26.938 1 94.44 342 CYS A CA 1
ATOM 2726 C C . CYS A 1 342 ? -7.422 14.961 27.047 1 94.44 342 CYS A C 1
ATOM 2728 O O . CYS A 1 342 ? -8.133 14.438 27.906 1 94.44 342 CYS A O 1
ATOM 2730 N N . VAL A 1 343 ? -7.824 15.93 26.312 1 95.69 343 VAL A N 1
ATOM 2731 C CA . VAL A 1 343 ? -9.227 16.312 26.219 1 95.69 343 VAL A CA 1
ATOM 2732 C C . VAL A 1 343 ? -9.75 16.062 24.812 1 95.69 343 VAL A C 1
ATOM 2734 O O . VAL A 1 343 ? -9.242 16.641 23.844 1 95.69 343 VAL A O 1
ATOM 2737 N N . TRP A 1 344 ? -10.789 15.203 24.75 1 97.31 344 TRP A N 1
ATOM 2738 C CA . TRP A 1 344 ? -11.391 14.852 23.469 1 97.31 344 TRP A CA 1
ATOM 2739 C C . TRP A 1 344 ? -12.695 15.617 23.25 1 97.31 344 TRP A C 1
ATOM 2741 O O . TRP A 1 344 ? -13.484 15.789 24.188 1 97.31 344 TRP A O 1
ATOM 2751 N N . ARG A 1 345 ? -12.953 16.062 22.078 1 96.5 345 ARG A N 1
ATOM 2752 C CA . ARG A 1 345 ? -14.25 16.641 21.734 1 96.5 345 ARG A CA 1
ATOM 2753 C C . ARG A 1 345 ? -14.57 16.422 20.25 1 96.5 345 ARG A C 1
ATOM 2755 O O . ARG A 1 345 ? -13.664 16.203 19.438 1 96.5 345 ARG A O 1
ATOM 2762 N N . LYS A 1 346 ? -15.781 16.5 19.938 1 96.56 346 LYS A N 1
ATOM 2763 C CA . LYS A 1 346 ? -16.234 16.375 18.547 1 96.56 346 LYS A CA 1
ATOM 2764 C C . LYS A 1 346 ? -15.992 17.672 17.781 1 96.56 346 LYS A C 1
ATOM 2766 O O . LYS A 1 346 ? -16.172 18.766 18.312 1 96.56 346 LYS A O 1
ATOM 2771 N N . VAL A 1 347 ? -15.555 17.531 16.562 1 96.88 347 VAL A N 1
ATOM 2772 C CA . VAL A 1 347 ? -15.5 18.656 15.641 1 96.88 347 VAL A CA 1
ATOM 2773 C C . VAL A 1 347 ? -16.859 18.875 14.984 1 96.88 347 VAL A C 1
ATOM 2775 O O . VAL A 1 347 ? -17.531 17.906 14.602 1 96.88 347 VAL A O 1
ATOM 2778 N N . PRO A 1 348 ? -17.359 20.109 14.922 1 95 348 PRO A N 1
ATOM 2779 C CA . PRO A 1 348 ? -18.641 20.328 14.266 1 95 348 PRO A CA 1
ATOM 2780 C C . PRO A 1 348 ? -18.672 19.828 12.82 1 95 348 PRO A C 1
ATOM 2782 O O . PRO A 1 348 ? -17.609 19.734 12.18 1 95 348 PRO A O 1
ATOM 2785 N N . PRO A 1 349 ? -19.828 19.484 12.359 1 93.06 349 PRO A N 1
ATOM 2786 C CA . PRO A 1 349 ? -19.922 19.016 10.977 1 93.06 349 PRO A CA 1
ATOM 2787 C C . PRO A 1 349 ? -19.531 20.094 9.961 1 93.06 349 PRO A C 1
ATOM 2789 O O . PRO A 1 349 ? -19.625 21.297 10.258 1 93.06 349 PRO A O 1
ATOM 2792 N N . LEU A 1 350 ? -19.094 19.594 8.852 1 92.25 350 LEU A N 1
ATOM 2793 C CA . LEU A 1 350 ? -18.812 20.516 7.762 1 92.25 350 LEU A CA 1
ATOM 2794 C C . LEU A 1 350 ? -20.062 21.25 7.312 1 92.25 350 LEU A C 1
ATOM 2796 O O . LEU A 1 350 ? -21.188 20.75 7.5 1 92.25 350 LEU A O 1
ATOM 2800 N N . PRO A 1 351 ? -19.859 22.406 6.715 1 86.94 351 PRO A N 1
ATOM 2801 C CA . PRO A 1 351 ? -21.031 23.156 6.234 1 86.94 351 PRO A CA 1
ATOM 2802 C C . PRO A 1 351 ? -21.828 22.406 5.18 1 86.94 351 PRO A C 1
ATOM 2804 O O . PRO A 1 351 ? -21.266 21.594 4.434 1 86.94 351 PRO A O 1
ATOM 2807 N N . SER A 1 352 ? -23.078 22.719 5.043 1 80.12 352 SER A N 1
ATOM 2808 C CA . SER A 1 352 ? -24.016 21.969 4.207 1 80.12 352 SER A CA 1
ATOM 2809 C C . SER A 1 352 ? -23.734 22.203 2.727 1 80.12 352 SER A C 1
ATOM 2811 O O . SER A 1 352 ? -24.156 21.406 1.882 1 80.12 352 SER A O 1
ATOM 2813 N N . PHE A 1 353 ? -23.109 23.266 2.406 1 79.81 353 PHE A N 1
ATOM 2814 C CA . PHE A 1 353 ? -22.875 23.562 1 1 79.81 353 PHE A CA 1
ATOM 2815 C C . PHE A 1 353 ? -21.656 22.812 0.476 1 79.81 353 PHE A C 1
ATOM 2817 O O . PHE A 1 353 ? -21.188 23.078 -0.634 1 79.81 353 PHE A O 1
ATOM 2824 N N . MET A 1 354 ? -21.172 21.875 1.146 1 83.25 354 MET A N 1
ATOM 2825 C CA . MET A 1 354 ? -20.031 21.078 0.708 1 83.25 354 MET A CA 1
ATOM 2826 C C . MET A 1 354 ? -20.391 20.203 -0.477 1 83.25 354 MET A C 1
ATOM 2828 O O . MET A 1 354 ? -21.484 19.609 -0.508 1 83.25 354 MET A O 1
ATOM 2832 N N . ASN A 1 355 ? -19.531 20.188 -1.371 1 83.25 355 ASN A N 1
ATOM 2833 C CA . ASN A 1 355 ? -19.703 19.297 -2.52 1 83.25 355 ASN A CA 1
ATOM 2834 C C . ASN A 1 355 ? -19.328 17.859 -2.178 1 83.25 355 ASN A C 1
ATOM 2836 O O . ASN A 1 355 ? -18.781 17.594 -1.111 1 83.25 355 ASN A O 1
ATOM 2840 N N . ARG A 1 356 ? -19.797 17.016 -3.07 1 80.38 356 ARG A N 1
ATOM 2841 C CA . ARG A 1 356 ? -19.359 15.625 -2.939 1 80.38 356 ARG A CA 1
ATOM 2842 C C . ARG A 1 356 ? -17.953 15.438 -3.523 1 80.38 356 ARG A C 1
ATOM 2844 O O . ARG A 1 356 ? -17.734 15.695 -4.711 1 80.38 356 ARG A O 1
ATOM 2851 N N . PHE A 1 357 ? -17.094 15.008 -2.611 1 83 357 PHE A N 1
ATOM 2852 C CA . PHE A 1 357 ? -15.711 14.867 -3.049 1 83 357 PHE A CA 1
ATOM 2853 C C . PHE A 1 357 ? -15.398 13.422 -3.393 1 83 357 PHE A C 1
ATOM 2855 O O . PHE A 1 357 ? -15.922 12.5 -2.764 1 83 357 PHE A O 1
ATOM 2862 N N . HIS A 1 358 ? -14.617 13.227 -4.352 1 74.75 358 HIS A N 1
ATOM 2863 C CA . HIS A 1 358 ? -14.125 11.898 -4.695 1 74.75 358 HIS A CA 1
ATOM 2864 C C . HIS A 1 358 ? -12.906 11.523 -3.852 1 74.75 358 HIS A C 1
ATOM 2866 O O . HIS A 1 358 ? -12.664 10.344 -3.586 1 74.75 358 HIS A O 1
ATOM 2872 N N . LYS A 1 359 ? -12.172 12.586 -3.49 1 80.25 359 LYS A N 1
ATOM 2873 C CA . LYS A 1 359 ? -10.984 12.422 -2.648 1 80.25 359 LYS A CA 1
ATOM 2874 C C . LYS A 1 359 ? -10.828 13.602 -1.695 1 80.25 359 LYS A C 1
ATOM 2876 O O . LYS A 1 359 ? -11.211 14.727 -2.023 1 80.25 359 LYS A O 1
ATOM 2881 N N . VAL A 1 360 ? -10.344 13.203 -0.554 1 87.31 360 VAL A N 1
ATOM 2882 C CA . VAL A 1 360 ? -10.102 14.281 0.402 1 87.31 360 VAL A CA 1
ATOM 2883 C C . VAL A 1 360 ? -8.664 14.219 0.903 1 87.31 360 VAL A C 1
ATOM 2885 O O . VAL A 1 360 ? -8.125 13.133 1.126 1 87.31 360 VAL A O 1
ATOM 2888 N N . VAL A 1 361 ? -8.023 15.344 1.029 1 89 361 VAL A N 1
ATOM 2889 C CA . VAL A 1 361 ? -6.695 15.5 1.612 1 89 361 VAL A CA 1
ATOM 2890 C C . VAL A 1 361 ? -6.789 16.297 2.912 1 89 361 VAL A C 1
ATOM 2892 O O . VAL A 1 361 ? -7.41 17.359 2.949 1 89 361 VAL A O 1
ATOM 2895 N N . SER A 1 362 ? -6.211 15.758 3.932 1 93.81 362 SER A N 1
ATOM 2896 C CA . SER A 1 362 ? -6.285 16.438 5.219 1 93.81 362 SER A CA 1
ATOM 2897 C C . SER A 1 362 ? -4.898 16.672 5.801 1 93.81 362 SER A C 1
ATOM 2899 O O . SER A 1 362 ? -3.965 15.922 5.527 1 93.81 362 SER A O 1
ATOM 2901 N N . PHE A 1 363 ? -4.758 17.781 6.539 1 94.62 363 PHE A N 1
ATOM 2902 C CA . PHE A 1 363 ? -3.51 18.109 7.207 1 94.62 363 PHE A CA 1
ATOM 2903 C C . PHE A 1 363 ? -3.727 19.219 8.234 1 94.62 363 PHE A C 1
ATOM 2905 O O . PHE A 1 363 ? -4.801 19.828 8.281 1 94.62 363 PHE A O 1
ATOM 2912 N N . CYS A 1 364 ? -2.73 19.375 9.07 1 94.06 364 CYS A N 1
ATOM 2913 C CA . CYS A 1 364 ? -2.738 20.484 10.016 1 94.06 364 CYS A CA 1
ATOM 2914 C C . CYS A 1 364 ? -1.651 21.5 9.68 1 94.06 364 CYS A C 1
ATOM 2916 O O . CYS A 1 364 ? -0.583 21.125 9.188 1 94.06 364 CYS A O 1
ATOM 2918 N N . SER A 1 365 ? -2.006 22.719 9.906 1 90.06 365 SER A N 1
ATOM 2919 C CA . SER A 1 365 ? -1.033 23.781 9.68 1 90.06 365 SER A CA 1
ATOM 2920 C C . SER A 1 365 ? -1.316 24.984 10.57 1 90.06 365 SER A C 1
ATOM 2922 O O . SER A 1 365 ? -2.465 25.234 10.938 1 90.06 365 SER A O 1
ATOM 2924 N N . THR A 1 366 ? -0.196 25.625 10.836 1 83.56 366 THR A N 1
ATOM 2925 C CA . THR A 1 366 ? -0.348 26.875 11.547 1 83.56 366 THR A CA 1
ATOM 2926 C C . THR A 1 366 ? -0.73 28 10.594 1 83.56 366 THR A C 1
ATOM 2928 O O . THR A 1 366 ? -0.271 28.031 9.445 1 83.56 366 THR A O 1
ATOM 2931 N N . VAL A 1 367 ? -1.663 28.797 11.047 1 74.69 367 VAL A N 1
ATOM 2932 C CA . VAL A 1 367 ? -2.115 29.922 10.234 1 74.69 367 VAL A CA 1
ATOM 2933 C C . VAL A 1 367 ? -1.783 31.234 10.945 1 74.69 367 VAL A C 1
ATOM 2935 O O . VAL A 1 367 ? -1.976 31.359 12.156 1 74.69 367 VAL A O 1
ATOM 2938 N N . SER A 1 368 ? -0.955 32 10.227 1 63.09 368 SER A N 1
ATOM 2939 C CA . SER A 1 368 ? -0.694 33.312 10.789 1 63.09 368 SER A CA 1
ATOM 2940 C C . SER A 1 368 ? -1.793 34.312 10.422 1 63.09 368 SER A C 1
ATOM 2942 O O . SER A 1 368 ? -2.309 34.281 9.305 1 63.09 368 SER A O 1
ATOM 2944 N N . LEU A 1 369 ? -2.293 34.969 11.391 1 56.59 369 LEU A N 1
ATOM 2945 C CA . LEU A 1 369 ? -3.348 35.969 11.195 1 56.59 369 LEU A CA 1
ATOM 2946 C C . LEU A 1 369 ? -2.986 36.938 10.07 1 56.59 369 LEU A C 1
ATOM 2948 O O . LEU A 1 369 ? -3.848 37.312 9.281 1 56.59 369 LEU A O 1
ATOM 2952 N N . HIS A 1 370 ? -1.754 37.25 10.086 1 55.94 370 HIS A N 1
ATOM 2953 C CA . HIS A 1 370 ? -1.32 38.156 9.047 1 55.94 370 HIS A CA 1
ATOM 2954 C C . HIS A 1 370 ? -1.578 37.594 7.66 1 55.94 370 HIS A C 1
ATOM 2956 O O . HIS A 1 370 ? -2.008 38.312 6.758 1 55.94 370 HIS A O 1
ATOM 2962 N N . SER A 1 371 ? -1.467 36.344 7.582 1 57.16 371 SER A N 1
ATOM 2963 C CA . SER A 1 371 ? -1.631 35.719 6.285 1 57.16 371 SER A CA 1
ATOM 2964 C C . SER A 1 371 ? -3.102 35.594 5.895 1 57.16 371 SER A C 1
ATOM 2966 O O . SER A 1 371 ? -3.449 35.719 4.719 1 57.16 371 SER A O 1
ATOM 2968 N N . ILE A 1 372 ? -3.854 35.438 6.875 1 56.38 372 ILE A N 1
ATOM 2969 C CA . ILE A 1 372 ? -5.281 35.281 6.621 1 56.38 372 ILE A CA 1
ATOM 2970 C C . ILE A 1 372 ? -5.871 36.625 6.199 1 56.38 372 ILE A C 1
ATOM 2972 O O . ILE A 1 372 ? -6.664 36.688 5.258 1 56.38 372 ILE A O 1
ATOM 2976 N N . LEU A 1 373 ? -5.523 37.625 6.953 1 55.5 373 LEU A N 1
ATOM 2977 C CA . LEU A 1 373 ? -6.141 38.906 6.754 1 55.5 373 LEU A CA 1
ATOM 2978 C C . LEU A 1 373 ? -5.688 39.531 5.434 1 55.5 373 LEU A C 1
ATOM 2980 O O . LEU A 1 373 ? -6.418 40.312 4.832 1 55.5 373 LEU A O 1
ATOM 2984 N N . ARG A 1 374 ? -4.594 39.188 5.117 1 51.31 374 ARG A N 1
ATOM 2985 C CA . ARG A 1 374 ? -4.168 39.688 3.811 1 51.31 374 ARG A CA 1
ATOM 2986 C C . ARG A 1 374 ? -5.016 39.094 2.693 1 51.31 374 ARG A C 1
ATOM 2988 O O . ARG A 1 374 ? -5.211 39.719 1.651 1 51.31 374 ARG A O 1
ATOM 2995 N N . GLU A 1 375 ? -5.469 37.906 2.9 1 50.88 375 GLU A N 1
ATOM 2996 C CA . GLU A 1 375 ? -6.281 37.219 1.909 1 50.88 375 GLU A CA 1
ATOM 2997 C C . GLU A 1 375 ? -7.715 37.75 1.902 1 50.88 375 GLU A C 1
ATOM 2999 O O . GLU A 1 375 ? -8.375 37.75 0.862 1 50.88 375 GLU A O 1
ATOM 3004 N N . LEU A 1 376 ? -8.164 37.969 3.053 1 48.03 376 LEU A N 1
ATOM 3005 C CA . LEU A 1 376 ? -9.539 38.438 3.125 1 48.03 376 LEU A CA 1
ATOM 3006 C C . LEU A 1 376 ? -9.719 39.719 2.326 1 48.03 376 LEU A C 1
ATOM 3008 O O . LEU A 1 376 ? -10.844 40.156 2.082 1 48.03 376 LEU A O 1
ATOM 3012 N N . GLN A 1 377 ? -8.742 40.344 2.072 1 44.03 377 GLN A N 1
ATOM 3013 C CA . GLN A 1 377 ? -8.977 41.5 1.209 1 44.03 377 GLN A CA 1
ATOM 3014 C C . GLN A 1 377 ? -9.492 41.062 -0.161 1 44.03 377 GLN A C 1
ATOM 3016 O O . GLN A 1 377 ? -9.961 41.906 -0.945 1 44.03 377 GLN A O 1
ATOM 3021 N N . GLY A 1 378 ? -9.375 39.75 -0.389 1 41.66 378 GLY A N 1
ATOM 3022 C CA . GLY A 1 378 ? -9.992 39.375 -1.649 1 41.66 378 GLY A CA 1
ATOM 3023 C C . GLY A 1 378 ? -11.414 38.875 -1.49 1 41.66 378 GLY A C 1
ATOM 3024 O O . GLY A 1 378 ? -11.836 38.531 -0.386 1 41.66 378 GLY A O 1
ATOM 3025 N N . PRO A 1 379 ? -12.383 39.219 -2.344 1 42.41 379 PRO A N 1
ATOM 3026 C CA . PRO A 1 379 ? -13.836 39 -2.328 1 42.41 379 PRO A CA 1
ATOM 3027 C C . PRO A 1 379 ? -14.219 37.594 -1.951 1 42.41 379 PRO A C 1
ATOM 3029 O O . PRO A 1 379 ? -15.391 37.312 -1.682 1 42.41 379 PRO A O 1
ATOM 3032 N N . ASP A 1 380 ? -13.32 36.656 -1.777 1 43.53 380 ASP A N 1
ATOM 3033 C CA . ASP A 1 380 ? -13.812 35.312 -1.993 1 43.53 380 ASP A CA 1
ATOM 3034 C C . ASP A 1 380 ? -13.898 34.531 -0.677 1 43.53 380 ASP A C 1
ATOM 3036 O O . ASP A 1 380 ? -14.031 33.312 -0.677 1 43.53 380 ASP A O 1
ATOM 3040 N N . LEU A 1 381 ? -13.602 34.969 0.494 1 45.38 381 LEU A N 1
ATOM 3041 C CA . LEU A 1 381 ? -13.797 34.156 1.69 1 45.38 381 LEU A CA 1
ATOM 3042 C C . LEU A 1 381 ? -15.25 34.188 2.15 1 45.38 381 LEU A C 1
ATOM 3044 O O . LEU A 1 381 ? -15.82 35.281 2.324 1 45.38 381 LEU A O 1
ATOM 3048 N N . GLN A 1 382 ? -16.094 33.219 1.897 1 39.28 382 GLN A N 1
ATOM 3049 C CA . GLN A 1 382 ? -17.469 33.156 2.402 1 39.28 382 GLN A CA 1
ATOM 3050 C C . GLN A 1 382 ? -17.516 32.531 3.783 1 39.28 382 GLN A C 1
ATOM 3052 O O . GLN A 1 382 ? -16.875 31.5 4.02 1 39.28 382 GLN A O 1
ATOM 3057 N N . PHE A 1 383 ? -17.844 33.406 4.758 1 36.06 383 PHE A N 1
ATOM 3058 C CA . PHE A 1 383 ? -18.109 32.938 6.105 1 36.06 383 PHE A CA 1
ATOM 3059 C C . PHE A 1 383 ? -19.484 32.281 6.18 1 36.06 383 PHE A C 1
ATOM 3061 O O . PHE A 1 383 ? -20.422 32.688 5.488 1 36.06 383 PHE A O 1
ATOM 3068 N N . MET B 1 1 ? 22.047 -53.688 -28.125 1 26.48 1 MET B N 1
ATOM 3069 C CA . MET B 1 1 ? 21.391 -52.406 -28.047 1 26.48 1 MET B CA 1
ATOM 3070 C C . MET B 1 1 ? 19.984 -52.438 -28.609 1 26.48 1 MET B C 1
ATOM 3072 O O . MET B 1 1 ? 19.812 -52.562 -29.828 1 26.48 1 MET B O 1
ATOM 3076 N N . THR B 1 2 ? 18.984 -53.062 -28.031 1 35.31 2 THR B N 1
ATOM 3077 C CA . THR B 1 2 ? 17.609 -53.25 -28.469 1 35.31 2 THR B CA 1
ATOM 3078 C C . THR B 1 2 ? 17 -51.938 -28.953 1 35.31 2 THR B C 1
ATOM 3080 O O . THR B 1 2 ? 17.031 -50.938 -28.234 1 35.31 2 THR B O 1
ATOM 3083 N N . GLU B 1 3 ? 16.938 -51.719 -30.25 1 41.38 3 GLU B N 1
ATOM 3084 C CA . GLU B 1 3 ? 16.406 -50.562 -30.984 1 41.38 3 GLU B CA 1
ATOM 3085 C C . GLU B 1 3 ? 15 -50.219 -30.531 1 41.38 3 GLU B C 1
ATOM 3087 O O . GLU B 1 3 ? 14.141 -51.062 -30.406 1 41.38 3 GLU B O 1
ATOM 3092 N N . ILE B 1 4 ? 14.812 -49.156 -29.734 1 50.97 4 ILE B N 1
ATOM 3093 C CA . ILE B 1 4 ? 13.555 -48.562 -29.312 1 50.97 4 ILE B CA 1
ATOM 3094 C C . ILE B 1 4 ? 12.531 -48.656 -30.438 1 50.97 4 ILE B C 1
ATOM 3096 O O . ILE B 1 4 ? 11.32 -48.562 -30.203 1 50.97 4 IL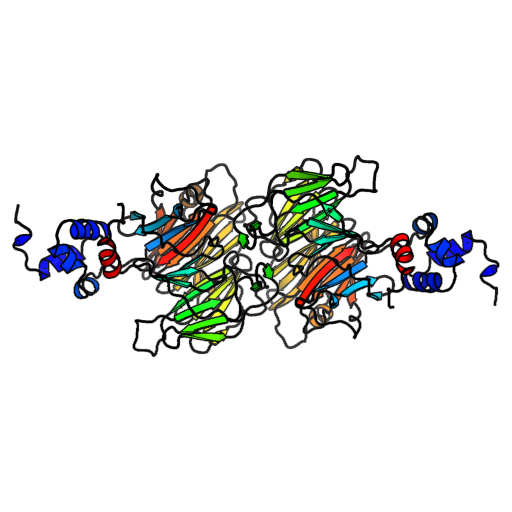E B O 1
ATOM 3100 N N . THR B 1 5 ? 12.898 -49 -31.578 1 50.88 5 THR B N 1
ATOM 3101 C CA . THR B 1 5 ? 12.023 -49.156 -32.719 1 50.88 5 THR B CA 1
ATOM 3102 C C . THR B 1 5 ? 11.125 -50.406 -32.562 1 50.88 5 THR B C 1
ATOM 3104 O O . THR B 1 5 ? 10.141 -50.562 -33.281 1 50.88 5 THR B O 1
ATOM 3107 N N . ASN B 1 6 ? 11.453 -51.281 -31.797 1 53.88 6 ASN B N 1
ATOM 3108 C CA . ASN B 1 6 ? 10.672 -52.5 -31.719 1 53.88 6 ASN B CA 1
ATOM 3109 C C . ASN B 1 6 ? 9.641 -52.438 -30.594 1 53.88 6 ASN B C 1
ATOM 3111 O O . ASN B 1 6 ? 8.961 -53.438 -30.312 1 53.88 6 ASN B O 1
ATOM 3115 N N . LEU B 1 7 ? 9.648 -51.406 -29.812 1 57.34 7 LEU B N 1
ATOM 3116 C CA . LEU B 1 7 ? 8.688 -51.344 -28.719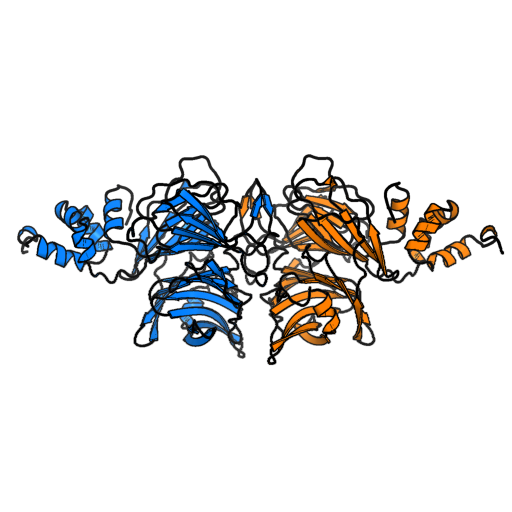 1 57.34 7 LEU B CA 1
ATOM 3117 C C . LEU B 1 7 ? 7.344 -50.781 -29.203 1 57.34 7 LEU B C 1
ATOM 3119 O O . LEU B 1 7 ? 7.297 -50 -30.125 1 57.34 7 LEU B O 1
ATOM 3123 N N . SER B 1 8 ? 6.234 -51.469 -28.844 1 63.19 8 SER B N 1
ATOM 3124 C CA . SER B 1 8 ? 4.895 -51 -29.203 1 63.19 8 SER B CA 1
ATOM 3125 C C . SER B 1 8 ? 4.691 -49.531 -28.812 1 63.19 8 SER B C 1
ATOM 3127 O O . SER B 1 8 ? 5.34 -49.031 -27.891 1 63.19 8 SER B O 1
ATOM 3129 N N . SER B 1 9 ? 3.982 -48.844 -29.656 1 60.81 9 SER B N 1
ATOM 3130 C CA . SER B 1 9 ? 3.686 -47.438 -29.438 1 60.81 9 SER B CA 1
ATOM 3131 C C . SER B 1 9 ? 3.17 -47.188 -28.031 1 60.81 9 SER B C 1
ATOM 3133 O O . SER B 1 9 ? 3.479 -46.156 -27.406 1 60.81 9 SER B O 1
ATOM 3135 N N . ASP B 1 10 ? 2.521 -48.156 -27.547 1 63.22 10 ASP B N 1
ATOM 3136 C CA . ASP B 1 10 ? 1.967 -48.031 -26.203 1 63.22 10 ASP B CA 1
ATOM 3137 C C . ASP B 1 10 ? 3.068 -48.094 -25.156 1 63.22 10 ASP B C 1
ATOM 3139 O O . ASP B 1 10 ? 3.025 -47.375 -24.156 1 63.22 10 ASP B O 1
ATOM 3143 N N . LEU B 1 11 ? 3.98 -48.969 -25.375 1 61.78 11 LEU B N 1
ATOM 3144 C CA . LEU B 1 11 ? 5.082 -49.094 -24.422 1 61.78 11 LEU B CA 1
ATOM 3145 C C . LEU B 1 11 ? 5.992 -47.875 -24.469 1 61.78 11 LEU B C 1
ATOM 3147 O O . LEU B 1 11 ? 6.469 -47.438 -23.422 1 61.78 11 LEU B O 1
ATOM 3151 N N . VAL B 1 12 ? 6.191 -47.375 -25.656 1 64.62 12 VAL B N 1
ATOM 3152 C CA . VAL B 1 12 ? 7.004 -46.188 -25.781 1 64.62 12 VAL B CA 1
ATOM 3153 C C . VAL B 1 12 ? 6.316 -45 -25.078 1 64.62 12 VAL B C 1
ATOM 3155 O O . VAL B 1 12 ? 6.965 -44.25 -24.375 1 64.62 12 VAL B O 1
ATOM 3158 N N . GLU B 1 13 ? 5.035 -45 -25.281 1 63.53 13 GLU B N 1
ATOM 3159 C CA . GLU B 1 13 ? 4.258 -43.969 -24.609 1 63.53 13 GLU B CA 1
ATOM 3160 C C . GLU B 1 13 ? 4.41 -44.094 -23.094 1 63.53 13 GLU B C 1
ATOM 3162 O O . GLU B 1 13 ? 4.555 -43.062 -22.406 1 63.53 13 GLU B O 1
ATOM 3167 N N . LEU B 1 14 ? 4.371 -45.281 -22.672 1 61.09 14 LEU B N 1
ATOM 3168 C CA . LEU B 1 14 ? 4.527 -45.531 -21.234 1 61.09 14 LEU B CA 1
ATOM 3169 C C . LEU B 1 14 ? 5.926 -45.125 -20.766 1 61.09 14 LEU B C 1
ATOM 3171 O O . LEU B 1 14 ? 6.082 -44.531 -19.703 1 61.09 14 LEU B O 1
ATOM 3175 N N . ILE B 1 15 ? 6.891 -45.5 -21.531 1 61.91 15 ILE B N 1
ATOM 3176 C CA . ILE B 1 15 ? 8.266 -45.188 -21.172 1 61.91 15 ILE B CA 1
ATOM 3177 C C . ILE B 1 15 ? 8.461 -43.656 -21.156 1 61.91 15 ILE B C 1
ATOM 3179 O O . ILE B 1 15 ? 9.055 -43.125 -20.219 1 61.91 15 ILE B O 1
ATOM 3183 N N . LEU B 1 16 ? 7.887 -43.125 -22.172 1 63.91 16 LEU B N 1
ATOM 3184 C CA . LEU B 1 16 ? 8.062 -41.688 -22.297 1 63.91 16 LEU B CA 1
ATOM 3185 C C . LEU B 1 16 ? 7.297 -40.938 -21.203 1 63.91 16 LEU B C 1
ATOM 3187 O O . LEU B 1 16 ? 7.723 -39.875 -20.75 1 63.91 16 LEU B O 1
ATOM 3191 N N . SER B 1 17 ? 6.211 -41.562 -20.828 1 61.38 17 SER B N 1
ATOM 3192 C CA . SER B 1 17 ? 5.383 -40.938 -19.812 1 61.38 17 SER B CA 1
ATOM 3193 C C . SER B 1 17 ? 6.102 -40.875 -18.469 1 61.38 17 SER B C 1
ATOM 3195 O O . SER B 1 17 ? 5.734 -40.094 -17.594 1 61.38 17 SER B O 1
ATOM 3197 N N . LEU B 1 18 ? 7.18 -41.656 -18.406 1 58.16 18 LEU B N 1
ATOM 3198 C CA . LEU B 1 18 ? 7.914 -41.719 -17.141 1 58.16 18 LEU B CA 1
ATOM 3199 C C . LEU B 1 18 ? 9.133 -40.812 -17.172 1 58.16 18 LEU B C 1
ATOM 3201 O O . LEU B 1 18 ? 9.82 -40.656 -16.156 1 58.16 18 LEU B O 1
ATOM 3205 N N . LEU B 1 19 ? 9.328 -40.312 -18.312 1 59.59 19 LEU B N 1
ATOM 3206 C CA . LEU B 1 19 ? 10.523 -39.5 -18.453 1 59.59 19 LEU B CA 1
ATOM 3207 C C . LEU B 1 19 ? 10.25 -38.062 -18 1 59.59 19 LEU B C 1
ATOM 3209 O O . LEU B 1 19 ? 9.125 -37.562 -18.141 1 59.59 19 LEU B O 1
ATOM 3213 N N . PRO B 1 20 ? 11.312 -37.469 -17.344 1 59.75 20 PRO B N 1
ATOM 3214 C CA . PRO B 1 20 ? 11.164 -36.062 -16.969 1 59.75 20 PRO B CA 1
ATOM 3215 C C . PRO B 1 20 ? 10.938 -35.156 -18.172 1 59.75 20 PRO B C 1
ATOM 3217 O O . PRO B 1 20 ? 11.344 -35.5 -19.297 1 59.75 20 PRO B O 1
ATOM 3220 N N . ILE B 1 21 ? 10.266 -34.125 -17.922 1 61.5 21 ILE B N 1
ATOM 3221 C CA . ILE B 1 21 ? 9.805 -33.219 -18.953 1 61.5 21 ILE B CA 1
ATOM 3222 C C . ILE B 1 21 ? 10.992 -32.781 -19.812 1 61.5 21 ILE B C 1
ATOM 3224 O O . ILE B 1 21 ? 10.914 -32.781 -21.047 1 61.5 21 ILE B O 1
ATOM 3228 N N . PRO B 1 22 ? 12.156 -32.562 -19.281 1 58.28 22 PRO B N 1
ATOM 3229 C CA . PRO B 1 22 ? 13.266 -32.156 -20.156 1 58.28 22 PRO B CA 1
ATOM 3230 C C . PRO B 1 22 ? 13.648 -33.25 -21.141 1 58.28 22 PRO B C 1
ATOM 3232 O O . PRO B 1 22 ? 13.984 -32.969 -22.297 1 58.28 22 PRO B O 1
ATOM 3235 N N . THR B 1 23 ? 13.617 -34.406 -20.609 1 60.41 23 THR B N 1
ATOM 3236 C CA . THR B 1 23 ? 13.953 -35.531 -21.484 1 60.41 23 THR B CA 1
ATOM 3237 C C . THR B 1 23 ? 12.891 -35.719 -22.562 1 60.41 23 THR B C 1
ATOM 3239 O O . THR B 1 23 ? 13.219 -36 -23.719 1 60.41 23 THR B O 1
ATOM 3242 N N . LEU B 1 24 ? 11.727 -35.438 -22.031 1 62.75 24 LEU B N 1
ATOM 3243 C CA . LEU B 1 24 ? 10.648 -35.562 -23 1 62.75 24 LEU B CA 1
ATOM 3244 C C . LEU B 1 24 ? 10.75 -34.5 -24.094 1 62.75 24 LEU B C 1
ATOM 3246 O O . LEU B 1 24 ? 10.531 -34.781 -25.266 1 62.75 24 LEU B O 1
ATOM 3250 N N . ILE B 1 25 ? 11.148 -33.406 -23.625 1 61 25 ILE B N 1
ATOM 3251 C CA . ILE B 1 25 ? 11.32 -32.312 -24.578 1 61 25 ILE B CA 1
ATOM 3252 C C . ILE B 1 25 ? 12.453 -32.656 -25.547 1 61 25 ILE B C 1
ATOM 3254 O O . ILE B 1 25 ? 12.32 -32.469 -26.75 1 61 25 ILE B O 1
ATOM 3258 N N . ARG B 1 26 ? 13.461 -33.156 -25.094 1 59.53 26 ARG B N 1
ATOM 3259 C CA . ARG B 1 26 ? 14.609 -33.531 -25.922 1 59.53 26 ARG B CA 1
ATOM 3260 C C . ARG B 1 26 ? 14.25 -34.656 -26.891 1 59.53 26 ARG B C 1
ATOM 3262 O O . ARG B 1 26 ? 14.594 -34.594 -28.062 1 59.53 26 ARG B O 1
ATOM 3269 N N . VAL B 1 27 ? 13.578 -35.531 -26.297 1 61.97 27 VAL B N 1
ATOM 3270 C CA . VAL B 1 27 ? 13.289 -36.719 -27.125 1 61.97 27 VAL B CA 1
ATOM 3271 C C . VAL B 1 27 ? 12.266 -36.344 -28.188 1 61.97 27 VAL B C 1
ATOM 3273 O O . VAL B 1 27 ? 12.305 -36.875 -29.312 1 61.97 27 VAL B O 1
ATOM 3276 N N . SER B 1 28 ? 11.438 -35.344 -27.75 1 62.12 28 SER B N 1
ATOM 3277 C CA . SER B 1 28 ? 10.414 -34.938 -28.719 1 62.12 28 SER B CA 1
ATOM 3278 C C . SER B 1 28 ? 11.031 -34.188 -29.891 1 62.12 28 SER B C 1
ATOM 3280 O O . SER B 1 28 ? 10.438 -34.125 -30.969 1 62.12 28 SER B O 1
ATOM 3282 N N . THR B 1 29 ? 12.133 -33.625 -29.641 1 59.88 29 THR B N 1
ATOM 3283 C CA . THR B 1 29 ? 12.789 -32.844 -30.703 1 59.88 29 THR B CA 1
ATOM 3284 C C . THR B 1 29 ? 13.633 -33.781 -31.578 1 59.88 29 THR B C 1
ATOM 3286 O O . THR B 1 29 ? 13.977 -33.438 -32.719 1 59.88 29 THR B O 1
ATOM 3289 N N . VAL B 1 30 ? 13.961 -35 -31.141 1 60.38 30 VAL B N 1
ATOM 3290 C CA . VAL B 1 30 ? 14.898 -35.844 -31.859 1 60.38 30 VAL B CA 1
ATOM 3291 C C . VAL B 1 30 ? 14.133 -36.844 -32.719 1 60.38 30 VAL B C 1
ATOM 3293 O O . VAL B 1 30 ? 14.664 -37.375 -33.719 1 60.38 30 VAL B O 1
ATOM 3296 N N . CYS B 1 31 ? 12.961 -37.219 -32.344 1 61.72 31 CYS B N 1
ATOM 3297 C CA . CYS B 1 31 ? 12.211 -38.25 -33.031 1 61.72 31 CYS B CA 1
ATOM 3298 C C . CYS B 1 31 ? 10.766 -37.812 -33.25 1 61.72 31 CYS B C 1
ATOM 3300 O O . CYS B 1 31 ? 10.07 -37.469 -32.281 1 61.72 31 CYS B O 1
ATOM 3302 N N . LYS B 1 32 ? 10.43 -37.75 -34.5 1 64.31 32 LYS B N 1
ATOM 3303 C CA . LYS B 1 32 ? 9.078 -37.344 -34.875 1 64.31 32 LYS B CA 1
ATOM 3304 C C . LYS B 1 32 ? 8.031 -38.219 -34.219 1 64.31 32 LYS B C 1
ATOM 3306 O O . LYS B 1 32 ? 6.965 -37.75 -33.812 1 64.31 32 LYS B O 1
ATOM 3311 N N . LEU B 1 33 ? 8.336 -39.438 -34.188 1 62.34 33 LEU B N 1
ATOM 3312 C CA . LEU B 1 33 ? 7.391 -40.375 -33.594 1 62.34 33 LEU B CA 1
ATOM 3313 C C . LEU B 1 33 ? 7.18 -40.062 -32.125 1 62.34 33 LEU B C 1
ATOM 3315 O O . LEU B 1 33 ? 6.043 -40.031 -31.641 1 62.34 33 LEU B O 1
ATOM 3319 N N . TRP B 1 34 ? 8.266 -39.812 -31.469 1 62.38 34 TRP B N 1
ATOM 3320 C CA . TRP B 1 34 ? 8.172 -39.5 -30.047 1 62.38 34 TRP B CA 1
ATOM 3321 C C . TRP B 1 34 ? 7.465 -38.156 -29.828 1 62.38 34 TRP B C 1
ATOM 3323 O O . TRP B 1 34 ? 6.672 -38.031 -28.891 1 62.38 34 TRP B O 1
ATOM 3333 N N . HIS B 1 35 ? 7.723 -37.344 -30.719 1 61.41 35 HIS B N 1
ATOM 3334 C CA . HIS B 1 35 ? 7.012 -36.062 -30.656 1 61.41 35 HIS B CA 1
ATOM 3335 C C . HIS B 1 35 ? 5.504 -36.281 -30.766 1 61.41 35 HIS B C 1
ATOM 3337 O O . HIS B 1 35 ? 4.73 -35.688 -30.016 1 61.41 35 HIS B O 1
ATOM 3343 N N . SER B 1 36 ? 5.172 -37.094 -31.703 1 63.31 36 SER B N 1
ATOM 3344 C CA . SER B 1 36 ? 3.758 -37.344 -31.922 1 63.31 36 SER B CA 1
ATOM 3345 C C . SER B 1 36 ? 3.121 -38.031 -30.719 1 63.31 36 SER B C 1
ATOM 3347 O O . SER B 1 36 ? 1.988 -37.719 -30.344 1 63.31 36 SER B O 1
ATOM 3349 N N . ILE B 1 37 ? 3.822 -38.906 -30.125 1 62.06 37 ILE B N 1
ATOM 3350 C CA . ILE B 1 37 ? 3.293 -39.625 -28.984 1 62.06 37 ILE B CA 1
ATOM 3351 C C . ILE B 1 37 ? 3.139 -38.688 -27.797 1 62.06 37 ILE B C 1
ATOM 3353 O O . ILE B 1 37 ? 2.088 -38.656 -27.141 1 62.06 37 ILE B O 1
ATOM 3357 N N . ILE B 1 38 ? 4.191 -37.906 -27.656 1 62.53 38 ILE B N 1
ATOM 3358 C CA . ILE B 1 38 ? 4.23 -37.062 -26.484 1 62.53 38 ILE B CA 1
ATOM 3359 C C . ILE B 1 38 ? 3.221 -35.906 -26.641 1 62.53 38 ILE B C 1
ATOM 3361 O O . ILE B 1 38 ? 2.641 -35.469 -25.641 1 62.53 38 ILE B O 1
ATOM 3365 N N . SER B 1 39 ? 2.951 -35.625 -27.922 1 58.81 39 SER B N 1
ATOM 3366 C CA . SER B 1 39 ? 2.023 -34.531 -28.203 1 58.81 39 SER B CA 1
ATOM 3367 C C . SER B 1 39 ? 0.58 -35.031 -28.203 1 58.81 39 SER B C 1
ATOM 3369 O O . SER B 1 39 ? -0.351 -34.25 -28.344 1 58.81 39 SER B O 1
ATOM 3371 N N . SER B 1 40 ? 0.408 -36.375 -28.094 1 58.91 40 SER B N 1
ATOM 3372 C CA . SER B 1 40 ? -0.939 -36.938 -28.141 1 58.91 40 SER B CA 1
ATOM 3373 C C . SER B 1 40 ? -1.688 -36.719 -26.828 1 58.91 40 SER B C 1
ATOM 3375 O O . SER B 1 40 ? -1.077 -36.656 -25.766 1 58.91 40 SER B O 1
ATOM 3377 N N . PRO B 1 41 ? -3.025 -36.375 -26.984 1 57.38 41 PRO B N 1
ATOM 3378 C CA . PRO B 1 41 ? -3.838 -36.188 -25.781 1 57.38 41 PRO B CA 1
ATOM 3379 C C . PRO B 1 41 ? -3.777 -37.375 -24.844 1 57.38 41 PRO B C 1
ATOM 3381 O O . PRO B 1 41 ? -3.855 -37.219 -23.625 1 57.38 41 PRO B O 1
ATOM 3384 N N . SER B 1 42 ? -3.682 -38.562 -25.344 1 55.94 42 SER B N 1
ATOM 3385 C CA . SER B 1 42 ? -3.639 -39.75 -24.531 1 55.94 42 SER B CA 1
ATOM 3386 C C . SER B 1 42 ? -2.381 -39.812 -23.672 1 55.94 42 SER B C 1
ATOM 3388 O O . SER B 1 42 ? -2.4 -40.344 -22.562 1 55.94 42 SER B O 1
ATOM 3390 N N . PHE B 1 43 ? -1.313 -39.344 -24.203 1 56.34 43 PHE B N 1
ATOM 3391 C CA . PHE B 1 43 ? -0.073 -39.312 -23.438 1 56.34 43 PHE B CA 1
ATOM 3392 C C . PHE B 1 43 ? -0.201 -38.406 -22.234 1 56.34 43 PHE B C 1
ATOM 3394 O O . PHE B 1 43 ? 0.33 -38.688 -21.156 1 56.34 43 PHE B O 1
ATOM 3401 N N . SER B 1 44 ? -0.907 -37.312 -22.469 1 54.69 44 SER B N 1
ATOM 3402 C CA . SER B 1 44 ? -1.108 -36.375 -21.375 1 54.69 44 SER B CA 1
ATOM 3403 C C . SER B 1 44 ? -1.893 -37 -20.234 1 54.69 44 SER B C 1
ATOM 3405 O O . SER B 1 44 ? -1.67 -36.688 -19.062 1 54.69 44 SER B O 1
ATOM 3407 N N . THR B 1 45 ? -2.777 -37.938 -20.641 1 49.94 45 THR B N 1
ATOM 3408 C CA . THR B 1 45 ? -3.555 -38.656 -19.625 1 49.94 45 THR B CA 1
ATOM 3409 C C . THR B 1 45 ? -2.691 -39.688 -18.922 1 49.94 45 THR B C 1
ATOM 3411 O O . THR B 1 45 ? -2.924 -40 -17.75 1 49.94 45 THR B O 1
ATOM 3414 N N . LEU B 1 46 ? -1.985 -40.406 -19.625 1 46.47 46 LEU B N 1
ATOM 3415 C CA . LEU B 1 46 ? -1.176 -41.469 -19.062 1 46.47 46 LEU B CA 1
ATOM 3416 C C . LEU B 1 46 ? -0.042 -40.906 -18.219 1 46.47 46 LEU B C 1
ATOM 3418 O O . LEU B 1 46 ? 0.387 -41.531 -17.25 1 46.47 46 LEU B O 1
ATOM 3422 N N . SER B 1 47 ? 0.592 -40.031 -18.734 1 46.41 47 SER B N 1
ATOM 3423 C CA . SER B 1 47 ? 1.716 -39.5 -17.953 1 46.41 47 SER B CA 1
ATOM 3424 C C . SER B 1 47 ? 1.254 -39 -16.594 1 46.41 47 SER B C 1
ATOM 3426 O O . SER B 1 47 ? 0.49 -38.031 -16.516 1 46.41 47 SER B O 1
ATOM 3428 N N . ASN B 1 48 ? 0.768 -39.875 -15.836 1 43.94 48 ASN B N 1
ATOM 3429 C CA . ASN B 1 48 ? 0.579 -39.625 -14.414 1 43.94 48 ASN B CA 1
ATOM 3430 C C . ASN B 1 48 ? 1.612 -38.625 -13.883 1 43.94 48 ASN B C 1
ATOM 3432 O O . ASN B 1 48 ? 1.978 -38.688 -12.703 1 43.94 48 ASN B O 1
ATOM 3436 N N . HIS B 1 49 ? 2.521 -38.25 -14.68 1 45.97 49 HIS B N 1
ATOM 3437 C CA . HIS B 1 49 ? 3.561 -37.438 -14.055 1 45.97 49 HIS B CA 1
ATOM 3438 C C . HIS B 1 49 ? 2.961 -36.438 -13.094 1 45.97 49 HIS B C 1
ATOM 3440 O O . HIS B 1 49 ? 1.92 -35.844 -13.383 1 45.97 49 HIS B O 1
ATOM 3446 N N . SER B 1 50 ? 2.93 -36.812 -11.844 1 51.28 50 SER B N 1
ATOM 3447 C CA . SER B 1 50 ? 2.703 -35.969 -10.688 1 51.28 50 SER B CA 1
ATOM 3448 C C . SER B 1 50 ? 3.018 -34.5 -11.016 1 51.28 50 SER B C 1
ATOM 3450 O O . SER B 1 50 ? 4.184 -34.125 -11.102 1 51.28 50 SER B O 1
ATOM 3452 N N . ASN B 1 51 ? 2.32 -33.969 -11.938 1 64.5 51 ASN B N 1
ATOM 3453 C CA . ASN B 1 51 ? 2.559 -32.656 -12.516 1 64.5 51 ASN B CA 1
ATOM 3454 C C . ASN B 1 51 ? 2.635 -31.578 -11.438 1 64.5 51 ASN B C 1
ATOM 3456 O O . ASN B 1 51 ? 1.623 -30.953 -11.094 1 64.5 51 ASN B O 1
ATOM 3460 N N . GLN B 1 52 ? 3.771 -31.688 -10.773 1 82.31 52 GLN B N 1
ATOM 3461 C CA . GLN B 1 52 ? 4.008 -30.609 -9.812 1 82.31 52 GLN B CA 1
ATOM 3462 C C . GLN B 1 52 ? 4.004 -29.25 -10.5 1 82.31 52 GLN B C 1
ATOM 3464 O O . GLN B 1 52 ? 4.516 -29.109 -11.617 1 82.31 52 GLN B O 1
ATOM 3469 N N . PRO B 1 53 ? 3.369 -28.375 -9.891 1 90.44 53 PRO B N 1
ATOM 3470 C CA . PRO B 1 53 ? 3.352 -27.031 -10.477 1 90.44 53 PRO B CA 1
ATOM 3471 C C . PRO B 1 53 ? 4.75 -26.438 -10.633 1 90.44 53 PRO B C 1
ATOM 3473 O O . PRO B 1 53 ? 5.625 -26.672 -9.797 1 90.44 53 PRO B O 1
ATOM 3476 N N . TRP B 1 54 ? 4.922 -25.75 -11.727 1 92.5 54 TRP B N 1
ATOM 3477 C CA . TRP B 1 54 ? 6.191 -25.078 -11.969 1 92.5 54 TRP B CA 1
ATOM 3478 C C . TRP B 1 54 ? 6.199 -23.688 -11.352 1 92.5 54 TRP B C 1
ATOM 3480 O O . TRP B 1 54 ? 5.141 -23.125 -11.047 1 92.5 54 TRP B O 1
ATOM 3490 N N . PHE B 1 55 ? 7.414 -23.25 -11.117 1 96.06 55 PHE B N 1
ATOM 3491 C CA . PHE B 1 55 ? 7.652 -21.906 -10.633 1 96.06 55 PHE B CA 1
ATOM 3492 C C . PHE B 1 55 ? 8.086 -20.984 -11.773 1 96.06 55 PHE B C 1
ATOM 3494 O O . PHE B 1 55 ? 9.102 -21.234 -12.43 1 96.06 55 PHE B O 1
ATOM 3501 N N . PHE B 1 56 ? 7.324 -19.859 -11.977 1 93.75 56 PHE B N 1
ATOM 3502 C CA . PHE B 1 56 ? 7.586 -18.969 -13.094 1 93.75 56 PHE B CA 1
ATOM 3503 C C . PHE B 1 56 ? 8.133 -17.625 -12.602 1 93.75 56 PHE B C 1
ATOM 3505 O O . PHE B 1 56 ? 7.66 -17.094 -11.594 1 93.75 56 PHE B O 1
ATOM 3512 N N . LEU B 1 57 ? 9.086 -17.141 -13.281 1 93.31 57 LEU B N 1
ATOM 3513 C CA . LEU B 1 57 ? 9.648 -15.805 -13.078 1 93.31 57 LEU B CA 1
ATOM 3514 C C . LEU B 1 57 ? 9.703 -15.031 -14.391 1 93.31 57 LEU B C 1
ATOM 3516 O O . LEU B 1 57 ? 10.461 -15.398 -15.297 1 93.31 57 LEU B O 1
ATOM 3520 N N . HIS B 1 58 ? 8.906 -14.023 -14.477 1 90.62 58 HIS B N 1
ATOM 3521 C CA . HIS B 1 58 ? 8.914 -13.156 -15.648 1 90.62 58 HIS B CA 1
ATOM 3522 C C . HIS B 1 58 ? 9.617 -11.844 -15.352 1 90.62 58 HIS B C 1
ATOM 3524 O O . HIS B 1 58 ? 9.172 -11.07 -14.5 1 90.62 58 HIS B O 1
ATOM 3530 N N . GLY B 1 59 ? 10.664 -11.602 -16.094 1 88.81 59 GLY B N 1
ATOM 3531 C CA . GLY B 1 59 ? 11.406 -10.359 -15.945 1 88.81 59 GLY B CA 1
ATOM 3532 C C . GLY B 1 59 ? 11 -9.297 -16.938 1 88.81 59 GLY B C 1
ATOM 3533 O O . GLY B 1 59 ? 10.914 -9.57 -18.141 1 88.81 59 GLY B O 1
ATOM 3534 N N . ILE B 1 60 ? 10.742 -8.125 -16.453 1 83.62 60 ILE B N 1
ATOM 3535 C CA . ILE B 1 60 ? 10.305 -7.004 -17.281 1 83.62 60 ILE B CA 1
ATOM 3536 C C . ILE B 1 60 ? 11.414 -5.953 -17.359 1 83.62 60 ILE B C 1
ATOM 3538 O O . ILE B 1 60 ? 11.969 -5.555 -16.328 1 83.62 60 ILE B O 1
ATOM 3542 N N . HIS B 1 61 ? 11.695 -5.566 -18.562 1 77.31 61 HIS B N 1
ATOM 3543 C CA . HIS B 1 61 ? 12.617 -4.473 -18.828 1 77.31 61 HIS B CA 1
ATOM 3544 C C . HIS B 1 61 ? 11.867 -3.211 -19.25 1 77.31 61 HIS B C 1
ATOM 3546 O O . HIS B 1 61 ? 11.109 -3.227 -20.219 1 77.31 61 HIS B O 1
ATOM 3552 N N . ASN B 1 62 ? 12.039 -2.156 -18.594 1 69.56 62 ASN B N 1
ATOM 3553 C CA . ASN B 1 62 ? 11.25 -0.946 -18.797 1 69.56 62 ASN B CA 1
ATOM 3554 C C . ASN B 1 62 ? 11.609 -0.25 -20.109 1 69.56 62 ASN B C 1
ATOM 3556 O O . ASN B 1 62 ? 10.805 0.509 -20.656 1 69.56 62 ASN B O 1
ATOM 3560 N N . ILE B 1 63 ? 12.781 -0.438 -20.625 1 67.38 63 ILE B N 1
ATOM 3561 C CA . ILE B 1 63 ? 13.258 0.295 -21.797 1 67.38 63 ILE B CA 1
ATOM 3562 C C . ILE B 1 63 ? 12.812 -0.421 -23.078 1 67.38 63 ILE B C 1
ATOM 3564 O O . ILE B 1 63 ? 12.266 0.205 -23.984 1 67.38 63 ILE B O 1
ATOM 3568 N N . SER B 1 64 ? 13.023 -1.764 -23.094 1 74.44 64 SER B N 1
ATOM 3569 C CA . SER B 1 64 ? 12.68 -2.529 -24.297 1 74.44 64 SER B CA 1
ATOM 3570 C C . SER B 1 64 ? 12.008 -3.85 -23.922 1 74.44 64 SER B C 1
ATOM 3572 O O . SER B 1 64 ? 12.594 -4.676 -23.234 1 74.44 64 SER B O 1
ATOM 3574 N N . SER B 1 65 ? 10.859 -4.059 -24.453 1 77.88 65 SER B N 1
ATOM 3575 C CA . SER B 1 65 ? 10.133 -5.297 -24.188 1 77.88 65 SER B CA 1
ATOM 3576 C C . SER B 1 65 ? 10.867 -6.504 -24.766 1 77.88 65 SER B C 1
ATOM 3578 O O . SER B 1 65 ? 10.609 -7.641 -24.359 1 77.88 65 SER B O 1
ATOM 3580 N N . LYS B 1 66 ? 11.781 -6.285 -25.703 1 77.94 66 LYS B N 1
ATOM 3581 C CA . LYS B 1 66 ? 12.57 -7.367 -26.297 1 77.94 66 LYS B CA 1
ATOM 3582 C C . LYS B 1 66 ? 13.484 -8.008 -25.25 1 77.94 66 LYS B C 1
ATOM 3584 O O . LYS B 1 66 ? 13.953 -9.133 -25.438 1 77.94 66 LYS B O 1
ATOM 3589 N N . ASN B 1 67 ? 13.703 -7.223 -24.219 1 84.19 67 ASN B N 1
ATOM 3590 C CA . ASN B 1 67 ? 14.617 -7.707 -23.203 1 84.19 67 ASN B CA 1
ATOM 3591 C C . ASN B 1 67 ? 13.875 -8.43 -22.078 1 84.19 67 ASN B C 1
ATOM 3593 O O . ASN B 1 67 ? 14.492 -8.891 -21.125 1 84.19 67 ASN B O 1
ATOM 3597 N N . ASN B 1 68 ? 12.578 -8.594 -22.266 1 86.25 68 ASN B N 1
ATOM 3598 C CA . ASN B 1 68 ? 11.828 -9.398 -21.297 1 86.25 68 ASN B CA 1
ATOM 3599 C C . ASN B 1 68 ? 12.164 -10.883 -21.438 1 86.25 68 ASN B C 1
ATOM 3601 O O . ASN B 1 68 ? 12.453 -11.367 -22.531 1 86.25 68 ASN B O 1
ATOM 3605 N N . GLN B 1 69 ? 12.172 -11.578 -20.375 1 87.81 69 GLN B N 1
ATOM 3606 C CA . GLN B 1 69 ? 12.422 -13.016 -20.375 1 87.81 69 GLN B CA 1
ATOM 3607 C C . GLN B 1 69 ? 11.508 -13.727 -19.375 1 87.81 69 GLN B C 1
ATOM 3609 O O . GLN B 1 69 ? 11.18 -13.18 -18.328 1 87.81 69 GLN B O 1
ATOM 3614 N N . THR B 1 70 ? 11.094 -14.891 -19.766 1 88.94 70 THR B N 1
ATOM 3615 C CA . THR B 1 70 ? 10.297 -15.727 -18.875 1 88.94 70 THR B CA 1
ATOM 3616 C C . THR B 1 70 ? 11.016 -17.031 -18.562 1 88.94 70 THR B C 1
ATOM 3618 O O . THR B 1 70 ? 11.352 -17.797 -19.484 1 88.94 70 THR B O 1
ATOM 3621 N N . PHE B 1 71 ? 11.234 -17.25 -17.297 1 91.88 71 PHE B N 1
ATOM 3622 C CA . PHE B 1 71 ? 11.859 -18.484 -16.828 1 91.88 71 PHE B CA 1
ATOM 3623 C C . PHE B 1 71 ? 10.852 -19.344 -16.078 1 91.88 71 PHE B C 1
ATOM 3625 O O . PHE B 1 71 ? 9.969 -18.828 -15.398 1 91.88 71 PHE B O 1
ATOM 3632 N N . ALA B 1 72 ? 10.977 -20.625 -16.297 1 90.88 72 ALA B N 1
ATOM 3633 C CA . ALA B 1 72 ? 10.156 -21.594 -15.57 1 90.88 72 ALA B CA 1
ATOM 3634 C C . ALA B 1 72 ? 11.023 -22.672 -14.914 1 90.88 72 ALA B C 1
ATOM 3636 O O . ALA B 1 72 ? 11.914 -23.234 -15.555 1 90.88 72 ALA B O 1
ATOM 3637 N N . PHE B 1 73 ? 10.805 -22.922 -13.633 1 94.25 73 PHE B N 1
ATOM 3638 C CA . PHE B 1 73 ? 11.531 -23.938 -12.883 1 94.25 73 PHE B CA 1
ATOM 3639 C C . PHE B 1 73 ? 10.68 -25.188 -12.703 1 94.25 73 PHE B C 1
ATOM 3641 O O . PHE B 1 73 ? 9.57 -25.125 -12.172 1 94.25 73 PHE B O 1
ATOM 3648 N N . ASP B 1 74 ? 11.188 -26.234 -13.109 1 87.56 74 ASP B N 1
ATOM 3649 C CA . ASP B 1 74 ? 10.578 -27.547 -12.898 1 87.56 74 ASP B CA 1
ATOM 3650 C C . ASP B 1 74 ? 11.148 -28.234 -11.656 1 87.56 74 ASP B C 1
ATOM 3652 O O . ASP B 1 74 ? 12.305 -28.672 -11.664 1 87.56 74 ASP B O 1
ATOM 3656 N N . PRO B 1 75 ? 10.344 -28.328 -10.648 1 91 75 PRO B N 1
ATOM 3657 C CA . PRO B 1 75 ? 10.875 -28.891 -9.406 1 91 75 PRO B CA 1
ATOM 3658 C C . PRO B 1 75 ? 11.242 -30.375 -9.555 1 91 75 PRO B C 1
ATOM 3660 O O . PRO B 1 75 ? 12.094 -30.875 -8.812 1 91 75 PRO B O 1
ATOM 3663 N N . SER B 1 76 ? 10.641 -31.078 -10.398 1 84.12 76 SER B N 1
ATOM 3664 C CA . SER B 1 76 ? 10.93 -32.5 -10.578 1 84.12 76 SER B CA 1
ATOM 3665 C C . SER B 1 76 ? 12.328 -32.688 -11.164 1 84.12 76 SER B C 1
ATOM 3667 O O . SER B 1 76 ? 13.078 -33.562 -10.711 1 84.12 76 SER B O 1
ATOM 3669 N N . SER B 1 77 ? 12.633 -31.906 -12.133 1 82.12 77 SER B N 1
ATOM 3670 C CA . SER B 1 77 ? 13.945 -32 -12.758 1 82.12 77 SER B CA 1
ATOM 3671 C C . SER B 1 77 ? 14.938 -31.047 -12.117 1 82.12 77 SER B C 1
ATOM 3673 O O . SER B 1 77 ? 16.141 -31.094 -12.406 1 82.12 77 SER B O 1
ATOM 3675 N N . ASN B 1 78 ? 14.461 -30.234 -11.273 1 91.5 78 ASN B N 1
ATOM 3676 C CA . ASN B 1 78 ? 15.289 -29.25 -10.594 1 91.5 78 ASN B CA 1
ATOM 3677 C C . ASN B 1 78 ? 16.047 -28.375 -11.594 1 91.5 78 ASN B C 1
ATOM 3679 O O . ASN B 1 78 ? 17.266 -28.188 -11.453 1 91.5 78 ASN B O 1
ATOM 3683 N N . THR B 1 79 ? 15.336 -27.953 -12.617 1 88.06 79 THR B N 1
ATOM 3684 C CA . THR B 1 79 ? 15.977 -27.203 -13.68 1 88.06 79 THR B CA 1
ATOM 3685 C C . THR B 1 79 ? 15.094 -26.031 -14.125 1 88.06 79 THR B C 1
ATOM 3687 O O . THR B 1 79 ? 13.867 -26.109 -14.055 1 88.06 79 THR B O 1
ATOM 3690 N N . TRP B 1 80 ? 15.844 -24.938 -14.57 1 90.88 80 TRP B N 1
ATOM 3691 C CA . TRP B 1 80 ? 15.164 -23.781 -15.141 1 90.88 80 TRP B CA 1
ATOM 3692 C C . TRP B 1 80 ? 15.047 -23.922 -16.656 1 90.88 80 TRP B C 1
ATOM 3694 O O . TRP B 1 80 ? 15.969 -24.391 -17.312 1 90.88 80 TRP B O 1
ATOM 3704 N N . PHE B 1 81 ? 13.922 -23.422 -17.172 1 84 81 PHE B N 1
ATOM 3705 C CA . PHE B 1 81 ? 13.68 -23.344 -18.609 1 84 81 PHE B CA 1
ATOM 3706 C C . PHE B 1 81 ? 13.398 -21.906 -19.031 1 84 81 PHE B C 1
ATOM 3708 O O . PHE B 1 81 ? 12.711 -21.172 -18.312 1 84 81 PHE B O 1
ATOM 3715 N N . LEU B 1 82 ? 13.977 -21.531 -20.156 1 85.88 82 LEU B N 1
ATOM 3716 C CA . LEU B 1 82 ? 13.617 -20.266 -20.766 1 85.88 82 LEU B CA 1
ATOM 3717 C C . LEU B 1 82 ? 12.43 -20.422 -21.719 1 85.88 82 LEU B C 1
ATOM 3719 O O . LEU B 1 82 ? 12.492 -21.219 -22.656 1 85.88 82 LEU B O 1
ATOM 3723 N N . LEU B 1 83 ? 11.375 -19.719 -21.406 1 81.94 83 LEU B N 1
ATOM 3724 C CA . LEU B 1 83 ? 10.172 -19.812 -22.219 1 81.94 83 LEU B CA 1
ATOM 3725 C C . LEU B 1 83 ? 10.094 -18.641 -23.203 1 81.94 83 LEU B C 1
ATOM 3727 O O . LEU B 1 83 ? 10.68 -17.594 -22.969 1 81.94 83 LEU B O 1
ATOM 3731 N N . PRO B 1 84 ? 9.344 -18.891 -24.266 1 75.12 84 PRO B N 1
ATOM 3732 C CA . PRO B 1 84 ? 9.109 -17.766 -25.172 1 75.12 84 PRO B CA 1
ATOM 3733 C C . PRO B 1 84 ? 8.32 -16.641 -24.516 1 75.12 84 PRO B C 1
ATOM 3735 O O . PRO B 1 84 ? 7.414 -16.906 -23.719 1 75.12 84 PRO B O 1
ATOM 3738 N N . THR B 1 85 ? 8.781 -15.469 -24.688 1 75.25 85 THR B N 1
ATOM 3739 C CA . THR B 1 85 ? 8.07 -14.312 -24.156 1 75.25 85 THR B CA 1
ATOM 3740 C C . THR B 1 85 ? 7.035 -13.812 -25.156 1 75.25 85 THR B C 1
ATOM 3742 O O . THR B 1 85 ? 7.355 -13.602 -26.328 1 75.25 85 THR B O 1
ATOM 3745 N N . PRO B 1 86 ? 5.832 -13.711 -24.656 1 72.06 86 PRO B N 1
ATOM 3746 C CA . PRO B 1 86 ? 4.824 -13.211 -25.578 1 72.06 86 PRO B CA 1
ATOM 3747 C C . PRO B 1 86 ? 5.109 -11.781 -26.047 1 72.06 86 PRO B C 1
ATOM 3749 O O . PRO B 1 86 ? 5.379 -10.906 -25.219 1 72.06 86 PRO B O 1
ATOM 3752 N N . GLN B 1 87 ? 5.336 -11.586 -27.344 1 69.06 87 GLN B N 1
ATOM 3753 C CA . GLN B 1 87 ? 5.539 -10.25 -27.906 1 69.06 87 GLN B CA 1
ATOM 3754 C C . GLN B 1 87 ? 4.211 -9.586 -28.25 1 69.06 87 GLN B C 1
ATOM 3756 O O . GLN B 1 87 ? 3.297 -10.242 -28.75 1 69.06 87 GLN B O 1
ATOM 3761 N N . LEU B 1 88 ? 4.02 -8.477 -27.5 1 66.12 88 LEU B N 1
ATOM 3762 C CA . LEU B 1 88 ? 2.84 -7.703 -27.875 1 66.12 88 LEU B CA 1
ATOM 3763 C C . LEU B 1 88 ? 3.135 -6.805 -29.078 1 66.12 88 LEU B C 1
ATOM 3765 O O . LEU B 1 88 ? 4.145 -6.102 -29.094 1 66.12 88 LEU B O 1
ATOM 3769 N N . HIS B 1 89 ? 2.723 -7.234 -30.328 1 56.59 89 HIS B N 1
ATOM 3770 C CA . HIS B 1 89 ? 2.975 -6.457 -31.531 1 56.59 89 HIS B CA 1
ATOM 3771 C C . HIS B 1 89 ? 2.619 -4.988 -31.328 1 56.59 89 HIS B C 1
ATOM 3773 O O . HIS B 1 89 ? 3.045 -4.129 -32.094 1 56.59 89 HIS B O 1
ATOM 3779 N N . HIS B 1 90 ? 1.719 -4.746 -30.688 1 52.03 90 HIS B N 1
ATOM 3780 C CA . HIS B 1 90 ? 1.326 -3.342 -30.719 1 52.03 90 HIS B CA 1
ATOM 3781 C C . HIS B 1 90 ? 2.262 -2.484 -29.875 1 52.03 90 HIS B C 1
ATOM 3783 O O . HIS B 1 90 ? 2.873 -2.977 -28.922 1 52.03 90 HIS B O 1
ATOM 3789 N N . ARG B 1 91 ? 2.279 -1.229 -30.312 1 46.31 91 ARG B N 1
ATOM 3790 C CA . ARG B 1 91 ? 3.105 -0.153 -29.766 1 46.31 91 ARG B CA 1
ATOM 3791 C C . ARG B 1 91 ? 3.346 -0.342 -28.281 1 46.31 91 ARG B C 1
ATOM 3793 O O . ARG B 1 91 ? 2.506 -0.909 -27.578 1 46.31 91 ARG B O 1
ATOM 3800 N N . HIS B 1 92 ? 4.602 0.056 -27.922 1 45.72 92 HIS B N 1
ATOM 3801 C CA . HIS B 1 92 ? 5.43 0.175 -26.719 1 45.72 92 HIS B CA 1
ATOM 3802 C C . HIS B 1 92 ? 4.578 0.471 -25.484 1 45.72 92 HIS B C 1
ATOM 3804 O O . HIS B 1 92 ? 4.512 1.616 -25.031 1 45.72 92 HIS B O 1
ATOM 3810 N N . GLN B 1 93 ? 3.377 -0.031 -25.406 1 49.91 93 GLN B N 1
ATOM 3811 C CA . GLN B 1 93 ? 2.902 0.519 -24.141 1 49.91 93 GLN B CA 1
ATOM 3812 C C . GLN B 1 93 ? 3.639 -0.106 -22.953 1 49.91 93 GLN B C 1
ATOM 3814 O O . GLN B 1 93 ? 3.82 -1.324 -22.906 1 49.91 93 GLN B O 1
ATOM 3819 N N . PRO B 1 94 ? 4.539 0.658 -22.453 1 50.31 94 PRO B N 1
ATOM 3820 C CA . PRO B 1 94 ? 5.203 0.186 -21.234 1 50.31 94 PRO B CA 1
ATOM 3821 C C . PRO B 1 94 ? 4.301 -0.703 -20.375 1 50.31 94 PRO B C 1
ATOM 3823 O O . PRO B 1 94 ? 3.107 -0.422 -20.234 1 50.31 94 PRO B O 1
ATOM 3826 N N . ASN B 1 95 ? 4.543 -2.1 -20.375 1 53.44 95 ASN B N 1
ATOM 3827 C CA . ASN B 1 95 ? 3.734 -3.119 -19.703 1 53.44 95 ASN B CA 1
ATOM 3828 C C . ASN B 1 95 ? 3.564 -2.826 -18.219 1 53.44 95 ASN B C 1
ATOM 3830 O O . ASN B 1 95 ? 4.246 -3.418 -17.391 1 53.44 95 ASN B O 1
ATOM 3834 N N . THR B 1 96 ? 2.832 -1.696 -17.844 1 60.16 96 THR B N 1
ATOM 3835 C CA . THR B 1 96 ? 2.814 -1.239 -16.453 1 60.16 96 THR B CA 1
ATOM 3836 C C . THR B 1 96 ? 1.96 -2.164 -15.594 1 60.16 96 THR B C 1
ATOM 3838 O O . THR B 1 96 ? 2.066 -2.148 -14.359 1 60.16 96 THR B O 1
ATOM 3841 N N . SER B 1 97 ? 1.185 -3.139 -16.203 1 80.12 97 SER B N 1
ATOM 3842 C CA . SER B 1 97 ? 0.388 -3.943 -15.289 1 80.12 97 SER B CA 1
ATOM 3843 C C . SER B 1 97 ? 0.318 -5.398 -15.742 1 80.12 97 SER B C 1
ATOM 3845 O O . SER B 1 97 ? -0.745 -5.879 -16.141 1 80.12 97 SER B O 1
ATOM 3847 N N . PHE B 1 98 ? 1.498 -6.102 -15.734 1 86.31 98 PHE B N 1
ATOM 3848 C CA . PHE B 1 98 ? 1.651 -7.488 -16.156 1 86.31 98 PHE B CA 1
ATOM 3849 C C . PHE B 1 98 ? 1.503 -8.43 -14.961 1 86.31 98 PHE B C 1
ATOM 3851 O O . PHE B 1 98 ? 2.105 -8.211 -13.906 1 86.31 98 PHE B O 1
ATOM 3858 N N . ILE B 1 99 ? 0.652 -9.414 -15.148 1 91.25 99 ILE B N 1
ATOM 3859 C CA . ILE B 1 99 ? 0.4 -10.391 -14.094 1 91.25 99 ILE B CA 1
ATOM 3860 C C . ILE B 1 99 ? 0.436 -11.805 -14.672 1 91.25 99 ILE B C 1
ATOM 3862 O O . ILE B 1 99 ? 0.02 -12.023 -15.812 1 91.25 99 ILE B O 1
ATOM 3866 N N . GLY B 1 100 ? 1.01 -12.695 -13.961 1 91.75 100 GLY B N 1
ATOM 3867 C CA . GLY B 1 100 ? 0.946 -14.109 -14.305 1 91.75 100 GLY B CA 1
ATOM 3868 C C . GLY B 1 100 ? 0.311 -14.961 -13.227 1 91.75 100 GLY B C 1
ATOM 3869 O O . GLY B 1 100 ? 0.6 -14.781 -12.039 1 91.75 100 GLY B O 1
ATOM 3870 N N . THR B 1 101 ? -0.617 -15.75 -13.688 1 92.44 101 THR B N 1
ATOM 3871 C CA . THR B 1 101 ? -1.219 -16.688 -12.742 1 92.44 101 THR B CA 1
ATOM 3872 C C . THR B 1 101 ? -1.922 -17.812 -13.477 1 92.44 101 THR 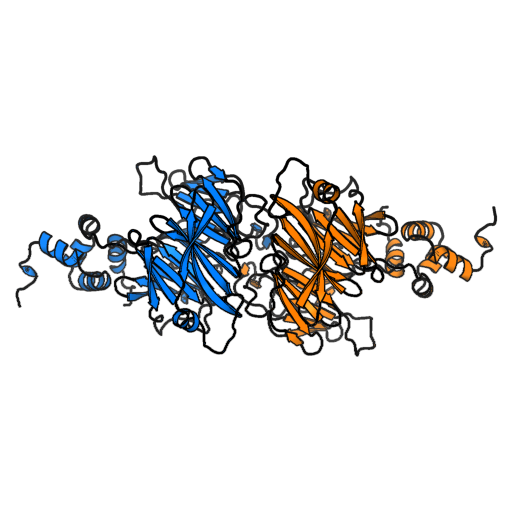B C 1
ATOM 3874 O O . THR B 1 101 ? -2.436 -17.625 -14.578 1 92.44 101 THR B O 1
ATOM 3877 N N . ASN B 1 102 ? -1.931 -18.984 -12.906 1 88.62 102 ASN B N 1
ATOM 3878 C CA . ASN B 1 102 ? -2.727 -20.141 -13.32 1 88.62 102 ASN B CA 1
ATOM 3879 C C . ASN B 1 102 ? -2.621 -20.375 -14.828 1 88.62 102 ASN B C 1
ATOM 3881 O O . ASN B 1 102 ? -3.637 -20.484 -15.516 1 88.62 102 ASN B O 1
ATOM 3885 N N . SER B 1 103 ? -1.47 -20.344 -15.359 1 85.81 103 SER B N 1
ATOM 3886 C CA . SER B 1 103 ? -1.112 -20.75 -16.719 1 85.81 103 SER B CA 1
ATOM 3887 C C . SER B 1 103 ? -1.396 -19.641 -17.719 1 85.81 103 SER B C 1
ATOM 3889 O O . SER B 1 103 ? -1.388 -19.859 -18.922 1 85.81 103 SER B O 1
ATOM 3891 N N . PHE B 1 104 ? -1.695 -18.406 -17.203 1 90.69 104 PHE B N 1
ATOM 3892 C CA . PHE B 1 104 ? -1.979 -17.297 -18.094 1 90.69 104 PHE B CA 1
ATOM 3893 C C . PHE B 1 104 ? -1.124 -16.094 -17.734 1 90.69 104 PHE B C 1
ATOM 3895 O O . PHE B 1 104 ? -0.794 -15.875 -16.562 1 90.69 104 PHE B O 1
ATOM 3902 N N . PHE B 1 105 ? -0.823 -15.312 -18.766 1 91.31 105 PHE B N 1
ATOM 3903 C CA . PHE B 1 105 ? -0.342 -13.945 -18.609 1 91.31 105 PHE B CA 1
ATOM 3904 C C . PHE B 1 105 ? -1.468 -12.945 -18.844 1 91.31 105 PHE B C 1
ATOM 3906 O O . PHE B 1 105 ? -2.348 -13.172 -19.672 1 91.31 105 PHE B O 1
ATOM 3913 N N . PHE B 1 106 ? -1.358 -11.859 -18.094 1 92.5 106 PHE B N 1
ATOM 3914 C CA . PHE B 1 106 ? -2.367 -10.812 -18.203 1 92.5 106 PHE B CA 1
ATOM 3915 C C . PHE B 1 106 ? -1.716 -9.438 -18.297 1 92.5 106 PHE B C 1
ATOM 3917 O O . PHE B 1 106 ? -0.663 -9.211 -17.688 1 92.5 106 PHE B O 1
ATOM 3924 N N . ILE B 1 107 ? -2.285 -8.625 -19.031 1 88.5 107 ILE B N 1
ATOM 3925 C CA . ILE B 1 107 ? -2.104 -7.176 -18.969 1 88.5 107 ILE B CA 1
ATOM 3926 C C . ILE B 1 107 ? -3.422 -6.508 -18.578 1 88.5 107 ILE B C 1
ATOM 3928 O O . ILE B 1 107 ? -4.434 -6.668 -19.266 1 88.5 107 ILE B O 1
ATOM 3932 N N . THR B 1 108 ? -3.434 -5.723 -17.516 1 89.31 108 THR B N 1
ATOM 3933 C CA . THR B 1 108 ? -4.719 -5.316 -16.969 1 89.31 108 THR B CA 1
ATOM 3934 C C . THR B 1 108 ? -5.027 -3.867 -17.312 1 89.31 108 THR B C 1
ATOM 3936 O O . THR B 1 108 ? -6.168 -3.416 -17.172 1 89.31 108 THR B O 1
ATOM 3939 N N . ALA B 1 109 ? -4.086 -3.105 -17.688 1 83.38 109 ALA B N 1
ATOM 3940 C CA . ALA B 1 109 ? -4.309 -1.713 -18.062 1 83.38 109 ALA B CA 1
ATOM 3941 C C . ALA B 1 109 ? -3.344 -1.284 -19.156 1 83.38 109 ALA B C 1
ATOM 3943 O O . ALA B 1 109 ? -2.213 -1.774 -19.234 1 83.38 109 ALA B O 1
ATOM 3944 N N . PRO B 1 110 ? -3.668 -0.419 -20.062 1 79.25 110 PRO B N 1
ATOM 3945 C CA . PRO B 1 110 ? -4.992 0.204 -20.078 1 79.25 110 PRO B CA 1
ATOM 3946 C C . PRO B 1 110 ? -6.086 -0.748 -20.562 1 79.25 110 PRO B C 1
ATOM 3948 O O . PRO B 1 110 ? -7.27 -0.525 -20.297 1 79.25 110 PRO B O 1
ATOM 3951 N N . ASN B 1 111 ? -5.723 -1.725 -21.375 1 86.56 111 ASN B N 1
ATOM 3952 C CA . ASN B 1 111 ? -6.672 -2.734 -21.828 1 86.56 111 ASN B CA 1
ATOM 3953 C C . ASN B 1 111 ? -6.395 -4.094 -21.188 1 86.56 111 ASN B C 1
ATOM 3955 O O . ASN B 1 111 ? -5.234 -4.465 -21 1 86.56 111 ASN B O 1
ATOM 3959 N N . PHE B 1 112 ? -7.469 -4.82 -21.094 1 92.19 112 PHE B N 1
ATOM 3960 C CA . PHE B 1 112 ? -7.297 -6.137 -20.5 1 92.19 112 PHE B CA 1
ATOM 3961 C C . PHE B 1 112 ? -7.039 -7.195 -21.562 1 92.19 112 PHE B C 1
ATOM 3963 O O . PHE B 1 112 ? -7.891 -7.438 -22.422 1 92.19 112 PHE B O 1
ATOM 3970 N N . LEU B 1 113 ? -5.863 -7.789 -21.5 1 92 113 LEU B N 1
ATOM 3971 C CA . LEU B 1 113 ? -5.434 -8.844 -22.406 1 92 113 LEU B CA 1
ATOM 3972 C C . LEU B 1 113 ? -5 -10.086 -21.625 1 92 113 LEU B C 1
ATOM 3974 O O . LEU B 1 113 ? -4.539 -9.977 -20.484 1 92 113 LEU B O 1
ATOM 3978 N N . TYR B 1 114 ? -5.191 -11.203 -22.266 1 92.06 114 TYR B N 1
ATOM 3979 C CA . TYR B 1 114 ? -4.676 -12.422 -21.656 1 92.06 114 TYR B CA 1
ATOM 3980 C C . TYR B 1 114 ? -4.133 -13.375 -22.719 1 92.06 114 TYR B C 1
ATOM 3982 O O . TYR B 1 114 ? -4.492 -13.273 -23.906 1 92.06 114 TYR B O 1
ATOM 3990 N N . THR B 1 115 ? -3.162 -14.195 -22.297 1 88.75 115 THR B N 1
ATOM 3991 C CA . THR B 1 115 ? -2.598 -15.219 -23.172 1 88.75 115 THR B CA 1
ATOM 3992 C C . THR B 1 115 ? -2.137 -16.422 -22.375 1 88.75 115 THR B C 1
ATOM 3994 O O . THR B 1 115 ? -1.608 -16.281 -21.266 1 88.75 115 THR B O 1
ATOM 3997 N N . PRO B 1 116 ? -2.422 -17.609 -22.891 1 85.5 116 PRO B N 1
ATOM 3998 C CA . PRO B 1 116 ? -1.771 -18.75 -22.266 1 85.5 116 PRO B CA 1
ATOM 3999 C C . PRO B 1 116 ? -0.249 -18.641 -22.234 1 85.5 116 PRO B C 1
ATOM 4001 O O . PRO B 1 116 ? 0.339 -18.047 -23.156 1 85.5 116 PRO B O 1
ATOM 4004 N N . ILE B 1 117 ? 0.372 -19.125 -21.234 1 83.56 117 ILE B N 1
ATOM 4005 C CA . ILE B 1 117 ? 1.807 -18.953 -21.031 1 83.56 117 ILE B CA 1
ATOM 4006 C C . ILE B 1 117 ? 2.572 -19.734 -22.094 1 83.56 117 ILE B C 1
ATOM 4008 O O . ILE B 1 117 ? 3.549 -19.234 -22.656 1 83.56 117 ILE B O 1
ATOM 4012 N N . LEU B 1 118 ? 2.246 -20.969 -22.422 1 73.44 118 LEU B N 1
ATOM 4013 C CA . LEU B 1 118 ? 3.025 -21.844 -23.297 1 73.44 118 LEU B CA 1
ATOM 4014 C C . LEU B 1 118 ? 2.676 -21.594 -24.75 1 73.44 118 LEU B C 1
ATOM 4016 O O . LEU B 1 118 ? 3.502 -21.828 -25.641 1 73.44 118 LEU B O 1
ATOM 4020 N N . HIS B 1 119 ? 1.457 -21.125 -25.078 1 74.38 119 HIS B N 1
ATOM 4021 C CA . HIS B 1 119 ? 1.05 -20.766 -26.438 1 74.38 119 HIS B CA 1
ATOM 4022 C C . HIS B 1 119 ? 0.534 -19.328 -26.5 1 74.38 119 HIS B C 1
ATOM 4024 O O . HIS B 1 119 ? -0.669 -19.109 -26.656 1 74.38 119 HIS B O 1
ATOM 4030 N N . PRO B 1 120 ? 1.633 -18.531 -26.578 1 77.56 120 PRO B N 1
ATOM 4031 C CA . PRO B 1 120 ? 1.197 -17.141 -26.453 1 77.56 120 PRO B CA 1
ATOM 4032 C C . PRO B 1 120 ? 0.352 -16.672 -27.641 1 77.56 120 PRO B C 1
ATOM 4034 O O . PRO B 1 120 ? 0.738 -16.859 -28.781 1 77.56 120 PRO B O 1
ATOM 4037 N N . SER B 1 121 ? -0.839 -16.328 -27.453 1 81.62 121 SER B N 1
ATOM 4038 C CA . SER B 1 121 ? -1.813 -15.695 -28.344 1 81.62 121 SER B CA 1
ATOM 4039 C C . SER B 1 121 ? -2.658 -14.672 -27.594 1 81.62 121 SER B C 1
ATOM 4041 O O . SER B 1 121 ? -3.67 -15.023 -26.984 1 81.62 121 SER B O 1
ATOM 4043 N N . TRP B 1 122 ? -2.295 -13.516 -27.703 1 87.06 122 TRP B N 1
ATOM 4044 C CA . TRP B 1 122 ? -2.951 -12.492 -26.891 1 87.06 122 TRP B CA 1
ATOM 4045 C C . TRP B 1 122 ? -4.402 -12.297 -27.328 1 87.06 122 TRP B C 1
ATOM 4047 O O . TRP B 1 122 ? -4.688 -12.203 -28.516 1 87.06 122 TRP B O 1
ATOM 4057 N N . HIS B 1 123 ? -5.234 -12.273 -26.375 1 90.38 123 HIS B N 1
ATOM 4058 C CA . HIS B 1 123 ? -6.656 -12.031 -26.562 1 90.38 123 HIS B CA 1
ATOM 4059 C C . HIS B 1 123 ? -7.102 -10.766 -25.844 1 90.38 123 HIS B C 1
ATOM 4061 O O . HIS B 1 123 ? -6.77 -10.562 -24.672 1 90.38 123 HIS B O 1
ATOM 4067 N N . LEU B 1 124 ? -7.797 -10.023 -26.609 1 92.5 124 LEU B N 1
ATOM 4068 C CA . LEU B 1 124 ? -8.352 -8.797 -26.031 1 92.5 124 LEU B CA 1
ATOM 4069 C C . LEU B 1 124 ? -9.766 -9.031 -25.516 1 92.5 124 LEU B C 1
ATOM 4071 O O . LEU B 1 124 ? -10.586 -9.648 -26.203 1 92.5 124 LEU B O 1
ATOM 4075 N N . THR B 1 125 ? -10 -8.602 -24.312 1 95 125 THR B N 1
ATOM 4076 C CA . THR B 1 125 ? -11.352 -8.633 -23.766 1 95 125 THR B CA 1
ATOM 4077 C C . THR B 1 125 ? -12.031 -7.273 -23.922 1 95 125 THR B C 1
ATOM 4079 O O . THR B 1 125 ? -11.367 -6.277 -24.219 1 95 125 THR B O 1
ATOM 4082 N N . PRO B 1 126 ? -13.359 -7.289 -23.766 1 95.81 126 PRO B N 1
ATOM 4083 C CA . PRO B 1 126 ? -13.93 -5.965 -23.5 1 95.81 126 PRO B CA 1
ATOM 4084 C C . PRO B 1 126 ? -13.297 -5.273 -22.297 1 95.81 126 PRO B C 1
ATOM 4086 O O . PRO B 1 126 ? -12.742 -5.941 -21.422 1 95.81 126 PRO B O 1
ATOM 4089 N N . PRO B 1 127 ? -13.336 -3.982 -22.297 1 93.31 127 PRO B N 1
ATOM 4090 C CA . PRO B 1 127 ? -12.703 -3.27 -21.188 1 93.31 127 PRO B CA 1
ATOM 4091 C C . PRO B 1 127 ? -13.367 -3.564 -19.844 1 93.31 127 PRO B C 1
ATOM 4093 O O . PRO B 1 127 ? -14.578 -3.781 -19.781 1 93.31 127 PRO B O 1
ATOM 4096 N N . LEU B 1 128 ? -12.5 -3.551 -18.844 1 94.62 128 LEU B N 1
ATOM 4097 C CA . LEU B 1 128 ? -13.039 -3.562 -17.5 1 94.62 128 LEU B CA 1
ATOM 4098 C C . LEU B 1 128 ? -13.922 -2.344 -17.25 1 94.62 128 LEU B C 1
ATOM 4100 O O . LEU B 1 128 ? -13.703 -1.286 -17.844 1 94.62 128 LEU B O 1
ATOM 4104 N N . HIS B 1 129 ? -14.883 -2.553 -16.375 1 93.88 129 HIS B N 1
ATOM 4105 C CA . HIS B 1 129 ? -15.68 -1.399 -15.977 1 93.88 129 HIS B CA 1
ATOM 4106 C C . HIS B 1 129 ? -14.82 -0.352 -15.273 1 93.88 129 HIS B C 1
ATOM 4108 O O . HIS B 1 129 ? -15.07 0.85 -15.406 1 93.88 129 HIS B O 1
ATOM 4114 N N . PHE B 1 130 ? -13.828 -0.846 -14.516 1 89 130 PHE B N 1
ATOM 4115 C CA . PHE B 1 130 ? -12.883 0.018 -13.805 1 89 130 PHE B CA 1
ATOM 4116 C C . PHE B 1 130 ? -11.445 -0.349 -14.156 1 89 130 PHE B C 1
ATOM 4118 O O . PHE B 1 130 ? -10.852 -1.212 -13.508 1 89 130 PHE B O 1
ATOM 4125 N N . PRO B 1 131 ? -10.961 0.345 -15.133 1 85.06 131 PRO B N 1
ATOM 4126 C CA . PRO B 1 131 ? -9.555 0.071 -15.438 1 85.06 131 PRO B CA 1
ATOM 4127 C C . PRO B 1 131 ? -8.641 0.224 -14.219 1 85.06 131 PRO B C 1
ATOM 4129 O O . PRO B 1 131 ? -8.812 1.155 -13.43 1 85.06 131 PRO B O 1
ATOM 4132 N N . ARG B 1 132 ? -7.691 -0.762 -14.031 1 86.38 132 ARG B N 1
ATOM 4133 C CA . ARG B 1 132 ? -6.91 -0.777 -12.797 1 86.38 132 ARG B 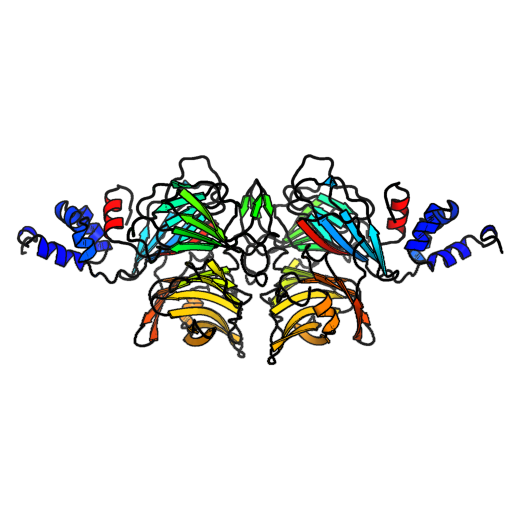CA 1
ATOM 4134 C C . ARG B 1 132 ? -5.547 -1.422 -13.023 1 86.38 132 ARG B C 1
ATOM 4136 O O . ARG B 1 132 ? -5.395 -2.279 -13.898 1 86.38 132 ARG B O 1
ATOM 4143 N N . ILE B 1 133 ? -4.672 -1.004 -12.203 1 84.38 133 ILE B N 1
ATOM 4144 C CA . ILE B 1 133 ? -3.312 -1.529 -12.281 1 84.38 133 ILE B CA 1
ATOM 4145 C C . ILE B 1 133 ? -3.039 -2.434 -11.078 1 84.38 133 ILE B C 1
ATOM 4147 O O . ILE B 1 133 ? -3.467 -2.137 -9.961 1 84.38 133 ILE B O 1
ATOM 4151 N N . ASN B 1 134 ? -2.326 -3.535 -11.352 1 86.25 134 ASN B N 1
ATOM 4152 C CA . ASN B 1 134 ? -1.788 -4.457 -10.352 1 86.25 134 ASN B CA 1
ATOM 4153 C C . ASN B 1 134 ? -2.883 -4.988 -9.43 1 86.25 134 ASN B C 1
ATOM 4155 O O . ASN B 1 134 ? -2.744 -4.945 -8.211 1 86.25 134 ASN B O 1
ATOM 4159 N N . PRO B 1 135 ? -3.965 -5.441 -9.977 1 92.19 135 PRO B N 1
ATOM 4160 C CA . PRO B 1 135 ? -4.965 -6.133 -9.156 1 92.19 135 PRO B CA 1
ATOM 4161 C C . PRO B 1 135 ? -4.535 -7.543 -8.766 1 92.19 135 PRO B C 1
ATOM 4163 O O . PRO B 1 135 ? -3.473 -8.008 -9.188 1 92.19 135 PRO B O 1
ATOM 4166 N N . LEU B 1 136 ? -5.305 -8.141 -7.895 1 95.44 136 LEU B N 1
ATOM 4167 C CA . LEU B 1 136 ? -5.246 -9.594 -7.742 1 95.44 136 LEU B CA 1
ATOM 4168 C C . LEU B 1 136 ? -6.043 -10.281 -8.844 1 95.44 136 LEU B C 1
ATOM 4170 O O . LEU B 1 136 ? -7.09 -9.789 -9.266 1 95.44 136 LEU B O 1
ATOM 4174 N N . LEU B 1 137 ? -5.492 -11.359 -9.32 1 96.62 137 LEU B N 1
ATOM 4175 C CA . LEU B 1 137 ? -6.148 -12.086 -10.406 1 96.62 137 LEU B CA 1
ATOM 4176 C C . LEU B 1 137 ? -6.215 -13.578 -10.094 1 96.62 137 LEU B C 1
ATOM 4178 O O . LEU B 1 137 ? -5.273 -14.148 -9.531 1 96.62 137 LEU B O 1
ATOM 4182 N N . GLY B 1 138 ? -7.371 -14.18 -10.406 1 96.31 138 GLY B N 1
ATOM 4183 C CA . GLY B 1 138 ? -7.555 -15.625 -10.312 1 96.31 138 GLY B CA 1
ATOM 4184 C C . GLY B 1 138 ? -8.203 -16.219 -11.539 1 96.31 138 GLY B C 1
ATOM 4185 O O . GLY B 1 138 ? -9.023 -15.578 -12.195 1 96.31 138 GLY B O 1
ATOM 4186 N N . VAL B 1 139 ? -7.793 -17.391 -11.883 1 94.75 139 VAL B N 1
ATOM 4187 C CA . VAL B 1 139 ? -8.398 -18.172 -12.953 1 94.75 139 VAL B CA 1
ATOM 4188 C C . VAL B 1 139 ? -9.117 -19.391 -12.359 1 94.75 139 VAL B C 1
ATOM 4190 O O . VAL B 1 139 ? -8.516 -20.156 -11.609 1 94.75 139 VAL B O 1
ATOM 4193 N N . PHE B 1 140 ? -10.43 -19.5 -12.727 1 93.44 140 PHE B N 1
ATOM 4194 C CA . PHE B 1 140 ? -11.164 -20.609 -12.117 1 93.44 140 PHE B CA 1
ATOM 4195 C C . PHE B 1 140 ? -12.203 -21.156 -13.086 1 93.44 140 PHE B C 1
ATOM 4197 O O . PHE B 1 140 ? -12.523 -20.531 -14.094 1 93.44 140 PHE B O 1
ATOM 4204 N N . HIS B 1 141 ? -12.617 -22.344 -12.781 1 88.44 141 HIS B N 1
ATOM 4205 C CA . HIS B 1 141 ? -13.641 -23.016 -13.578 1 88.44 141 HIS B CA 1
ATOM 4206 C C . HIS B 1 141 ? -14.945 -23.141 -12.797 1 88.44 141 HIS B C 1
ATOM 4208 O O . HIS B 1 141 ? -14.938 -23.344 -11.586 1 88.44 141 HIS B O 1
ATOM 4214 N N . ASP B 1 142 ? -16.062 -22.812 -13.492 1 76.81 142 ASP B N 1
ATOM 4215 C CA . ASP B 1 142 ? -17.359 -23 -12.852 1 76.81 142 ASP B CA 1
ATOM 4216 C C . ASP B 1 142 ? -17.609 -24.469 -12.516 1 76.81 142 ASP B C 1
ATOM 4218 O O . ASP B 1 142 ? -17.188 -25.359 -13.258 1 76.81 142 ASP B O 1
ATOM 4222 N N . ALA B 1 143 ? -17.984 -24.797 -11.266 1 62.19 143 ALA B N 1
ATOM 4223 C CA . ALA B 1 143 ? -18.297 -26.172 -10.859 1 62.19 143 ALA B CA 1
ATOM 4224 C C . ALA B 1 143 ? -19.25 -26.844 -11.836 1 62.19 143 ALA B C 1
ATOM 4226 O O . ALA B 1 143 ? -19.188 -28.047 -12.031 1 62.19 143 ALA B O 1
ATOM 4227 N N . LYS B 1 144 ? -20.406 -26.109 -12.156 1 56.94 144 LYS B N 1
ATOM 4228 C CA . LYS B 1 144 ? -21.484 -26.75 -12.906 1 56.94 144 LYS B CA 1
ATOM 4229 C C . LYS B 1 144 ? -21.078 -27 -14.352 1 56.94 144 LYS B C 1
ATOM 4231 O O . LYS B 1 144 ? -21.75 -27.75 -15.07 1 56.94 144 LYS B O 1
ATOM 4236 N N . GLY B 1 145 ? -20.219 -26.172 -14.836 1 49.34 145 GLY B N 1
ATOM 4237 C CA . GLY B 1 145 ? -20.188 -26.25 -16.297 1 49.34 145 GLY B CA 1
ATOM 4238 C C . GLY B 1 145 ? -19.188 -27.266 -16.812 1 49.34 145 GLY B C 1
ATOM 4239 O O . GLY B 1 145 ? -18.188 -27.562 -16.156 1 49.34 145 GLY B O 1
ATOM 4240 N N . SER B 1 146 ? -19.594 -28.109 -17.547 1 47 146 SER B N 1
ATOM 4241 C CA . SER B 1 146 ? -19.016 -29.203 -18.328 1 47 146 SER B CA 1
ATOM 4242 C C . SER B 1 146 ? -17.812 -28.75 -19.141 1 47 146 SER B C 1
ATOM 4244 O O . SER B 1 146 ? -17.078 -29.562 -19.703 1 47 146 SER B O 1
ATOM 4246 N N . ASN B 1 147 ? -17.734 -27.391 -19.438 1 48.19 147 ASN B N 1
ATOM 4247 C CA . ASN B 1 147 ? -16.75 -27.016 -20.453 1 48.19 147 ASN B CA 1
ATOM 4248 C C . ASN B 1 147 ? -15.461 -26.5 -19.812 1 48.19 147 ASN B C 1
ATOM 4250 O O . ASN B 1 147 ? -15.336 -25.312 -19.547 1 48.19 147 ASN B O 1
ATOM 4254 N N . PHE B 1 148 ? -14.602 -27.344 -19.344 1 58.19 148 PHE B N 1
ATOM 4255 C CA . PHE B 1 148 ? -13.281 -27.109 -18.766 1 58.19 148 PHE B CA 1
ATOM 4256 C C . PHE B 1 148 ? -12.406 -26.297 -19.703 1 58.19 148 PHE B C 1
ATOM 4258 O O . PHE B 1 148 ? -11.305 -25.875 -19.344 1 58.19 148 PHE B O 1
ATOM 4265 N N . SER B 1 149 ? -12.992 -25.859 -20.781 1 65.38 149 SER B N 1
ATOM 4266 C CA . SER B 1 149 ? -12.117 -25.281 -21.797 1 65.38 149 SER B CA 1
ATOM 4267 C C . SER B 1 149 ? -12.062 -23.766 -21.688 1 65.38 149 SER B C 1
ATOM 4269 O O . SER B 1 149 ? -11.133 -23.125 -22.188 1 65.38 149 SER B O 1
ATOM 4271 N N . HIS B 1 150 ? -12.992 -23.25 -20.922 1 81.81 150 HIS B N 1
ATOM 4272 C CA . HIS B 1 150 ? -12.992 -21.797 -20.891 1 81.81 150 HIS B CA 1
ATOM 4273 C C . HIS B 1 150 ? -13.008 -21.281 -19.453 1 81.81 150 HIS B C 1
ATOM 4275 O O . HIS B 1 150 ? -14.07 -20.938 -18.922 1 81.81 150 HIS B O 1
ATOM 4281 N N . PRO B 1 151 ? -11.867 -21.125 -18.922 1 91.31 151 PRO B N 1
ATOM 4282 C CA . PRO B 1 151 ? -11.828 -20.656 -17.547 1 91.31 151 PRO B CA 1
ATOM 4283 C C . PRO B 1 151 ? -12.281 -19.203 -17.391 1 91.31 151 PRO B C 1
ATOM 4285 O O . PRO B 1 151 ? -12.164 -18.422 -18.328 1 91.31 151 PRO B O 1
ATOM 4288 N N . LYS B 1 152 ? -12.805 -18.953 -16.234 1 95.19 152 LYS B N 1
ATOM 4289 C CA . LYS B 1 152 ? -13.203 -17.594 -15.898 1 95.19 152 LYS B CA 1
ATOM 4290 C C . LYS B 1 152 ? -12.086 -16.875 -15.148 1 95.19 152 LYS B C 1
ATOM 4292 O O . LYS B 1 152 ? -11.211 -17.5 -14.562 1 95.19 152 LYS B O 1
ATOM 4297 N N . PHE B 1 153 ? -12.109 -15.539 -15.25 1 97.25 153 PHE B N 1
ATOM 4298 C CA . PHE B 1 153 ? -11.125 -14.703 -14.578 1 97.25 153 PHE B CA 1
ATOM 4299 C C . PHE B 1 153 ? -11.789 -13.828 -13.516 1 97.25 153 PHE B C 1
ATOM 4301 O O . PHE B 1 153 ? -12.844 -13.242 -13.758 1 97.25 153 PHE B O 1
ATOM 4308 N N . ILE B 1 154 ? -11.195 -13.797 -12.344 1 98.06 154 ILE B N 1
ATOM 4309 C CA . ILE B 1 154 ? -11.648 -12.875 -11.312 1 98.06 154 ILE B CA 1
ATOM 4310 C C . ILE B 1 154 ? -10.586 -11.805 -11.078 1 98.06 154 ILE B C 1
ATOM 4312 O O . ILE B 1 154 ? -9.398 -12.117 -10.93 1 98.06 154 ILE B O 1
ATOM 4316 N N . VAL B 1 155 ? -10.977 -10.539 -11.062 1 97.06 155 VAL B N 1
ATOM 4317 C CA . VAL B 1 155 ? -10.117 -9.383 -10.82 1 97.06 155 VAL B CA 1
ATOM 4318 C C . VAL B 1 155 ? -10.57 -8.656 -9.562 1 97.06 155 VAL B C 1
ATOM 4320 O O . VAL B 1 155 ? -11.727 -8.25 -9.453 1 97.06 155 VAL B O 1
ATOM 4323 N N . VAL B 1 156 ? -9.656 -8.539 -8.594 1 96.25 156 VAL B N 1
ATOM 4324 C CA . VAL B 1 156 ? -10 -7.941 -7.301 1 96.25 156 VAL B CA 1
ATOM 4325 C C . VAL B 1 156 ? -8.961 -6.883 -6.934 1 96.25 156 VAL B C 1
ATOM 4327 O O . VAL B 1 156 ? -7.758 -7.105 -7.074 1 96.25 156 VAL B O 1
ATOM 4330 N N . GLY B 1 157 ? -9.43 -5.785 -6.418 1 91.5 157 GLY B N 1
ATOM 4331 C CA . GLY B 1 157 ? -8.539 -4.734 -5.957 1 91.5 157 GLY B CA 1
ATOM 4332 C C . GLY B 1 157 ? -7.797 -4.043 -7.082 1 91.5 157 GLY B C 1
ATOM 4333 O O . GLY B 1 157 ? -8.32 -3.916 -8.195 1 91.5 157 GLY B O 1
ATOM 4334 N N . GLY B 1 158 ? -6.594 -3.506 -6.719 1 87.88 158 GLY B N 1
ATOM 4335 C CA . GLY B 1 158 ? -5.82 -2.723 -7.668 1 87.88 158 GLY B CA 1
ATOM 4336 C C . GLY B 1 158 ? -6 -1.226 -7.492 1 87.88 158 GLY B C 1
ATOM 4337 O O . GLY B 1 158 ? -6.719 -0.782 -6.594 1 87.88 158 GLY B O 1
ATOM 4338 N N . VAL B 1 159 ? -5.262 -0.532 -8.289 1 81.38 159 VAL B N 1
ATOM 4339 C CA . VAL B 1 159 ? -5.316 0.926 -8.258 1 81.38 159 VAL B CA 1
ATOM 4340 C C . VAL B 1 159 ? -5.992 1.446 -9.523 1 81.38 159 VAL B C 1
ATOM 4342 O O . VAL B 1 159 ? -5.617 1.069 -10.633 1 81.38 159 VAL B O 1
ATOM 4345 N N . LYS B 1 160 ? -6.988 2.314 -9.227 1 78.5 160 LYS B N 1
ATOM 4346 C CA . LYS B 1 160 ? -7.781 2.812 -10.344 1 78.5 160 LYS B CA 1
ATOM 4347 C C . LYS B 1 160 ? -6.918 3.619 -11.312 1 78.5 160 LYS B C 1
ATOM 4349 O O . LYS B 1 160 ? -6.109 4.449 -10.883 1 78.5 160 LYS B O 1
ATOM 4354 N N . PHE B 1 161 ? -7.133 3.225 -12.539 1 72.25 161 PHE B N 1
ATOM 4355 C CA . PHE B 1 161 ? -6.445 3.906 -13.633 1 72.25 161 PHE B CA 1
ATOM 4356 C C . PHE B 1 161 ? -7.391 4.852 -14.359 1 72.25 161 PHE B C 1
ATOM 4358 O O . PHE B 1 161 ? -8.391 4.414 -14.93 1 72.25 161 PHE B O 1
ATOM 4365 N N . ILE B 1 162 ? -7.285 6.051 -14.172 1 66.5 162 ILE B N 1
ATOM 4366 C CA . ILE B 1 162 ? -8.125 7.055 -14.812 1 66.5 162 ILE B CA 1
ATOM 4367 C C . ILE B 1 162 ? -7.324 7.797 -15.875 1 66.5 162 ILE B C 1
ATOM 4369 O O . ILE B 1 162 ? -6.566 8.719 -15.562 1 66.5 162 ILE B O 1
ATOM 4373 N N . GLY B 1 163 ? -7.645 7.203 -17.094 1 61.59 163 GLY B N 1
ATOM 4374 C CA . GLY B 1 163 ? -6.832 7.773 -18.141 1 61.59 163 GLY B CA 1
ATOM 4375 C C . GLY B 1 163 ? -5.348 7.508 -17.969 1 61.59 163 GLY B C 1
ATOM 4376 O O . GLY B 1 163 ? -4.922 6.352 -17.906 1 61.59 163 GLY B O 1
ATOM 4377 N N . ASN B 1 164 ? -4.598 8.453 -17.75 1 59.16 164 ASN B N 1
ATOM 4378 C CA . ASN B 1 164 ? -3.154 8.328 -17.578 1 59.16 164 ASN B CA 1
ATOM 4379 C C . ASN B 1 164 ? -2.736 8.586 -16.141 1 59.16 164 ASN B C 1
ATOM 4381 O O . ASN B 1 164 ? -1.548 8.711 -15.844 1 59.16 164 ASN B O 1
ATOM 4385 N N . LEU B 1 165 ? -3.951 8.523 -15.414 1 62.72 165 LEU B N 1
ATOM 4386 C CA . LEU B 1 165 ? -3.656 8.805 -14.016 1 62.72 165 LEU B CA 1
ATOM 4387 C C . LEU B 1 165 ? -4.125 7.66 -13.125 1 62.72 165 LEU B C 1
ATOM 4389 O O . LEU B 1 165 ? -4.984 6.867 -13.523 1 62.72 165 LEU B O 1
ATOM 4393 N N . VAL B 1 166 ? -3.461 7.566 -11.984 1 65.62 166 VAL B N 1
ATOM 4394 C CA . VAL B 1 166 ? -3.811 6.539 -11.008 1 65.62 166 VAL B CA 1
ATOM 4395 C C . VAL B 1 166 ? -4.508 7.184 -9.812 1 65.62 166 VAL B C 1
ATOM 4397 O O . VAL B 1 166 ? -4.09 8.234 -9.336 1 65.62 166 VAL B O 1
ATOM 4400 N N . ASP B 1 167 ? -5.719 6.645 -9.523 1 67.94 167 ASP B N 1
ATOM 4401 C CA . ASP B 1 167 ? -6.488 7.051 -8.352 1 67.94 167 ASP B CA 1
ATOM 4402 C C . ASP B 1 167 ? -6.547 5.922 -7.32 1 67.94 167 ASP B C 1
ATOM 4404 O O . ASP B 1 167 ? -6.996 4.816 -7.625 1 67.94 167 ASP B O 1
ATOM 4408 N N . ILE B 1 168 ? -6.098 6.203 -6.125 1 62.81 168 ILE B N 1
ATOM 4409 C CA . ILE B 1 168 ? -5.945 5.152 -5.125 1 62.81 168 ILE B CA 1
ATOM 4410 C C . ILE B 1 168 ? -7.129 5.18 -4.164 1 62.81 168 ILE B C 1
ATOM 4412 O O . ILE B 1 168 ? -7.27 4.293 -3.318 1 62.81 168 ILE B O 1
ATOM 4416 N N . GLU B 1 169 ? -8.18 5.988 -4.328 1 64.94 169 GLU B N 1
ATOM 4417 C CA . GLU B 1 169 ? -9.172 6.219 -3.281 1 64.94 169 GLU B CA 1
ATOM 4418 C C . GLU B 1 169 ? -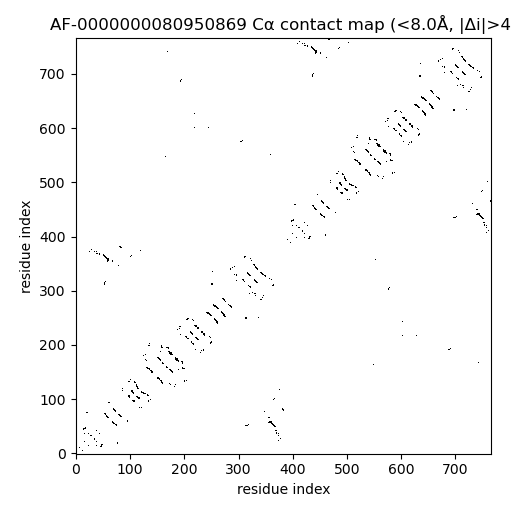10.398 5.328 -3.477 1 64.94 169 GLU B C 1
ATOM 4420 O O . GLU B 1 169 ? -11.125 5.047 -2.521 1 64.94 169 GLU B O 1
ATOM 4425 N N . ASP B 1 170 ? -10.578 4.773 -4.586 1 71.31 170 ASP B N 1
ATOM 4426 C CA . ASP B 1 170 ? -11.812 4.012 -4.781 1 71.31 170 ASP B CA 1
ATOM 4427 C C . ASP B 1 170 ? -11.586 2.523 -4.535 1 71.31 170 ASP B C 1
ATOM 4429 O O . ASP B 1 170 ? -10.547 1.977 -4.918 1 71.31 170 ASP B O 1
ATOM 4433 N N . ARG B 1 171 ? -12.641 2.041 -3.625 1 81.25 171 ARG B N 1
ATOM 4434 C CA . ARG B 1 171 ? -12.695 0.582 -3.617 1 81.25 171 ARG B CA 1
ATOM 4435 C C . ARG B 1 171 ? -13.32 0.049 -4.902 1 81.25 171 ARG B C 1
ATOM 4437 O O . ARG B 1 171 ? -14.453 0.388 -5.23 1 81.25 171 ARG B O 1
ATOM 4444 N N . LEU B 1 172 ? -12.617 -0.719 -5.578 1 86.94 172 LEU B N 1
ATOM 4445 C CA . LEU B 1 172 ? -13.055 -1.17 -6.895 1 86.94 172 LEU B CA 1
ATOM 4446 C C . LEU B 1 172 ? -13.859 -2.461 -6.789 1 86.94 172 LEU B C 1
ATOM 4448 O O . LEU B 1 172 ? -13.469 -3.387 -6.078 1 86.94 172 LEU B O 1
ATOM 4452 N N . ASP B 1 173 ? -14.938 -2.477 -7.52 1 93.81 173 ASP B N 1
ATOM 4453 C CA . ASP B 1 173 ? -15.773 -3.676 -7.562 1 93.81 173 ASP B CA 1
ATOM 4454 C C . ASP B 1 173 ? -14.984 -4.875 -8.086 1 93.81 173 ASP B C 1
ATOM 4456 O O . ASP B 1 173 ? -14.078 -4.715 -8.906 1 93.81 173 ASP B O 1
ATOM 4460 N N . VAL B 1 174 ? -15.391 -6.023 -7.555 1 97.25 174 VAL B N 1
ATOM 4461 C CA . VAL B 1 174 ? -14.898 -7.266 -8.141 1 97.25 174 VAL B CA 1
ATOM 4462 C C . VAL B 1 174 ? -15.438 -7.414 -9.562 1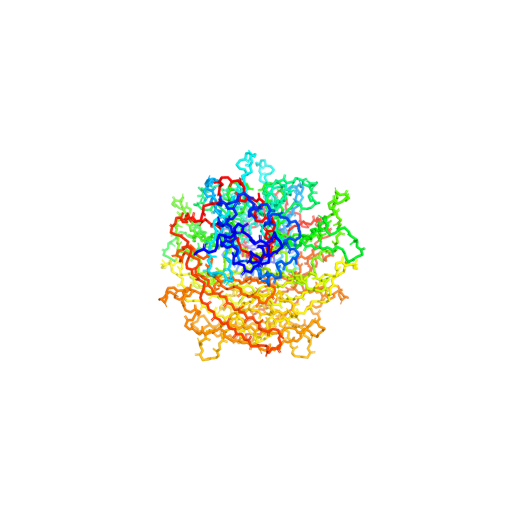 97.25 174 VAL B C 1
ATOM 4464 O O . VAL B 1 174 ? -16.594 -7.082 -9.828 1 97.25 174 VAL B O 1
ATOM 4467 N N . GLU B 1 175 ? -14.602 -7.891 -10.477 1 98 175 GLU B N 1
ATOM 4468 C CA . GLU B 1 175 ? -15.055 -8.164 -11.836 1 98 175 GLU B CA 1
ATOM 4469 C C . GLU B 1 175 ? -14.703 -9.586 -12.258 1 98 175 GLU B C 1
ATOM 4471 O O . GLU B 1 175 ? -13.586 -10.055 -12.023 1 98 175 GLU B O 1
ATOM 4476 N N . ILE B 1 176 ? -15.688 -10.297 -12.867 1 97.88 176 ILE B N 1
ATOM 4477 C CA . ILE B 1 176 ? -15.492 -11.664 -13.328 1 97.88 176 ILE B CA 1
ATOM 4478 C C . ILE B 1 176 ? -15.766 -11.742 -14.828 1 97.88 176 ILE B C 1
ATOM 4480 O O . ILE B 1 176 ? -16.844 -11.375 -15.289 1 97.88 176 ILE B O 1
ATOM 4484 N N . TYR B 1 177 ? -14.797 -12.203 -15.539 1 97.31 177 TYR B N 1
ATOM 4485 C CA . TYR B 1 177 ? -14.914 -12.367 -16.984 1 97.31 177 TYR B CA 1
ATOM 4486 C C . TYR B 1 177 ? -15.328 -13.789 -17.344 1 97.31 177 TYR B C 1
ATOM 4488 O O . TYR B 1 177 ? -14.742 -14.758 -16.859 1 97.31 177 TYR B O 1
ATOM 4496 N N . ASP B 1 178 ? -16.297 -13.867 -18.125 1 93 178 ASP B N 1
ATOM 4497 C CA . ASP B 1 178 ? -16.703 -15.125 -18.734 1 93 178 ASP B CA 1
ATOM 4498 C C . ASP B 1 178 ? -16.391 -15.148 -20.219 1 93 178 ASP B C 1
ATOM 4500 O O . ASP B 1 178 ? -17.078 -14.516 -21.016 1 93 178 ASP B O 1
ATOM 4504 N N . PRO B 1 179 ? -15.438 -15.867 -20.578 1 89.88 179 PRO B N 1
ATOM 4505 C CA . PRO B 1 179 ? -15.055 -15.875 -22 1 89.88 179 PRO B CA 1
ATOM 4506 C C . PRO B 1 179 ? -16.172 -16.375 -22.906 1 89.88 179 PRO B C 1
ATOM 4508 O O . PRO B 1 179 ? -16.203 -16.031 -24.094 1 89.88 179 PRO B O 1
ATOM 4511 N N . LEU B 1 180 ? -17.016 -17.188 -22.438 1 87.12 180 LEU B N 1
ATOM 4512 C CA . LEU B 1 180 ? -18.125 -17.703 -23.234 1 87.12 180 LEU B CA 1
ATOM 4513 C C . LEU B 1 180 ? -19.156 -16.594 -23.516 1 87.12 180 LEU B C 1
ATOM 4515 O O . LEU B 1 180 ? -19.703 -16.531 -24.609 1 87.12 180 LEU B O 1
ATOM 4519 N N . LEU B 1 181 ? -19.328 -15.805 -22.562 1 91.19 181 LEU B N 1
ATOM 4520 C CA . LEU B 1 181 ? -20.281 -14.711 -22.703 1 91.19 181 LEU B CA 1
ATOM 4521 C C . LEU B 1 181 ? -19.609 -13.469 -23.266 1 91.19 181 LEU B C 1
ATOM 4523 O O . LEU B 1 181 ? -20.266 -12.586 -23.797 1 91.19 181 LEU B O 1
ATOM 4527 N N . GLY B 1 182 ? -18.328 -13.391 -23.047 1 92.69 182 GLY B N 1
ATOM 4528 C CA . GLY B 1 182 ? -17.562 -12.258 -23.547 1 92.69 182 GLY B CA 1
ATOM 4529 C C . GLY B 1 182 ? -17.844 -10.969 -22.797 1 92.69 182 GLY B C 1
ATOM 4530 O O . GLY B 1 182 ? -17.875 -9.891 -23.391 1 92.69 182 GLY B O 1
ATOM 4531 N N . ASN B 1 183 ? -18.172 -11.078 -21.562 1 95.44 183 ASN B N 1
ATOM 4532 C CA . ASN B 1 183 ? -18.453 -9.875 -20.797 1 95.44 183 ASN B CA 1
ATOM 4533 C C . ASN B 1 183 ? -17.922 -9.977 -19.375 1 95.44 183 ASN B C 1
ATOM 4535 O O . ASN B 1 183 ? -17.516 -11.055 -18.922 1 95.44 183 ASN B O 1
ATOM 4539 N N . TRP B 1 184 ? -17.906 -8.828 -18.734 1 97.44 184 TRP B N 1
ATOM 4540 C CA . TRP B 1 184 ? -17.5 -8.719 -17.328 1 97.44 184 TRP B CA 1
ATOM 4541 C C . TRP B 1 184 ? -18.719 -8.539 -16.422 1 97.44 184 TRP B C 1
ATOM 4543 O O . TRP B 1 184 ? -19.531 -7.641 -16.641 1 97.44 184 TRP B O 1
ATOM 4553 N N . ASP B 1 185 ? -18.766 -9.398 -15.438 1 97.19 185 ASP B N 1
ATOM 4554 C CA . ASP B 1 185 ? -19.781 -9.242 -14.398 1 97.19 185 ASP B CA 1
ATOM 4555 C C . ASP B 1 185 ? -19.203 -8.547 -13.164 1 97.19 185 ASP B C 1
ATOM 4557 O O . ASP B 1 185 ? -18.047 -8.758 -12.812 1 97.19 185 ASP B O 1
ATOM 4561 N N . LEU B 1 186 ? -20.109 -7.777 -12.539 1 97.5 186 LEU B N 1
ATOM 4562 C CA . LEU B 1 186 ? -19.672 -7.031 -11.367 1 97.5 186 LEU B CA 1
ATOM 4563 C C . LEU B 1 186 ? -20.062 -7.762 -10.086 1 97.5 186 LEU B C 1
ATOM 4565 O O . LEU B 1 186 ? -21.078 -8.445 -10.039 1 97.5 186 LEU B O 1
ATOM 4569 N N . GLY B 1 187 ? -19.203 -7.68 -9.094 1 97.31 187 GLY B N 1
ATOM 4570 C CA . GLY B 1 187 ? -19.453 -8.102 -7.727 1 97.31 187 GLY B CA 1
ATOM 4571 C C . GLY B 1 187 ? -19.094 -7.051 -6.699 1 97.31 187 GLY B C 1
ATOM 4572 O O . GLY B 1 187 ? -18.547 -6 -7.043 1 97.31 187 GLY B O 1
ATOM 4573 N N . PRO B 1 188 ? -19.438 -7.348 -5.445 1 96.25 188 PRO B N 1
ATOM 4574 C CA . PRO B 1 188 ? -19.125 -6.367 -4.406 1 96.25 188 PRO B CA 1
ATOM 4575 C C . PRO B 1 188 ? -17.625 -6.137 -4.254 1 96.25 188 PRO B C 1
ATOM 4577 O O . PRO B 1 188 ? -16.828 -7.074 -4.383 1 96.25 188 PRO B O 1
ATOM 4580 N N . PRO B 1 189 ? -17.281 -4.918 -3.959 1 93.25 189 PRO B N 1
ATOM 4581 C CA . PRO B 1 189 ? -15.859 -4.652 -3.711 1 93.25 189 PRO B CA 1
ATOM 4582 C C . PRO B 1 189 ? -15.344 -5.328 -2.439 1 93.25 189 PRO B C 1
ATOM 4584 O O . PRO B 1 189 ? -16.141 -5.875 -1.667 1 93.25 189 PRO B O 1
ATOM 4587 N N . LEU B 1 190 ? -13.992 -5.25 -2.283 1 92.56 190 LEU B N 1
ATOM 4588 C CA . LEU B 1 190 ? -13.398 -5.727 -1.04 1 92.56 190 LEU B CA 1
ATOM 4589 C C . LEU B 1 190 ? -14.062 -5.074 0.168 1 92.56 190 LEU B C 1
ATOM 4591 O O . LEU B 1 190 ? -14.445 -3.904 0.115 1 92.56 190 LEU B O 1
ATOM 4595 N N . PRO B 1 191 ? -14.195 -5.883 1.257 1 89.69 191 PRO B N 1
ATOM 4596 C CA . PRO B 1 191 ? -14.719 -5.273 2.48 1 89.69 191 PRO B CA 1
ATOM 4597 C C . PRO B 1 191 ? -13.984 -3.988 2.859 1 89.69 191 PRO B C 1
ATOM 4599 O O . PRO B 1 191 ? -12.805 -3.826 2.535 1 89.69 191 PRO B O 1
ATOM 4602 N N . PRO B 1 192 ? -14.633 -3.129 3.482 1 82 192 PRO B N 1
ATOM 4603 C CA . PRO B 1 192 ? -14.078 -1.808 3.787 1 82 192 PRO B CA 1
ATOM 4604 C C . PRO B 1 192 ? -12.859 -1.878 4.711 1 82 192 PRO B C 1
ATOM 4606 O O . PRO B 1 192 ? -12.133 -0.895 4.852 1 82 192 PRO B O 1
ATOM 4609 N N . ASP B 1 193 ? -12.695 -3.014 5.387 1 82.5 193 ASP B N 1
ATOM 4610 C CA . ASP B 1 193 ? -11.531 -3.193 6.246 1 82.5 193 ASP B CA 1
ATOM 4611 C C . ASP B 1 193 ? -10.234 -3.078 5.441 1 82.5 193 ASP B C 1
ATOM 4613 O O . ASP B 1 193 ? -9.195 -2.713 5.988 1 82.5 193 ASP B O 1
ATOM 4617 N N . PHE B 1 194 ? -10.367 -3.4 4.191 1 85.19 194 PHE B N 1
ATOM 4618 C CA . PHE B 1 194 ? -9.219 -3.268 3.307 1 85.19 194 PHE B CA 1
ATOM 4619 C C . PHE B 1 194 ? -9.117 -1.849 2.758 1 85.19 194 PHE B C 1
ATOM 4621 O O . PHE B 1 194 ? -10.062 -1.343 2.152 1 85.19 194 PHE B O 1
ATOM 4628 N N . ARG B 1 195 ? -8.039 -1.152 3.123 1 72.06 195 ARG B N 1
ATOM 4629 C CA . ARG B 1 195 ? -7.906 0.226 2.664 1 72.06 195 ARG B CA 1
ATOM 4630 C C . ARG B 1 195 ? -7.867 0.293 1.141 1 72.06 195 ARG B C 1
ATOM 4632 O O . ARG B 1 195 ? -7.59 -0.708 0.476 1 72.06 195 ARG B O 1
ATOM 4639 N N . SER B 1 196 ? -8.188 1.478 0.625 1 64.62 196 SER B N 1
ATOM 4640 C CA . SER B 1 196 ? -8.141 1.687 -0.818 1 64.62 196 SER B CA 1
ATOM 4641 C C . SER B 1 196 ? -6.707 1.707 -1.327 1 64.62 196 SER B C 1
ATOM 4643 O O . SER B 1 196 ? -5.77 1.918 -0.552 1 64.62 196 SER B O 1
ATOM 4645 N N . GLY B 1 197 ? -6.582 1.455 -2.557 1 63.97 197 GLY B N 1
ATOM 4646 C CA . GLY B 1 197 ? -5.281 1.534 -3.209 1 63.97 197 GLY B CA 1
ATOM 4647 C C . GLY B 1 197 ? -4.422 0.306 -2.979 1 63.97 197 GLY B C 1
ATOM 4648 O O . GLY B 1 197 ? -3.217 0.331 -3.229 1 63.97 197 GLY B O 1
ATOM 4649 N N . ASN B 1 198 ? -5.125 -0.604 -2.367 1 69.12 198 ASN B N 1
ATOM 4650 C CA . ASN B 1 198 ? -4.398 -1.858 -2.191 1 69.12 198 ASN B CA 1
ATOM 4651 C C . ASN B 1 198 ? -4.172 -2.566 -3.523 1 69.12 198 ASN B C 1
ATOM 4653 O O . ASN B 1 198 ? -5.102 -2.715 -4.316 1 69.12 198 ASN B O 1
ATOM 4657 N N . SER B 1 199 ? -2.945 -2.812 -3.771 1 75.5 199 SER B N 1
ATOM 4658 C CA . SER B 1 199 ? -2.533 -3.535 -4.969 1 75.5 199 SER B CA 1
ATOM 4659 C C . SER B 1 199 ? -1.89 -4.871 -4.617 1 75.5 199 SER B C 1
ATOM 4661 O O . SER B 1 199 ? -1.916 -5.293 -3.459 1 75.5 199 SER B O 1
ATOM 4663 N N . SER B 1 200 ? -1.426 -5.531 -5.645 1 78.5 200 SER B N 1
ATOM 4664 C CA . SER B 1 200 ? -0.756 -6.816 -5.465 1 78.5 200 SER B CA 1
ATOM 4665 C C . SER B 1 200 ? 0.562 -6.652 -4.715 1 78.5 200 SER B C 1
ATOM 4667 O O . SER B 1 200 ? 1.2 -7.641 -4.348 1 78.5 200 SER B O 1
ATOM 4669 N N . SER B 1 201 ? 0.884 -5.449 -4.477 1 78.25 201 SER B N 1
ATOM 4670 C CA . SER B 1 201 ? 2.088 -5.203 -3.691 1 78.25 201 SER B CA 1
ATOM 4671 C C . SER B 1 201 ? 1.803 -5.305 -2.195 1 78.25 201 SER B C 1
ATOM 4673 O O . SER B 1 201 ? 2.713 -5.543 -1.4 1 78.25 201 SER B O 1
ATOM 4675 N N . SER B 1 202 ? 0.569 -5.152 -1.844 1 85.19 202 SER B N 1
ATOM 4676 C CA . SER B 1 202 ? 0.231 -5.168 -0.424 1 85.19 202 SER B CA 1
ATOM 4677 C C . SER B 1 202 ? -0.726 -6.309 -0.096 1 85.19 202 SER B C 1
ATOM 4679 O O . SER B 1 202 ? -1.058 -6.531 1.069 1 85.19 202 SER B O 1
ATOM 4681 N N . LEU B 1 203 ? -1.171 -6.98 -1.124 1 91.5 203 LEU B N 1
ATOM 4682 C CA . LEU B 1 203 ? -2.127 -8.07 -0.946 1 91.5 203 LEU B CA 1
ATOM 4683 C C . LEU B 1 203 ? -1.612 -9.352 -1.582 1 91.5 203 LEU B C 1
ATOM 4685 O O . LEU B 1 203 ? -0.813 -9.312 -2.52 1 91.5 203 LEU B O 1
ATOM 4689 N N . SER B 1 204 ? -2.055 -10.43 -1.057 1 95.19 204 SER B N 1
ATOM 4690 C CA . SER B 1 204 ? -1.896 -11.734 -1.684 1 95.19 204 SER B CA 1
ATOM 4691 C C . SER B 1 204 ? -3.23 -12.469 -1.786 1 95.19 204 SER B C 1
ATOM 4693 O O . SER B 1 204 ? -4.188 -12.125 -1.087 1 95.19 204 SER B O 1
ATOM 4695 N N . SER B 1 205 ? -3.291 -13.383 -2.727 1 96.94 205 SER B N 1
ATOM 4696 C CA . SER B 1 205 ? -4.547 -14.102 -2.916 1 96.94 205 SER B CA 1
ATOM 4697 C C . SER B 1 205 ? -4.305 -15.602 -3.057 1 96.94 205 SER B C 1
ATOM 4699 O O . SER B 1 205 ? -3.188 -16.031 -3.342 1 96.94 205 SER B O 1
ATOM 4701 N N . ALA B 1 206 ? -5.355 -16.359 -2.787 1 96.75 206 ALA B N 1
ATOM 4702 C CA . ALA B 1 206 ? -5.34 -17.812 -2.93 1 96.75 206 ALA B CA 1
ATOM 4703 C C . ALA B 1 206 ? -6.707 -18.344 -3.363 1 96.75 206 ALA B C 1
ATOM 4705 O O . ALA B 1 206 ? -7.734 -17.969 -2.789 1 96.75 206 ALA B O 1
ATOM 4706 N N . LEU B 1 207 ? -6.684 -19.141 -4.418 1 95.38 207 LEU B N 1
ATOM 4707 C CA . LEU B 1 207 ? -7.883 -19.875 -4.801 1 95.38 207 LEU B CA 1
ATOM 4708 C C . LEU B 1 207 ? -7.949 -21.219 -4.074 1 95.38 207 LEU B C 1
ATOM 4710 O O . LEU B 1 207 ? -7.051 -22.047 -4.215 1 95.38 207 LEU B O 1
ATOM 4714 N N . PHE B 1 208 ? -9.023 -21.375 -3.299 1 95.25 208 PHE B N 1
ATOM 4715 C CA . PHE B 1 208 ? -9.102 -22.594 -2.486 1 95.25 208 PHE B CA 1
ATOM 4716 C C . PHE B 1 208 ? -10.547 -23.016 -2.277 1 95.25 208 PHE B C 1
ATOM 4718 O O . PHE B 1 208 ? -11.344 -22.266 -1.709 1 95.25 208 PHE B O 1
ATOM 4725 N N . LYS B 1 209 ? -10.922 -24.156 -2.771 1 93.25 209 LYS B N 1
ATOM 4726 C CA . LYS B 1 209 ? -12.219 -24.812 -2.562 1 93.25 209 LYS B CA 1
ATOM 4727 C C . LYS B 1 209 ? -13.367 -23.875 -2.938 1 93.25 209 LYS B C 1
ATOM 4729 O O . LYS B 1 209 ? -14.289 -23.672 -2.145 1 93.25 209 LYS B O 1
ATOM 4734 N N . GLY B 1 210 ? -13.266 -23.266 -4.051 1 93.75 210 GLY B N 1
ATOM 4735 C CA . GLY B 1 210 ? -14.352 -22.484 -4.617 1 93.75 210 GLY B CA 1
ATOM 4736 C C . GLY B 1 210 ? -14.391 -21.062 -4.105 1 93.75 210 GLY B C 1
ATOM 4737 O O . GLY B 1 210 ? -15.344 -20.328 -4.383 1 93.75 210 GLY B O 1
ATOM 4738 N N . LYS B 1 211 ? -13.375 -20.766 -3.4 1 96.88 211 LYS B N 1
ATOM 4739 C CA . LYS B 1 211 ? -13.305 -19.406 -2.846 1 96.88 211 LYS B CA 1
ATOM 4740 C C . LYS B 1 211 ? -12.023 -18.703 -3.27 1 96.88 211 LYS B C 1
ATOM 4742 O O . LYS B 1 211 ? -10.984 -19.344 -3.432 1 96.88 211 LYS B O 1
ATOM 4747 N N . PHE B 1 212 ? -12.164 -17.406 -3.49 1 97.81 212 PHE B N 1
ATOM 4748 C CA . PHE B 1 212 ? -11.016 -16.531 -3.73 1 97.81 212 PHE B CA 1
ATOM 4749 C C . PHE B 1 212 ? -10.648 -15.75 -2.475 1 97.81 212 PHE B C 1
ATOM 4751 O O . PHE B 1 212 ? -11.312 -14.766 -2.143 1 97.81 212 PHE B O 1
ATOM 4758 N N . TYR B 1 213 ? -9.578 -16.156 -1.825 1 98.06 213 TYR B N 1
ATOM 4759 C CA . TYR B 1 213 ? -9.133 -15.508 -0.597 1 98.06 213 TYR B CA 1
ATOM 4760 C C . TYR B 1 213 ? -8.266 -14.297 -0.904 1 98.06 213 TYR B C 1
ATOM 4762 O O . TYR B 1 213 ? -7.418 -14.344 -1.804 1 98.06 213 TYR B O 1
ATOM 4770 N N . VAL B 1 214 ? -8.531 -13.242 -0.207 1 97.44 214 VAL B N 1
ATOM 4771 C CA . VAL B 1 214 ? -7.684 -12.055 -0.247 1 97.44 214 VAL B CA 1
ATOM 4772 C C . VAL B 1 214 ? -7.07 -11.812 1.131 1 97.44 214 VAL B C 1
ATOM 4774 O O . VAL B 1 214 ? -7.773 -11.844 2.145 1 97.44 214 VAL B O 1
ATOM 4777 N N . PHE B 1 215 ? -5.777 -11.586 1.15 1 96.81 215 PHE B N 1
ATOM 4778 C CA . PHE B 1 215 ? -5.035 -11.453 2.396 1 96.81 215 PHE B CA 1
ATOM 4779 C C . PHE B 1 215 ? -4.129 -10.227 2.355 1 96.81 215 PHE B C 1
ATOM 4781 O O . PHE B 1 215 ? -3.43 -10 1.365 1 96.81 215 PHE B O 1
ATOM 4788 N N . GLY B 1 216 ? -4.211 -9.453 3.443 1 93.25 216 GLY B N 1
ATOM 4789 C CA . GLY B 1 216 ? -3.295 -8.328 3.568 1 93.25 216 GLY B CA 1
ATOM 4790 C C . GLY B 1 216 ? -1.925 -8.734 4.078 1 93.25 216 GLY B C 1
ATOM 4791 O O . GLY B 1 216 ? -1.784 -9.164 5.223 1 93.25 216 GLY B O 1
ATOM 4792 N N . ILE B 1 217 ? -0.942 -8.438 3.395 1 91.69 217 ILE B N 1
ATOM 4793 C CA . ILE B 1 217 ? 0.413 -8.914 3.656 1 91.69 217 ILE B CA 1
ATOM 4794 C C . ILE B 1 217 ? 0.913 -8.344 4.98 1 91.69 217 ILE B C 1
ATOM 4796 O O . ILE B 1 217 ? 1.536 -9.055 5.773 1 91.69 217 ILE B O 1
ATOM 4800 N N . TYR B 1 218 ? 0.596 -7.086 5.258 1 86.62 218 TYR B N 1
ATOM 4801 C CA . TYR B 1 218 ? 1.062 -6.453 6.488 1 86.62 218 TYR B CA 1
ATOM 4802 C C . TYR B 1 218 ? -0.069 -6.332 7.504 1 86.62 218 TYR B C 1
ATOM 4804 O O . TYR B 1 218 ? 0.147 -6.508 8.703 1 86.62 218 TYR B O 1
ATOM 4812 N N . SER B 1 219 ? -1.271 -6.102 7.043 1 86 219 SER B N 1
ATOM 4813 C CA . SER B 1 219 ? -2.396 -5.91 7.953 1 86 219 SER B CA 1
ATOM 4814 C C . SER B 1 219 ? -2.855 -7.238 8.547 1 86 219 SER B C 1
ATOM 4816 O O . SER B 1 219 ? -3.471 -7.262 9.617 1 86 219 SER B O 1
ATOM 4818 N N . CYS B 1 220 ? -2.695 -8.32 7.785 1 91.5 220 CYS B N 1
ATOM 4819 C CA . CYS B 1 220 ? -3.062 -9.672 8.18 1 91.5 220 CYS B CA 1
ATOM 4820 C C . CYS B 1 220 ? -4.574 -9.859 8.156 1 91.5 220 CYS B C 1
ATOM 4822 O O . CYS B 1 220 ? -5.102 -10.789 8.766 1 91.5 220 CYS B O 1
ATOM 4824 N N . PHE B 1 221 ? -5.223 -8.938 7.461 1 91.69 221 PHE B N 1
ATOM 4825 C CA . PHE B 1 221 ? -6.652 -9.125 7.234 1 91.69 221 PHE B CA 1
ATOM 4826 C C . PHE B 1 221 ? -6.898 -10.211 6.195 1 91.69 221 PHE B C 1
ATOM 4828 O O . PHE B 1 221 ? -6.152 -10.328 5.223 1 91.69 221 PHE B O 1
ATOM 4835 N N . VAL B 1 222 ? -7.957 -10.961 6.418 1 96.38 222 VAL B N 1
ATOM 4836 C CA . VAL B 1 222 ? -8.305 -11.984 5.438 1 96.38 222 VAL B CA 1
ATOM 4837 C C . VAL B 1 222 ? -9.82 -12.008 5.234 1 96.38 222 VAL B C 1
ATOM 4839 O O . VAL B 1 222 ? -10.586 -11.836 6.188 1 96.38 222 VAL B O 1
ATOM 4842 N N . SER B 1 223 ? -10.227 -12.117 4.043 1 96.75 223 SER B N 1
ATOM 4843 C CA . SER B 1 223 ? -11.602 -12.367 3.641 1 96.75 223 SER B CA 1
ATOM 4844 C C . SER B 1 223 ? -11.672 -13.25 2.402 1 96.75 223 SER B C 1
ATOM 4846 O O . SER B 1 223 ? -10.68 -13.383 1.673 1 96.75 223 SER B O 1
ATOM 4848 N N . SER B 1 224 ? -12.711 -13.961 2.236 1 98.12 224 SER B N 1
ATOM 4849 C CA . SER B 1 224 ? -12.859 -14.828 1.073 1 98.12 224 SER B CA 1
ATOM 4850 C C . SER B 1 224 ? -14.133 -14.484 0.293 1 98.12 224 SER B C 1
ATOM 4852 O O . SER B 1 224 ? -15.164 -14.164 0.886 1 98.12 224 SER B O 1
ATOM 4854 N N . PHE B 1 225 ? -14.023 -14.516 -1.01 1 98.25 225 PHE B N 1
ATOM 4855 C CA . PHE B 1 225 ? -15.133 -14.312 -1.936 1 98.25 225 PHE B CA 1
ATOM 4856 C C . PHE B 1 225 ? -15.648 -15.648 -2.461 1 98.25 225 PHE B C 1
ATOM 4858 O O . PHE B 1 225 ? -14.914 -16.391 -3.117 1 98.25 225 PHE B O 1
ATOM 4865 N N . ASP B 1 226 ? -16.906 -15.93 -2.18 1 97.81 226 ASP B N 1
ATOM 4866 C CA . ASP B 1 226 ? -17.531 -17.125 -2.725 1 97.81 226 ASP B CA 1
ATOM 4867 C C . ASP B 1 226 ? -17.766 -17 -4.227 1 97.81 226 ASP B C 1
ATOM 4869 O O . ASP B 1 226 ? -18.578 -16.172 -4.664 1 97.81 226 ASP B O 1
ATOM 4873 N N . LEU B 1 227 ? -17.172 -17.781 -5.012 1 96.62 227 LEU B N 1
ATOM 4874 C CA . LEU B 1 227 ? -17.188 -17.641 -6.461 1 96.62 227 LEU B CA 1
ATOM 4875 C C . LEU B 1 227 ? -18.562 -18 -7.031 1 96.62 227 LEU B C 1
ATOM 4877 O O . LEU B 1 227 ? -18.891 -17.625 -8.156 1 96.62 227 LEU B O 1
ATOM 4881 N N . HIS B 1 228 ? -19.359 -18.672 -6.266 1 94 228 HIS B N 1
ATOM 4882 C CA . HIS B 1 228 ? -20.688 -19.062 -6.711 1 94 228 HIS B CA 1
ATOM 4883 C C . HIS B 1 228 ? -21.75 -18.062 -6.262 1 94 228 HIS B C 1
ATOM 4885 O O . HIS B 1 228 ? -22.531 -17.578 -7.074 1 94 228 HIS B O 1
ATOM 4891 N N . HIS B 1 229 ? -21.703 -17.719 -4.984 1 95.94 229 HIS B N 1
ATOM 4892 C CA . HIS B 1 229 ? -22.719 -16.828 -4.422 1 95.94 229 HIS B CA 1
ATOM 4893 C C . HIS B 1 229 ? -22.328 -15.367 -4.594 1 95.94 229 HIS B C 1
ATOM 4895 O O . HIS B 1 229 ? -23.156 -14.477 -4.434 1 95.94 229 HIS B O 1
ATOM 4901 N N . ARG B 1 230 ? -21.094 -15.125 -4.875 1 96.69 230 ARG B N 1
ATOM 4902 C CA . ARG B 1 230 ? -20.578 -13.789 -5.148 1 96.69 230 ARG B CA 1
ATOM 4903 C C . ARG B 1 230 ? -20.75 -12.875 -3.938 1 96.69 230 ARG B C 1
ATOM 4905 O O . ARG B 1 230 ? -21.25 -11.758 -4.062 1 96.69 230 ARG B O 1
ATOM 4912 N N . VAL B 1 231 ? -20.344 -13.391 -2.828 1 97.69 231 VAL B N 1
ATOM 4913 C CA . VAL B 1 231 ? -20.375 -12.633 -1.58 1 97.69 231 VAL B CA 1
ATOM 4914 C C . VAL B 1 231 ? -19.062 -12.797 -0.842 1 97.69 231 VAL B C 1
ATOM 4916 O O . VAL B 1 231 ? -18.391 -13.828 -0.969 1 97.69 231 VAL B O 1
ATOM 4919 N N . TRP B 1 232 ? -18.75 -11.789 -0.053 1 97.31 232 TRP B N 1
ATOM 4920 C CA . TRP B 1 232 ? -17.562 -11.836 0.786 1 97.31 232 TRP B CA 1
ATOM 4921 C C . TRP B 1 232 ? -17.891 -12.414 2.16 1 97.31 232 TRP B C 1
ATOM 4923 O O . TRP B 1 232 ? -18.984 -12.203 2.688 1 97.31 232 TRP B O 1
ATOM 4933 N N . SER B 1 233 ? -16.922 -13.102 2.727 1 96.62 233 SER B N 1
ATOM 4934 C CA . SER B 1 233 ? -17.016 -13.484 4.133 1 96.62 233 SER B CA 1
ATOM 4935 C C . SER B 1 233 ? -16.703 -12.297 5.043 1 96.62 233 SER B C 1
ATOM 4937 O O . SER B 1 233 ? -16.297 -11.234 4.574 1 96.62 233 SER B O 1
ATOM 4939 N N . GLU B 1 234 ? -16.953 -12.5 6.32 1 92.44 234 GLU B N 1
ATOM 4940 C CA . GLU B 1 234 ? -16.469 -11.531 7.301 1 92.44 234 GLU B CA 1
ATOM 4941 C C . GLU B 1 234 ? -14.953 -11.422 7.27 1 92.44 234 GLU B C 1
ATOM 4943 O O . GLU B 1 234 ? -14.266 -12.367 6.867 1 92.44 234 GLU B O 1
ATOM 4948 N N . VAL B 1 235 ? -14.5 -10.266 7.66 1 92.12 235 VAL B N 1
ATOM 4949 C CA . VAL B 1 235 ? -13.062 -10.055 7.699 1 92.12 235 VAL B CA 1
ATOM 4950 C C . VAL B 1 235 ? -12.5 -10.562 9.023 1 92.12 235 VAL B C 1
ATOM 4952 O O . VAL B 1 235 ? -13.031 -10.25 10.094 1 92.12 235 VAL B O 1
ATOM 4955 N N . HIS B 1 236 ? -11.453 -11.352 8.93 1 91.69 236 HIS B N 1
ATOM 4956 C CA . HIS B 1 236 ? -10.727 -11.852 10.094 1 91.69 236 HIS B CA 1
ATOM 4957 C C . HIS B 1 236 ? -9.273 -11.383 10.078 1 91.69 236 HIS B C 1
ATOM 4959 O O . HIS B 1 236 ? -8.797 -10.859 9.062 1 91.69 236 HIS B O 1
ATOM 4965 N N . THR B 1 237 ? -8.625 -11.5 11.203 1 89.25 237 THR B N 1
ATOM 4966 C CA . THR B 1 237 ? -7.199 -11.195 11.289 1 89.25 237 THR B CA 1
ATOM 4967 C C . THR B 1 237 ? -6.387 -12.461 11.555 1 89.25 237 THR B C 1
ATOM 4969 O O . THR B 1 237 ? -6.605 -13.148 12.555 1 89.25 237 THR B O 1
ATOM 4972 N N . LEU B 1 238 ? -5.523 -12.758 10.641 1 93.25 238 LEU B N 1
ATOM 4973 C CA . LEU B 1 238 ? -4.59 -13.867 10.789 1 93.25 238 LEU B CA 1
ATOM 4974 C C . LEU B 1 238 ? -3.188 -13.359 11.102 1 93.25 238 LEU B C 1
ATOM 4976 O O . LEU B 1 238 ? -2.348 -13.242 10.211 1 93.25 238 LEU B O 1
ATOM 4980 N N . ARG B 1 239 ? -2.934 -13.172 12.344 1 90.12 239 ARG B N 1
ATOM 4981 C CA . ARG B 1 239 ? -1.649 -12.586 12.719 1 90.12 239 ARG B CA 1
ATOM 4982 C C . ARG B 1 239 ? -0.94 -13.438 13.766 1 90.12 239 ARG B C 1
ATOM 4984 O O . ARG B 1 239 ? -1.207 -13.312 14.961 1 90.12 239 ARG B O 1
ATOM 4991 N N . PRO B 1 240 ? -0.045 -14.242 13.32 1 90.38 240 PRO B N 1
ATOM 4992 C CA . PRO B 1 240 ? 0.793 -14.922 14.312 1 90.38 240 PRO B CA 1
ATOM 4993 C C . PRO B 1 240 ? 1.594 -13.953 15.172 1 90.38 240 PRO B C 1
ATOM 4995 O O . PRO B 1 240 ? 1.896 -12.836 14.742 1 90.38 240 PRO B O 1
ATOM 4998 N N . HIS B 1 241 ? 1.923 -14.438 16.297 1 84.06 241 HIS B N 1
ATOM 4999 C CA . HIS B 1 241 ? 2.727 -13.617 17.203 1 84.06 241 HIS B CA 1
ATOM 5000 C C . HIS B 1 241 ? 4.066 -13.258 16.578 1 84.06 241 HIS B C 1
ATOM 5002 O O . HIS B 1 241 ? 4.77 -14.133 16.062 1 84.06 241 HIS B O 1
ATOM 5008 N N . GLY B 1 242 ? 4.363 -11.953 16.578 1 83 242 GLY B N 1
ATOM 5009 C CA . GLY B 1 242 ? 5.652 -11.492 16.094 1 83 242 GLY B CA 1
ATOM 5010 C C . GLY B 1 242 ? 5.711 -11.391 14.578 1 83 242 GLY B C 1
ATOM 5011 O O . GLY B 1 242 ? 6.77 -11.125 14.008 1 83 242 GLY B O 1
ATOM 5012 N N . ALA B 1 243 ? 4.641 -11.562 13.938 1 87.56 243 ALA B N 1
ATOM 5013 C CA . ALA B 1 243 ? 4.629 -11.547 12.477 1 87.56 243 ALA B CA 1
ATOM 5014 C C . ALA B 1 243 ? 5.016 -10.172 11.945 1 87.56 243 ALA B C 1
ATOM 5016 O O . ALA B 1 243 ? 4.484 -9.148 12.391 1 87.56 243 ALA B O 1
ATOM 5017 N N . VAL B 1 244 ? 5.98 -10.18 11.047 1 84.56 244 VAL B N 1
ATOM 5018 C CA . VAL B 1 244 ? 6.375 -8.953 10.352 1 84.56 244 VAL B CA 1
ATOM 5019 C C . VAL B 1 244 ? 5.52 -8.773 9.102 1 84.56 244 VAL B C 1
ATOM 5021 O O . VAL B 1 244 ? 4.918 -7.719 8.898 1 84.56 244 VAL B O 1
ATOM 5024 N N . PHE B 1 245 ? 5.453 -9.727 8.273 1 89.62 245 PHE B N 1
ATOM 5025 C CA . PHE B 1 245 ? 4.562 -9.836 7.125 1 89.62 245 PHE B CA 1
ATOM 5026 C C . PHE B 1 245 ? 4.348 -11.289 6.734 1 89.62 245 PHE B C 1
ATOM 5028 O O . PHE B 1 245 ? 5.105 -12.172 7.152 1 89.62 245 PHE B O 1
ATOM 5035 N N . SER B 1 246 ? 3.324 -11.531 6.02 1 94.88 246 SER B N 1
ATOM 5036 C CA . SER B 1 246 ? 3.021 -12.891 5.598 1 94.88 246 SER B CA 1
ATOM 5037 C C . SER B 1 246 ? 2.264 -12.906 4.273 1 94.88 246 SER B C 1
ATOM 5039 O O . SER B 1 246 ? 1.815 -11.859 3.799 1 94.88 246 SER B O 1
ATOM 5041 N N . PHE B 1 247 ? 2.217 -14.086 3.682 1 96.69 247 PHE B N 1
ATOM 5042 C CA . PHE B 1 247 ? 1.474 -14.367 2.459 1 96.69 247 PHE B CA 1
ATOM 5043 C C . PHE B 1 247 ? 0.528 -15.547 2.658 1 96.69 247 PHE B C 1
ATOM 5045 O O . PHE B 1 247 ? 0.833 -16.469 3.41 1 96.69 247 PHE B O 1
ATOM 5052 N N . LEU B 1 248 ? -0.595 -15.469 2.004 1 97.69 248 LEU B N 1
ATOM 5053 C CA . LEU B 1 248 ? -1.52 -16.594 1.997 1 97.69 248 LEU B CA 1
ATOM 5054 C C . LEU B 1 248 ? -1.378 -17.406 0.713 1 97.69 248 LEU B C 1
ATOM 5056 O O . LEU B 1 248 ? -1.435 -16.859 -0.386 1 97.69 248 LEU B O 1
ATOM 5060 N N . VAL B 1 249 ? -1.181 -18.672 0.844 1 96.69 249 VAL B N 1
ATOM 5061 C CA . VAL B 1 249 ? -0.939 -19.562 -0.292 1 96.69 249 VAL B CA 1
ATOM 5062 C C . VAL B 1 249 ? -1.866 -20.766 -0.211 1 96.69 249 VAL B C 1
ATOM 5064 O O . VAL B 1 249 ? -2.092 -21.312 0.872 1 96.69 249 VAL B O 1
ATOM 5067 N N . ALA B 1 250 ? -2.41 -21.094 -1.348 1 94.69 250 ALA B N 1
ATOM 5068 C CA . ALA B 1 250 ? -3.223 -22.297 -1.404 1 94.69 250 ALA B CA 1
ATOM 5069 C C . ALA B 1 250 ? -2.377 -23.516 -1.789 1 94.69 250 ALA B C 1
ATOM 5071 O O . ALA B 1 250 ? -1.742 -23.516 -2.846 1 94.69 250 ALA B O 1
ATOM 5072 N N . CYS B 1 251 ? -2.395 -24.406 -0.935 1 89.5 251 CYS B N 1
ATOM 5073 C CA . CYS B 1 251 ? -1.812 -25.719 -1.218 1 89.5 251 CYS B CA 1
ATOM 5074 C C . CYS B 1 251 ? -2.898 -26.766 -1.408 1 89.5 251 CYS B C 1
ATOM 5076 O O . CYS B 1 251 ? -4.066 -26.516 -1.108 1 89.5 251 CYS B O 1
ATOM 5078 N N . LYS B 1 252 ? -2.689 -27.797 -2.117 1 81.81 252 LYS B N 1
ATOM 5079 C CA . LYS B 1 252 ? -3.648 -28.812 -2.543 1 81.81 252 LYS B CA 1
ATOM 5080 C C . LYS B 1 252 ? -4.715 -29.047 -1.476 1 81.81 252 LYS B C 1
ATOM 5082 O O . LYS B 1 252 ? -5.914 -28.953 -1.758 1 81.81 252 LYS B O 1
ATOM 5087 N N . GLU B 1 253 ? -4.363 -29.297 -0.215 1 82.12 253 GLU B N 1
ATOM 5088 C CA . GLU B 1 253 ? -5.387 -29.656 0.76 1 82.12 253 GLU B CA 1
ATOM 5089 C C . GLU B 1 253 ? -5.418 -28.672 1.923 1 82.12 253 GLU B C 1
ATOM 5091 O O . GLU B 1 253 ? -6.09 -28.906 2.93 1 82.12 253 GLU B O 1
ATOM 5096 N N . MET B 1 254 ? -4.723 -27.625 1.729 1 90.44 254 MET B N 1
ATOM 5097 C CA . MET B 1 254 ? -4.734 -26.734 2.885 1 90.44 254 MET B CA 1
ATOM 5098 C C . MET B 1 254 ? -4.363 -25.312 2.479 1 90.44 254 MET B C 1
ATOM 5100 O O . MET B 1 254 ? -3.674 -25.109 1.479 1 90.44 254 MET B O 1
ATOM 5104 N N . LEU B 1 255 ? -4.848 -24.344 3.275 1 94.69 255 LEU B N 1
ATOM 5105 C CA . LEU B 1 255 ? -4.414 -22.953 3.215 1 94.69 255 LEU B CA 1
ATOM 5106 C C . LEU B 1 255 ? -3.207 -22.719 4.121 1 94.69 255 LEU B C 1
ATOM 5108 O O . LEU B 1 255 ? -3.203 -23.141 5.277 1 94.69 255 LEU B O 1
ATOM 5112 N N . VAL B 1 256 ? -2.236 -22.125 3.561 1 96.25 256 VAL B N 1
ATOM 5113 C CA . VAL B 1 256 ? -1.001 -21.953 4.316 1 96.25 256 VAL B CA 1
ATOM 5114 C C . VAL B 1 256 ? -0.668 -20.453 4.418 1 96.25 256 VAL B C 1
ATOM 5116 O O . VAL B 1 256 ? -0.697 -19.734 3.416 1 96.25 256 VAL B O 1
ATOM 5119 N N . LEU B 1 257 ? -0.462 -20.016 5.621 1 97.62 257 LEU B N 1
ATOM 5120 C CA . LEU B 1 257 ? 0.151 -18.719 5.875 1 97.62 257 LEU B CA 1
ATOM 5121 C C . LEU B 1 257 ? 1.668 -18.844 5.965 1 97.62 257 LEU B C 1
ATOM 5123 O O . LEU B 1 257 ? 2.186 -19.688 6.691 1 97.62 257 LEU B O 1
ATOM 5127 N N . ALA B 1 258 ? 2.367 -18.094 5.156 1 97.5 258 ALA B N 1
ATOM 5128 C CA . ALA B 1 258 ? 3.826 -18.141 5.113 1 97.5 258 ALA B CA 1
ATOM 5129 C C . ALA B 1 258 ? 4.414 -16.734 5.289 1 97.5 258 ALA B C 1
ATOM 5131 O O . ALA B 1 258 ? 4.07 -15.812 4.551 1 97.5 258 ALA B O 1
ATOM 5132 N N . GLY B 1 259 ? 5.312 -16.578 6.285 1 95.38 259 GLY B N 1
ATOM 5133 C CA . GLY B 1 259 ? 5.82 -15.234 6.48 1 95.38 259 GLY B CA 1
ATOM 5134 C C . GLY B 1 259 ? 6.98 -15.164 7.453 1 95.38 259 GLY B C 1
ATOM 5135 O O . GLY B 1 259 ? 7.438 -16.203 7.949 1 95.38 259 GLY B O 1
ATOM 5136 N N . VAL B 1 260 ? 7.508 -13.969 7.648 1 92.06 260 VAL B N 1
ATOM 5137 C CA . VAL B 1 260 ? 8.641 -13.711 8.531 1 92.06 260 VAL B CA 1
ATOM 5138 C C . VAL B 1 260 ? 8.133 -13.336 9.922 1 92.06 260 VAL B C 1
ATOM 5140 O O . VAL B 1 260 ? 7.223 -12.516 10.055 1 92.06 260 VAL B O 1
ATOM 5143 N N . CYS B 1 261 ? 8.703 -13.898 10.906 1 89.12 261 CYS B N 1
ATOM 5144 C CA . CYS B 1 261 ? 8.406 -13.594 12.305 1 89.12 261 CYS B CA 1
ATOM 5145 C C . CYS B 1 261 ? 9.68 -13.219 13.055 1 89.12 261 CYS B C 1
ATOM 5147 O O . CYS B 1 261 ? 10.734 -13.805 12.836 1 89.12 261 CYS B O 1
ATOM 5149 N N . ASN B 1 262 ? 9.445 -12.227 13.867 1 82.06 262 ASN B N 1
ATOM 5150 C CA . ASN B 1 262 ? 10.508 -11.891 14.805 1 82.06 262 ASN B CA 1
ATOM 5151 C C . ASN B 1 262 ? 10.289 -12.562 16.156 1 82.06 262 ASN B C 1
ATOM 5153 O O . ASN B 1 262 ? 9.18 -12.555 16.688 1 82.06 262 ASN B O 1
ATOM 5157 N N . PHE B 1 263 ? 11.297 -13.102 16.656 1 77.62 263 PHE B N 1
ATOM 5158 C CA . PHE B 1 263 ? 11.219 -13.742 17.969 1 77.62 263 PHE B CA 1
ATOM 5159 C C . PHE B 1 263 ? 11.898 -12.891 19.031 1 77.62 263 PHE B C 1
ATOM 5161 O O . PHE B 1 263 ? 12.742 -12.055 18.719 1 77.62 263 PHE B O 1
ATOM 5168 N N . PRO B 1 264 ? 11.422 -12.977 20.25 1 69.56 264 PRO B N 1
ATOM 5169 C CA . PRO B 1 264 ? 11.922 -12.156 21.344 1 69.56 264 PRO B CA 1
ATOM 5170 C C . PRO B 1 264 ? 13.445 -12.141 21.438 1 69.56 264 PRO B C 1
ATOM 5172 O O . PRO B 1 264 ? 14.039 -11.141 21.844 1 69.56 264 PRO B O 1
ATOM 5175 N N . HIS B 1 265 ? 14.062 -13.18 21.062 1 67.88 265 HIS B N 1
ATOM 5176 C CA . HIS B 1 265 ? 15.516 -13.18 21.188 1 67.88 265 HIS B CA 1
ATOM 5177 C C . HIS B 1 265 ? 16.172 -12.453 20.016 1 67.88 265 HIS B C 1
ATOM 5179 O O . HIS B 1 265 ? 17.391 -12.531 19.844 1 67.88 265 HIS B O 1
ATOM 5185 N N . GLY B 1 266 ? 15.406 -11.797 19.234 1 66.81 266 GLY B N 1
ATOM 5186 C CA . GLY B 1 266 ? 15.945 -10.93 18.203 1 66.81 266 GLY B CA 1
ATOM 5187 C C . GLY B 1 266 ? 16.172 -11.648 16.875 1 66.81 266 GLY B C 1
ATOM 5188 O O . GLY B 1 266 ? 16.625 -11.047 15.906 1 66.81 266 GLY B O 1
ATOM 5189 N N . SER B 1 267 ? 15.875 -12.875 16.828 1 79.25 267 SER B N 1
ATOM 5190 C CA . SER B 1 267 ? 16.078 -13.586 15.57 1 79.25 267 SER B CA 1
ATOM 5191 C C . SER B 1 267 ? 14.805 -13.617 14.742 1 79.25 267 SER B C 1
ATOM 5193 O O . SER B 1 267 ? 13.695 -13.594 15.289 1 79.25 267 SER B O 1
ATOM 5195 N N . SER B 1 268 ? 14.984 -13.477 13.422 1 85.69 268 SER B N 1
ATOM 5196 C CA . SER B 1 268 ? 13.859 -13.586 12.5 1 85.69 268 SER B CA 1
ATOM 5197 C C . SER B 1 268 ? 13.836 -14.945 11.812 1 85.69 268 SER B C 1
ATOM 5199 O O . SER B 1 268 ? 14.883 -15.523 11.531 1 85.69 268 SER B O 1
ATOM 5201 N N . SER B 1 269 ? 12.68 -15.508 11.656 1 91.81 269 SER B N 1
ATOM 5202 C CA . SER B 1 269 ? 12.5 -16.781 10.961 1 91.81 269 SER B CA 1
ATOM 5203 C C . SER B 1 269 ? 11.359 -16.703 9.953 1 91.81 269 SER B C 1
ATOM 5205 O O . SER B 1 269 ? 10.477 -15.844 10.07 1 91.81 269 SER B O 1
ATOM 5207 N N . PHE B 1 270 ? 11.492 -17.5 8.93 1 95.06 270 PHE B N 1
ATOM 5208 C CA . PHE B 1 270 ? 10.383 -17.703 8 1 95.06 270 PHE B CA 1
ATOM 5209 C C . PHE B 1 270 ? 9.547 -18.906 8.406 1 95.06 270 PHE B C 1
ATOM 5211 O O . PHE B 1 270 ? 10.062 -20.031 8.484 1 95.06 270 PHE B O 1
ATOM 5218 N N . VAL B 1 271 ? 8.289 -18.719 8.672 1 96.56 271 VAL B N 1
ATOM 5219 C CA . VAL B 1 271 ? 7.469 -19.75 9.312 1 96.56 271 VAL B CA 1
ATOM 5220 C C . VAL B 1 271 ? 6.254 -20.062 8.445 1 96.56 271 VAL B C 1
ATOM 5222 O O . VAL B 1 271 ? 5.73 -19.172 7.758 1 96.56 271 VAL B O 1
ATOM 5225 N N . LEU B 1 272 ? 5.844 -21.297 8.414 1 96.75 272 LEU B N 1
ATOM 5226 C CA . LEU B 1 272 ? 4.617 -21.75 7.762 1 96.75 272 LEU B CA 1
ATOM 5227 C C . LEU B 1 272 ? 3.553 -22.109 8.789 1 96.75 272 LEU B C 1
ATOM 5229 O O . LEU B 1 272 ? 3.838 -22.797 9.773 1 96.75 272 LEU B O 1
ATOM 5233 N N . TRP B 1 273 ? 2.34 -21.609 8.578 1 96.44 273 TRP B N 1
ATOM 5234 C CA . TRP B 1 273 ? 1.192 -21.953 9.406 1 96.44 273 TRP B CA 1
ATOM 5235 C C . TRP B 1 273 ? 0.064 -22.547 8.57 1 96.44 273 TRP B C 1
ATOM 5237 O O . TRP B 1 273 ? -0.19 -22.094 7.453 1 96.44 273 TRP B O 1
ATOM 5247 N N . LYS B 1 274 ? -0.557 -23.609 9.047 1 95.19 274 LYS B N 1
ATOM 5248 C CA . LYS B 1 274 ? -1.795 -24.125 8.469 1 95.19 274 LYS B CA 1
ATOM 5249 C C . LYS B 1 274 ? -3.002 -23.328 8.961 1 95.19 274 LYS B C 1
ATOM 5251 O O . LYS B 1 274 ? -3.127 -23.062 10.164 1 95.19 274 LYS B O 1
ATOM 5256 N N . VAL B 1 275 ? -3.854 -22.906 8.023 1 96.56 275 VAL B N 1
ATOM 5257 C CA . VAL B 1 275 ? -5.027 -22.125 8.383 1 96.56 275 VAL B CA 1
ATOM 5258 C C . VAL B 1 275 ? -6.285 -22.969 8.258 1 96.56 275 VAL B C 1
ATOM 5260 O O . VAL B 1 275 ? -6.496 -23.641 7.246 1 96.56 275 VAL B O 1
ATOM 5263 N N . ASP B 1 276 ? -7.07 -22.969 9.281 1 94.56 276 ASP B N 1
ATOM 5264 C CA . ASP B 1 276 ? -8.383 -23.609 9.227 1 94.56 276 ASP B CA 1
ATOM 5265 C C . ASP B 1 276 ? -9.398 -22.719 8.523 1 94.56 276 ASP B C 1
ATOM 5267 O O . ASP B 1 276 ? -9.703 -21.625 8.992 1 94.56 276 ASP B O 1
ATOM 5271 N N . GLU B 1 277 ? -9.945 -23.141 7.477 1 91.75 277 GLU B N 1
ATOM 5272 C CA . GLU B 1 277 ? -10.797 -22.328 6.617 1 91.75 277 GLU B CA 1
ATOM 5273 C C . GLU B 1 277 ? -12.102 -21.953 7.328 1 91.75 277 GLU B C 1
ATOM 5275 O O . GLU B 1 277 ? -12.727 -20.953 7.004 1 91.75 277 GLU B O 1
ATOM 5280 N N . ARG B 1 278 ? -12.523 -22.734 8.25 1 90.06 278 ARG B N 1
ATOM 5281 C CA . ARG B 1 278 ? -13.797 -22.516 8.922 1 90.06 278 ARG B CA 1
ATOM 5282 C C . ARG B 1 278 ? -13.633 -21.562 10.102 1 90.06 278 ARG B C 1
ATOM 5284 O O . ARG B 1 278 ? -14.43 -20.641 10.281 1 90.06 278 ARG B O 1
ATOM 5291 N N . THR B 1 279 ? -12.57 -21.734 10.844 1 92.19 279 THR B N 1
ATOM 5292 C CA . THR B 1 279 ? -12.422 -20.984 12.086 1 92.19 279 THR B CA 1
ATOM 5293 C C . THR B 1 279 ? -11.406 -19.859 11.922 1 92.19 279 THR B C 1
ATOM 5295 O O . THR B 1 279 ? -11.32 -18.969 12.766 1 92.19 279 THR B O 1
ATOM 5298 N N . MET B 1 280 ? -10.586 -19.875 10.93 1 92.25 280 MET B N 1
ATOM 5299 C CA . MET B 1 280 ? -9.492 -18.938 10.664 1 92.25 280 MET B CA 1
ATOM 5300 C C . MET B 1 280 ? -8.461 -18.984 11.789 1 92.25 280 MET B C 1
ATOM 5302 O O . MET B 1 280 ? -7.805 -17.984 12.07 1 92.25 280 MET B O 1
ATOM 5306 N N . ARG B 1 281 ? -8.539 -20.078 12.477 1 93.25 281 ARG B N 1
ATOM 5307 C CA . ARG B 1 281 ? -7.426 -20.344 13.375 1 93.25 281 ARG B CA 1
ATOM 5308 C C . ARG B 1 281 ? -6.242 -20.953 12.617 1 93.25 281 ARG B C 1
ATOM 5310 O O . ARG B 1 281 ? -6.402 -21.438 11.5 1 93.25 281 ARG B O 1
ATOM 5317 N N . PHE B 1 282 ? -5.043 -20.766 13.25 1 95.5 282 PHE B N 1
ATOM 5318 C CA . PHE B 1 282 ? -3.881 -21.266 12.523 1 95.5 282 PHE B CA 1
ATOM 5319 C C . PHE B 1 282 ? -2.904 -21.938 13.477 1 95.5 282 PHE B C 1
ATOM 5321 O O . PHE B 1 282 ? -2.896 -21.656 14.68 1 95.5 282 PHE B O 1
ATOM 5328 N N . SER B 1 283 ? -2.182 -22.906 12.93 1 94.62 283 SER B N 1
ATOM 5329 C CA . SER B 1 283 ? -1.168 -23.641 13.672 1 94.62 283 SER B CA 1
ATOM 5330 C C . SER B 1 283 ? 0.124 -23.766 12.875 1 94.62 283 SER B C 1
ATOM 5332 O O . SER B 1 283 ? 0.091 -23.953 11.656 1 94.62 283 SER B O 1
ATOM 5334 N N . GLN B 1 284 ? 1.227 -23.719 13.555 1 94.38 284 GLN B N 1
ATOM 5335 C CA . GLN B 1 284 ? 2.527 -23.75 12.898 1 94.38 284 GLN B CA 1
ATOM 5336 C C . GLN B 1 284 ? 2.783 -25.125 12.273 1 94.38 284 GLN B C 1
ATOM 5338 O O . GLN B 1 284 ? 2.521 -26.156 12.898 1 94.38 284 GLN B O 1
ATOM 5343 N N . ILE B 1 285 ? 3.271 -25.141 11.078 1 93.56 285 ILE B N 1
ATOM 5344 C CA . ILE B 1 285 ? 3.635 -26.344 10.344 1 93.56 285 ILE B CA 1
ATOM 5345 C C . ILE B 1 285 ? 5.145 -26.562 10.43 1 93.56 285 ILE B C 1
ATOM 5347 O O . ILE B 1 285 ? 5.598 -27.656 10.812 1 93.56 285 ILE B O 1
ATOM 5351 N N . ASP B 1 286 ? 5.824 -25.594 10.031 1 96 286 ASP B N 1
ATOM 5352 C CA . ASP B 1 286 ? 7.273 -25.734 9.93 1 96 286 ASP B CA 1
ATOM 5353 C C . ASP B 1 286 ? 7.953 -24.359 9.922 1 96 286 ASP B C 1
ATOM 5355 O O . ASP B 1 286 ? 7.281 -23.328 9.82 1 96 286 ASP B O 1
ATOM 5359 N N . VAL B 1 287 ? 9.266 -24.391 10.125 1 95.94 287 VAL B N 1
ATOM 5360 C CA . VAL B 1 287 ? 10.125 -23.219 10.039 1 95.94 287 VAL B CA 1
ATOM 5361 C C . VAL B 1 287 ? 11.25 -23.453 9.039 1 95.94 287 VAL B C 1
ATOM 5363 O O . VAL B 1 287 ? 11.914 -24.5 9.086 1 95.94 287 VAL B O 1
ATOM 5366 N N . MET B 1 288 ? 11.375 -22.5 8.188 1 96.56 288 MET B N 1
ATOM 5367 C CA . MET B 1 288 ? 12.477 -22.609 7.238 1 96.56 288 MET B CA 1
ATOM 5368 C C . MET B 1 288 ? 13.82 -22.641 7.961 1 96.56 288 MET B C 1
ATOM 5370 O O . MET B 1 288 ? 14.055 -21.828 8.867 1 96.56 288 MET B O 1
ATOM 5374 N N . PRO B 1 289 ? 14.719 -23.578 7.555 1 95.31 289 PRO B N 1
ATOM 5375 C CA . PRO B 1 289 ? 16.062 -23.547 8.148 1 95.31 289 PRO B CA 1
ATOM 5376 C C . PRO B 1 289 ? 16.734 -22.203 8 1 95.31 289 PRO B C 1
ATOM 5378 O O . PRO B 1 289 ? 16.672 -21.578 6.938 1 95.31 289 PRO B O 1
ATOM 5381 N N . HIS B 1 290 ? 17.391 -21.781 8.984 1 90.31 290 HIS B N 1
ATOM 5382 C CA . HIS B 1 290 ? 17.984 -20.453 9.039 1 90.31 290 HIS B CA 1
ATOM 5383 C C . HIS B 1 290 ? 19.016 -20.266 7.938 1 90.31 290 HIS B C 1
ATOM 5385 O O . HIS B 1 290 ? 19.125 -19.188 7.363 1 90.31 290 HIS B O 1
ATOM 5391 N N . ASP B 1 291 ? 19.766 -21.266 7.719 1 90.75 291 ASP B N 1
ATOM 5392 C CA . ASP B 1 291 ? 20.797 -21.188 6.695 1 90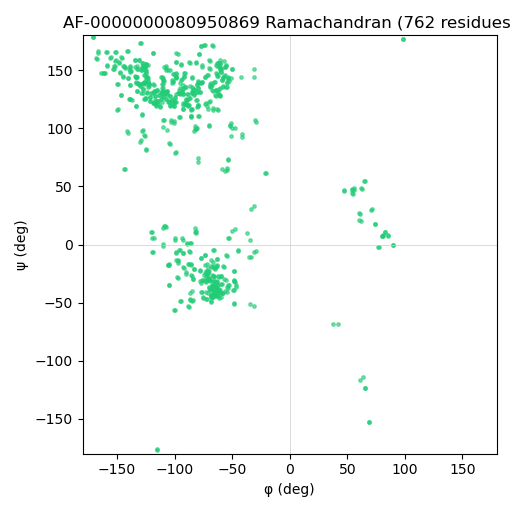.75 291 ASP B CA 1
ATOM 5393 C C . ASP B 1 291 ? 20.188 -20.922 5.32 1 90.75 291 ASP B C 1
ATOM 5395 O O . ASP B 1 291 ? 20.766 -20.219 4.5 1 90.75 291 ASP B O 1
ATOM 5399 N N . LEU B 1 292 ? 19.062 -21.531 5.027 1 94.25 292 LEU B N 1
ATOM 5400 C CA . LEU B 1 292 ? 18.391 -21.297 3.754 1 94.25 292 LEU B CA 1
ATOM 5401 C C . LEU B 1 292 ? 17.859 -19.875 3.66 1 94.25 292 LEU B C 1
ATOM 5403 O O . LEU B 1 292 ? 17.984 -19.234 2.615 1 94.25 292 LEU B O 1
ATOM 5407 N N . LEU B 1 293 ? 17.266 -19.406 4.727 1 92.19 293 LEU B N 1
ATOM 5408 C CA . LEU B 1 293 ? 16.781 -18.031 4.738 1 92.19 293 LEU B CA 1
ATOM 5409 C C . LEU B 1 293 ? 17.938 -17.047 4.484 1 92.19 293 LEU B C 1
ATOM 5411 O O . LEU B 1 293 ? 17.797 -16.125 3.678 1 92.19 293 LEU B O 1
ATOM 5415 N N . CYS B 1 294 ? 19.047 -17.281 5.078 1 87.38 294 CYS B N 1
ATOM 5416 C CA . CYS B 1 294 ? 20.219 -16.406 4.926 1 87.38 294 CYS B CA 1
ATOM 5417 C C . CYS B 1 294 ? 20.75 -16.453 3.498 1 87.38 294 CYS B C 1
ATOM 5419 O O . CYS B 1 294 ? 21.266 -15.461 2.992 1 87.38 294 CYS B O 1
ATOM 5421 N N . SER B 1 295 ? 20.594 -17.562 2.906 1 89.69 295 SER B N 1
ATOM 5422 C CA . SER B 1 295 ? 21.125 -17.719 1.555 1 89.69 295 SER B CA 1
ATOM 5423 C C . SER B 1 295 ? 20.359 -16.859 0.558 1 89.69 295 SER B C 1
ATOM 5425 O O . SER B 1 295 ? 20.844 -16.625 -0.557 1 89.69 295 SER B O 1
ATOM 5427 N N . LEU B 1 296 ? 19.203 -16.469 0.965 1 90.81 296 LEU B N 1
ATOM 5428 C CA . LEU B 1 296 ? 18.422 -15.602 0.084 1 90.81 296 LEU B CA 1
ATOM 5429 C C . LEU B 1 296 ? 18.938 -14.172 0.125 1 90.81 296 LEU B C 1
ATOM 5431 O O . LEU B 1 296 ? 18.531 -13.336 -0.688 1 90.81 296 LEU B O 1
ATOM 5435 N N . PHE B 1 297 ? 19.766 -13.977 1.065 1 84.56 297 PHE B N 1
ATOM 5436 C CA . PHE B 1 297 ? 20.297 -12.625 1.235 1 84.56 297 PHE B CA 1
ATOM 5437 C C . PHE B 1 297 ? 21.828 -12.648 1.286 1 84.56 297 PHE B C 1
ATOM 5439 O O . PHE B 1 297 ? 22.438 -13.711 1.461 1 84.56 297 PHE B O 1
ATOM 5446 N N . ASP B 1 298 ? 22.609 -11.555 0.889 1 70.12 298 ASP B N 1
ATOM 5447 C CA . ASP B 1 298 ? 24.062 -11.477 0.97 1 70.12 298 ASP B CA 1
ATOM 5448 C C . ASP B 1 298 ? 24.516 -11.148 2.389 1 70.12 298 ASP B C 1
ATOM 5450 O O . ASP B 1 298 ? 24.531 -9.977 2.783 1 70.12 298 ASP B O 1
ATOM 5454 N N . GLY B 1 299 ? 24.422 -12.141 3.215 1 55.94 299 GLY B N 1
ATOM 5455 C CA . GLY B 1 299 ? 24.984 -12.18 4.555 1 55.94 299 GLY B CA 1
ATOM 5456 C C . GLY B 1 299 ? 24.906 -10.844 5.273 1 55.94 299 GLY B C 1
ATOM 5457 O O . GLY B 1 299 ? 24.484 -10.781 6.43 1 55.94 299 GLY B O 1
ATOM 5458 N N . ASP B 1 300 ? 25.75 -9.82 4.723 1 49.38 300 ASP B N 1
ATOM 5459 C CA . ASP B 1 300 ? 26.031 -8.617 5.508 1 49.38 300 ASP B CA 1
ATOM 5460 C C . ASP B 1 300 ? 24.828 -7.699 5.559 1 49.38 300 ASP B C 1
ATOM 5462 O O . ASP B 1 300 ? 24.828 -6.703 6.285 1 49.38 300 ASP B O 1
ATOM 5466 N N . GLU B 1 301 ? 24.156 -7.793 4.496 1 50.03 301 GLU B N 1
ATOM 5467 C CA . GLU B 1 301 ? 23.188 -6.695 4.422 1 50.03 301 GLU B CA 1
ATOM 5468 C C . GLU B 1 301 ? 21.938 -7.012 5.223 1 50.03 301 GLU B C 1
ATOM 5470 O O . GLU B 1 301 ? 21.359 -8.102 5.098 1 50.03 301 GLU B O 1
ATOM 5475 N N . ASP B 1 302 ? 21.906 -6.473 6.266 1 45.09 302 ASP B N 1
ATOM 5476 C CA . ASP B 1 302 ? 20.672 -6.371 7.035 1 45.09 302 ASP B CA 1
ATOM 5477 C C . ASP B 1 302 ? 19.469 -6.145 6.121 1 45.09 302 ASP B C 1
ATOM 5479 O O . ASP B 1 302 ? 18.438 -5.633 6.559 1 45.09 302 ASP B O 1
ATOM 5483 N N . ASP B 1 303 ? 19.828 -6.312 4.824 1 52.62 303 ASP B N 1
ATOM 5484 C CA . ASP B 1 303 ? 18.734 -5.965 3.936 1 52.62 303 ASP B CA 1
ATOM 5485 C C . ASP B 1 303 ? 17.438 -6.664 4.359 1 52.62 303 ASP B C 1
ATOM 5487 O O . ASP B 1 303 ? 17.391 -7.895 4.414 1 52.62 303 ASP B O 1
ATOM 5491 N N . LYS B 1 304 ? 16.609 -5.91 5.039 1 65.81 304 LYS B N 1
ATOM 5492 C CA . LYS B 1 304 ? 15.352 -6.258 5.684 1 65.81 304 LYS B CA 1
ATOM 5493 C C . LYS B 1 304 ? 14.414 -6.957 4.711 1 65.81 304 LYS B C 1
ATOM 5495 O O . LYS B 1 304 ? 14.625 -6.922 3.496 1 65.81 304 LYS B O 1
ATOM 5500 N N . PHE B 1 305 ? 13.617 -8.031 5.082 1 76.31 305 PHE B N 1
ATOM 5501 C CA . PHE B 1 305 ? 12.711 -9.062 4.582 1 76.31 305 PHE B CA 1
ATOM 5502 C C . PHE B 1 305 ? 11.68 -8.461 3.635 1 76.31 305 PHE B C 1
ATOM 5504 O O . PHE B 1 305 ? 10.891 -9.188 3.031 1 76.31 305 PHE B O 1
ATOM 5511 N N . ALA B 1 306 ? 11.977 -7.168 3.227 1 74.25 306 ALA B N 1
ATOM 5512 C CA . ALA B 1 306 ? 10.93 -6.516 2.445 1 74.25 306 ALA B CA 1
ATOM 5513 C C . ALA B 1 306 ? 10.93 -7.008 1.001 1 74.25 306 ALA B C 1
ATOM 5515 O O . ALA B 1 306 ? 9.922 -6.898 0.299 1 74.25 306 ALA B O 1
ATOM 5516 N N . SER B 1 307 ? 12.07 -7.547 0.517 1 81.81 307 SER B N 1
ATOM 5517 C CA . SER B 1 307 ? 12.18 -8 -0.866 1 81.81 307 SER B CA 1
ATOM 5518 C C . SER B 1 307 ? 11.75 -9.461 -1.003 1 81.81 307 SER B C 1
ATOM 5520 O O . SER B 1 307 ? 11.742 -10.008 -2.107 1 81.81 307 SER B O 1
ATOM 5522 N N . LEU B 1 308 ? 11.344 -10.047 0.092 1 89.06 308 LEU B N 1
ATOM 5523 C CA . LEU B 1 308 ? 10.945 -11.453 0.046 1 89.06 308 LEU B CA 1
ATOM 5524 C C . LEU B 1 308 ? 9.531 -11.602 -0.497 1 89.06 308 LEU B C 1
ATOM 5526 O O . LEU B 1 308 ? 8.641 -10.82 -0.145 1 89.06 308 LEU B O 1
ATOM 5530 N N . LYS B 1 309 ? 9.375 -12.523 -1.372 1 92 309 LYS B N 1
ATOM 5531 C CA . LYS B 1 309 ? 8.078 -12.898 -1.916 1 92 309 LYS B CA 1
ATOM 5532 C C . LYS B 1 309 ? 7.824 -14.398 -1.738 1 92 309 LYS B C 1
ATOM 5534 O O . LYS B 1 309 ? 8.766 -15.172 -1.559 1 92 309 LYS B O 1
ATOM 5539 N N . CYS B 1 310 ? 6.598 -14.711 -1.716 1 95.94 310 CYS B N 1
ATOM 5540 C CA . CYS B 1 310 ? 6.223 -16.109 -1.539 1 95.94 310 CYS B CA 1
ATOM 5541 C C . CYS B 1 310 ? 5.055 -16.484 -2.447 1 95.94 310 CYS B C 1
ATOM 5543 O O . CYS B 1 310 ? 4.039 -15.789 -2.473 1 95.94 310 CYS B O 1
ATOM 5545 N N . VAL B 1 311 ? 5.234 -17.516 -3.24 1 96.12 311 VAL B N 1
ATOM 5546 C CA . VAL B 1 311 ? 4.184 -18.047 -4.094 1 96.12 311 VAL B CA 1
ATOM 5547 C C . VAL B 1 311 ? 4.109 -19.562 -3.918 1 96.12 311 VAL B C 1
ATOM 5549 O O . VAL B 1 311 ? 5.043 -20.188 -3.4 1 96.12 311 VAL B O 1
ATOM 5552 N N . GLY B 1 312 ? 2.926 -20.156 -4.285 1 95.06 312 GLY B N 1
ATOM 5553 C CA . GLY B 1 312 ? 2.807 -21.594 -4.152 1 95.06 312 GLY B CA 1
ATOM 5554 C C . GLY B 1 312 ? 1.583 -22.156 -4.848 1 95.06 312 GLY B C 1
ATOM 5555 O O . GLY B 1 312 ? 0.67 -21.422 -5.211 1 95.06 312 GLY B O 1
ATOM 5556 N N . LEU B 1 313 ? 1.659 -23.391 -5.074 1 93.19 313 LEU B N 1
ATOM 5557 C CA . LEU B 1 313 ? 0.588 -24.172 -5.664 1 93.19 313 LEU B CA 1
ATOM 5558 C C . LEU B 1 313 ? 0.826 -25.672 -5.434 1 93.19 313 LEU B C 1
ATOM 5560 O O . LEU B 1 313 ? 1.973 -26.125 -5.414 1 93.19 313 LEU B O 1
ATOM 5564 N N . GLY B 1 314 ? -0.304 -26.375 -5.293 1 90.88 314 GLY B N 1
ATOM 5565 C CA . GLY B 1 314 ? -0.146 -27.781 -4.992 1 90.88 314 GLY B CA 1
ATOM 5566 C C . GLY B 1 314 ? 0.483 -28.031 -3.635 1 90.88 314 GLY B C 1
ATOM 5567 O O . GLY B 1 314 ? 0.008 -27.531 -2.619 1 90.88 314 GLY B O 1
ATOM 5568 N N . ASP B 1 315 ? 1.593 -28.766 -3.664 1 91.5 315 ASP B N 1
ATOM 5569 C CA . ASP B 1 315 ? 2.275 -29.062 -2.406 1 91.5 315 ASP B CA 1
ATOM 5570 C C . ASP B 1 315 ? 3.592 -28.297 -2.307 1 91.5 315 ASP B C 1
ATOM 5572 O O . ASP B 1 315 ? 4.465 -28.656 -1.511 1 91.5 315 ASP B O 1
ATOM 5576 N N . LEU B 1 316 ? 3.68 -27.328 -3.148 1 95.31 316 LEU B N 1
ATOM 5577 C CA . LEU B 1 316 ? 4.957 -26.625 -3.215 1 95.31 316 LEU B CA 1
ATOM 5578 C C . LEU B 1 316 ? 4.785 -25.156 -2.848 1 95.31 316 LEU B C 1
ATOM 5580 O O . LEU B 1 316 ? 3.809 -24.516 -3.252 1 95.31 316 LEU B O 1
ATOM 5584 N N . ILE B 1 317 ? 5.691 -24.609 -2.072 1 96.56 317 ILE B N 1
ATOM 5585 C CA . ILE B 1 317 ? 5.777 -23.203 -1.724 1 96.56 317 ILE B CA 1
ATOM 5586 C C . ILE B 1 317 ? 7.168 -22.672 -2.072 1 96.56 317 ILE B C 1
ATOM 5588 O O . ILE B 1 317 ? 8.18 -23.234 -1.647 1 96.56 317 ILE B O 1
ATOM 5592 N N . TYR B 1 318 ? 7.238 -21.625 -2.832 1 97.69 318 TYR B N 1
ATOM 5593 C CA . TYR B 1 318 ? 8.492 -20.984 -3.223 1 97.69 318 TYR B CA 1
ATOM 5594 C C . TYR B 1 318 ? 8.688 -19.656 -2.504 1 97.69 318 TYR B C 1
ATOM 5596 O O . TYR B 1 318 ? 7.762 -18.844 -2.428 1 97.69 318 TYR B O 1
ATOM 5604 N N . VAL B 1 319 ? 9.852 -19.484 -1.959 1 96.69 319 VAL B N 1
ATOM 5605 C CA . VAL B 1 319 ? 10.281 -18.234 -1.344 1 96.69 319 VAL B CA 1
ATOM 5606 C C . VAL B 1 319 ? 11.484 -17.672 -2.098 1 96.69 319 VAL B C 1
ATOM 5608 O O . VAL B 1 319 ? 12.469 -18.375 -2.322 1 96.69 319 VAL B O 1
ATOM 5611 N N . TYR B 1 320 ? 11.391 -16.391 -2.496 1 94.06 320 TYR B N 1
ATOM 5612 C CA . TYR B 1 320 ? 12.523 -15.867 -3.242 1 94.06 320 TYR B CA 1
ATOM 5613 C C . TYR B 1 320 ? 12.711 -14.375 -2.977 1 94.06 320 TYR B C 1
ATOM 5615 O O . TYR B 1 320 ? 11.797 -13.711 -2.471 1 94.06 320 TYR B O 1
ATOM 5623 N N . ASN B 1 321 ? 13.844 -13.945 -3.18 1 90 321 ASN B N 1
ATOM 5624 C CA . ASN B 1 321 ? 14.195 -12.531 -3.09 1 90 321 ASN B CA 1
ATOM 5625 C C . ASN B 1 321 ? 14.047 -11.836 -4.438 1 90 321 ASN B C 1
ATOM 5627 O O . ASN B 1 321 ? 14.727 -12.18 -5.402 1 90 321 ASN B O 1
ATOM 5631 N N . GLU B 1 322 ? 13.234 -10.805 -4.527 1 86.75 322 GLU B N 1
ATOM 5632 C CA . GLU B 1 322 ? 12.906 -10.195 -5.812 1 86.75 322 GLU B CA 1
ATOM 5633 C C . GLU B 1 322 ? 13.938 -9.133 -6.195 1 86.75 322 GLU B C 1
ATOM 5635 O O . GLU B 1 322 ? 13.828 -8.516 -7.258 1 86.75 322 GLU B O 1
ATOM 5640 N N . ASN B 1 323 ? 14.906 -8.938 -5.422 1 76.44 323 ASN B N 1
ATOM 5641 C CA . ASN B 1 323 ? 15.938 -7.953 -5.727 1 76.44 323 ASN B CA 1
ATOM 5642 C C . ASN B 1 323 ? 16.922 -8.477 -6.77 1 76.44 323 ASN B C 1
ATOM 5644 O O . ASN B 1 323 ? 17.516 -9.539 -6.59 1 76.44 323 ASN B O 1
ATOM 5648 N N . TYR B 1 324 ? 17.156 -7.664 -7.742 1 69.94 324 TYR B N 1
ATOM 5649 C CA . TYR B 1 324 ? 18.016 -8.039 -8.852 1 69.94 324 TYR B CA 1
ATOM 5650 C C . TYR B 1 324 ? 19.453 -8.234 -8.391 1 69.94 324 TYR B C 1
ATOM 5652 O O . TYR B 1 324 ? 20.172 -9.086 -8.906 1 69.94 324 TYR B O 1
ATOM 5660 N N . HIS B 1 325 ? 19.781 -7.363 -7.516 1 69.06 325 HIS B N 1
ATOM 5661 C CA . HIS B 1 325 ? 21.188 -7.379 -7.129 1 69.06 325 HIS B CA 1
ATOM 5662 C C . HIS B 1 325 ? 21.609 -8.766 -6.668 1 69.06 325 HIS B C 1
ATOM 5664 O O . HIS B 1 325 ? 22.797 -9.094 -6.688 1 69.06 325 HIS B O 1
ATOM 5670 N N . ARG B 1 326 ? 20.656 -9.609 -6.504 1 67.62 326 ARG B N 1
ATOM 5671 C CA . ARG B 1 326 ? 20.969 -10.938 -5.996 1 67.62 326 ARG B CA 1
ATOM 5672 C C . ARG B 1 326 ? 20.594 -12.016 -7.012 1 67.62 326 ARG B C 1
ATOM 5674 O O . ARG B 1 326 ? 20.609 -13.203 -6.691 1 67.62 326 ARG B O 1
ATOM 5681 N N . MET B 1 327 ? 20.219 -11.648 -8.078 1 82.31 327 MET B N 1
ATOM 5682 C CA . MET B 1 327 ? 19.844 -12.57 -9.141 1 82.31 327 MET B CA 1
ATOM 5683 C C . MET B 1 327 ? 18.688 -13.453 -8.711 1 82.31 327 MET B C 1
ATOM 5685 O O . MET B 1 327 ? 18.656 -14.648 -9.008 1 82.31 327 MET B O 1
ATOM 5689 N N . TYR B 1 328 ? 17.875 -13.055 -7.855 1 89.94 328 TYR B N 1
ATOM 5690 C CA . TYR B 1 328 ? 16.578 -13.594 -7.473 1 89.94 328 TYR B CA 1
ATOM 5691 C C . TYR B 1 328 ? 16.734 -14.984 -6.852 1 89.94 328 TYR B C 1
ATOM 5693 O O . TYR B 1 328 ? 16.062 -15.93 -7.27 1 89.94 328 TYR B O 1
ATOM 5701 N N . PRO B 1 329 ? 17.578 -15.172 -5.789 1 93.31 329 PRO B N 1
ATOM 5702 C CA . PRO B 1 329 ? 17.672 -16.484 -5.145 1 93.31 329 PRO B CA 1
ATOM 5703 C C . PRO B 1 329 ? 16.328 -16.984 -4.621 1 93.31 329 PRO B C 1
ATOM 5705 O O . PRO B 1 329 ? 15.508 -16.188 -4.164 1 93.31 329 PRO B O 1
ATOM 5708 N N . ALA B 1 330 ? 16.125 -18.312 -4.742 1 96.25 330 ALA B N 1
ATOM 5709 C CA . ALA B 1 330 ? 14.844 -18.875 -4.344 1 96.25 330 ALA B CA 1
ATOM 5710 C C . ALA B 1 330 ? 15.039 -20.188 -3.594 1 96.25 330 ALA B C 1
ATOM 5712 O O . ALA B 1 330 ? 16.078 -20.844 -3.723 1 96.25 330 ALA B O 1
ATOM 5713 N N . CYS B 1 331 ? 14.125 -20.516 -2.756 1 97.25 331 CYS B N 1
ATOM 5714 C CA . CYS B 1 331 ? 13.992 -21.797 -2.064 1 97.25 331 CYS B CA 1
ATOM 5715 C C . CYS B 1 331 ? 12.602 -22.375 -2.254 1 97.25 331 CYS B C 1
ATOM 5717 O O . CYS B 1 331 ? 11.656 -21.641 -2.551 1 97.25 331 CYS B O 1
ATOM 5719 N N . VAL B 1 332 ? 12.531 -23.672 -2.166 1 97.5 332 VAL B N 1
ATOM 5720 C CA . VAL B 1 332 ? 11.234 -24.328 -2.307 1 97.5 332 VAL B CA 1
ATOM 5721 C C . VAL B 1 332 ? 10.992 -25.25 -1.114 1 97.5 332 VAL B C 1
ATOM 5723 O O . VAL B 1 332 ? 11.93 -25.844 -0.581 1 97.5 332 VAL B O 1
ATOM 5726 N N . CYS B 1 333 ? 9.82 -25.266 -0.631 1 97.19 333 CYS B N 1
ATOM 5727 C CA . CYS B 1 333 ? 9.352 -26.188 0.403 1 97.19 333 CYS B CA 1
ATOM 5728 C C . CYS B 1 333 ? 8.289 -27.125 -0.146 1 97.19 333 CYS B C 1
ATOM 5730 O O . CYS B 1 333 ? 7.285 -26.672 -0.702 1 97.19 333 CYS B O 1
ATOM 5732 N N . GLU B 1 334 ? 8.492 -28.359 -0.045 1 94.81 334 GLU B N 1
ATOM 5733 C CA . GLU B 1 334 ? 7.484 -29.359 -0.377 1 94.81 334 GLU B CA 1
ATOM 5734 C C . GLU B 1 334 ? 6.773 -29.859 0.875 1 94.81 334 GLU B C 1
ATOM 5736 O O . GLU B 1 334 ? 7.418 -30.344 1.812 1 94.81 334 GLU B O 1
ATOM 5741 N N . ILE B 1 335 ? 5.508 -29.703 0.833 1 92.62 335 ILE B N 1
ATOM 5742 C CA . ILE B 1 335 ? 4.711 -30.141 1.979 1 92.62 335 ILE B CA 1
ATOM 5743 C C . ILE B 1 335 ? 4.031 -31.469 1.67 1 92.62 335 ILE B C 1
ATOM 5745 O O . ILE B 1 335 ? 3.27 -31.578 0.705 1 92.62 335 ILE B O 1
ATOM 5749 N N . ASN B 1 336 ? 4.312 -32.406 2.465 1 84.12 336 ASN B N 1
ATOM 5750 C CA . ASN B 1 336 ? 3.617 -33.688 2.328 1 84.12 336 ASN B CA 1
ATOM 5751 C C . ASN B 1 336 ? 2.227 -33.625 2.955 1 84.12 336 ASN B C 1
ATOM 5753 O O . ASN B 1 336 ? 2.096 -33.469 4.168 1 84.12 336 ASN B O 1
ATOM 5757 N N . GLY B 1 337 ? 1.187 -33.656 2.186 1 71.75 337 GLY B N 1
ATOM 5758 C CA . GLY B 1 337 ? -0.19 -33.562 2.641 1 71.75 337 GLY B CA 1
ATOM 5759 C C . GLY B 1 337 ? -0.566 -34.594 3.672 1 71.75 337 GLY B C 1
ATOM 5760 O O . GLY B 1 337 ? -1.405 -34.344 4.539 1 71.75 337 GLY B O 1
ATOM 5761 N N . GLU B 1 338 ? 0.021 -35.75 3.65 1 71.94 338 GLU B N 1
ATOM 5762 C CA . GLU B 1 338 ? -0.323 -36.875 4.551 1 71.94 338 GLU B CA 1
ATOM 5763 C C . GLU B 1 338 ? 0.418 -36.75 5.879 1 71.94 338 GLU B C 1
ATOM 5765 O O . GLU B 1 338 ? -0.195 -36.812 6.945 1 71.94 338 GLU B O 1
ATOM 5770 N N . SER B 1 339 ? 1.653 -36.531 5.805 1 74.25 339 SER B N 1
ATOM 5771 C CA . SER B 1 339 ? 2.463 -36.5 7.02 1 74.25 339 SER B CA 1
ATOM 5772 C C . SER B 1 339 ? 2.582 -35.094 7.59 1 74.25 339 SER B C 1
ATOM 5774 O O . SER B 1 339 ? 2.887 -34.938 8.773 1 74.25 339 SER B O 1
ATOM 5776 N N . GLY B 1 340 ? 2.33 -34.156 6.754 1 76.44 340 GLY B N 1
ATOM 5777 C CA . GLY B 1 340 ? 2.523 -32.781 7.176 1 76.44 340 GLY B CA 1
ATOM 5778 C C . GLY B 1 340 ? 3.982 -32.344 7.195 1 76.44 340 GLY B C 1
ATOM 5779 O O . GLY B 1 340 ? 4.301 -31.219 7.543 1 76.44 340 GLY B O 1
ATOM 5780 N N . ARG B 1 341 ? 4.832 -33.312 6.871 1 87.69 341 ARG B N 1
ATOM 5781 C CA . ARG B 1 341 ? 6.262 -33.031 6.883 1 87.69 341 ARG B CA 1
ATOM 5782 C C . ARG B 1 341 ? 6.641 -32.062 5.754 1 87.69 341 ARG B C 1
ATOM 5784 O O . ARG B 1 341 ? 6.113 -32.188 4.645 1 87.69 341 ARG B O 1
ATOM 5791 N N . CYS B 1 342 ? 7.543 -31.094 6.059 1 94.44 342 CYS B N 1
ATOM 5792 C CA . CYS B 1 342 ? 8.031 -30.125 5.09 1 94.44 342 CYS B CA 1
ATOM 5793 C C . CYS B 1 342 ? 9.492 -30.391 4.746 1 94.44 342 CYS B C 1
ATOM 5795 O O . CYS B 1 342 ? 10.297 -30.688 5.629 1 94.44 342 CYS B O 1
ATOM 5797 N N . VAL B 1 343 ? 9.789 -30.406 3.498 1 95.81 343 VAL B N 1
ATOM 5798 C CA . VAL B 1 343 ? 11.164 -30.531 3.027 1 95.81 343 VAL B CA 1
ATOM 5799 C C . VAL B 1 343 ? 11.57 -29.281 2.277 1 95.81 343 VAL B C 1
ATOM 5801 O O . VAL B 1 343 ? 10.961 -28.922 1.271 1 95.81 343 VAL B O 1
ATOM 5804 N N . TRP B 1 344 ? 12.633 -28.656 2.793 1 97.31 344 TRP B N 1
ATOM 5805 C CA . TRP B 1 344 ? 13.133 -27.422 2.195 1 97.31 344 TRP B CA 1
ATOM 5806 C C . TRP B 1 344 ? 14.375 -27.688 1.355 1 97.31 344 TRP B C 1
ATOM 5808 O O . TRP B 1 344 ? 15.227 -28.5 1.737 1 97.31 344 TRP B O 1
ATOM 5818 N N . ARG B 1 345 ? 14.523 -27.047 0.25 1 96.62 345 ARG B N 1
ATOM 5819 C CA . ARG B 1 345 ? 15.75 -27.109 -0.536 1 96.62 345 ARG B CA 1
ATOM 5820 C C . ARG B 1 345 ? 15.953 -25.828 -1.33 1 96.62 345 ARG B C 1
ATOM 5822 O O . ARG B 1 345 ? 14.992 -25.094 -1.581 1 96.62 345 ARG B O 1
ATOM 5829 N N . LYS B 1 346 ? 17.125 -25.578 -1.698 1 96.56 346 LYS B N 1
ATOM 5830 C CA . LYS B 1 346 ? 17.469 -24.422 -2.518 1 96.56 346 LYS B CA 1
ATOM 5831 C C . LYS B 1 346 ? 17.094 -24.656 -3.977 1 96.56 346 LYS B C 1
ATOM 5833 O O . LYS B 1 346 ? 17.25 -25.75 -4.504 1 96.56 346 LYS B O 1
ATOM 5838 N N . VAL B 1 347 ? 16.562 -23.656 -4.605 1 96.94 347 VAL B N 1
ATOM 5839 C CA . VAL B 1 347 ? 16.375 -23.656 -6.051 1 96.94 347 VAL B CA 1
ATOM 5840 C C . VAL B 1 347 ? 17.672 -23.219 -6.746 1 96.94 347 VAL B C 1
ATOM 5842 O O . VAL B 1 347 ? 18.344 -22.281 -6.309 1 96.94 347 VAL B O 1
ATOM 5845 N N . PRO B 1 348 ? 18.094 -23.938 -7.781 1 95.06 348 PRO B N 1
ATOM 5846 C CA . PRO B 1 348 ? 19.312 -23.531 -8.484 1 95.06 348 PRO B CA 1
ATOM 5847 C C . PRO B 1 348 ? 19.234 -22.094 -9.008 1 95.06 348 PRO B C 1
ATOM 5849 O O . PRO B 1 348 ? 18.125 -21.578 -9.242 1 95.06 348 PRO B O 1
ATOM 5852 N N . PRO B 1 349 ? 20.359 -21.484 -9.141 1 93.12 349 PRO B N 1
ATOM 5853 C CA . PRO B 1 349 ? 20.344 -20.109 -9.672 1 93.12 349 PRO B CA 1
ATOM 5854 C C . PRO B 1 349 ? 19.828 -20.031 -11.102 1 93.12 349 PRO B C 1
ATOM 5856 O O . PRO B 1 349 ? 19.891 -21.016 -11.836 1 93.12 349 PRO B O 1
ATOM 5859 N N . LEU B 1 350 ? 19.328 -18.875 -11.375 1 92.38 350 LEU B N 1
ATOM 5860 C CA . LEU B 1 350 ? 18.891 -18.625 -12.75 1 92.38 350 LEU B CA 1
ATOM 5861 C C . LEU B 1 350 ? 20.078 -18.703 -13.711 1 92.38 350 LEU B C 1
ATOM 5863 O O . LEU B 1 350 ? 21.219 -18.484 -13.305 1 92.38 350 LEU B O 1
ATOM 5867 N N . PRO B 1 351 ? 19.781 -18.984 -14.953 1 87.06 351 PRO B N 1
ATOM 5868 C CA . PRO B 1 351 ? 20.859 -19.047 -15.945 1 87.06 351 PRO B CA 1
ATOM 5869 C C . PRO B 1 351 ? 21.594 -17.719 -16.094 1 87.06 351 PRO B C 1
ATOM 5871 O O . PRO B 1 351 ? 21 -16.641 -15.898 1 87.06 351 PRO B O 1
ATOM 5874 N N . SER B 1 352 ? 22.812 -17.75 -16.547 1 80.56 352 SER B N 1
ATOM 5875 C CA . SER B 1 352 ? 23.719 -16.594 -16.578 1 80.56 352 SER B CA 1
ATOM 5876 C C . SER B 1 352 ? 23.297 -15.609 -17.672 1 80.56 352 SER B C 1
ATOM 5878 O O . SER B 1 352 ? 23.672 -14.438 -17.625 1 80.56 352 SER B O 1
ATOM 5880 N N . PHE B 1 353 ? 22.594 -16.078 -18.641 1 80.19 353 PHE B N 1
ATOM 5881 C CA . PHE B 1 353 ? 22.219 -15.203 -19.75 1 80.19 353 PHE B CA 1
ATOM 5882 C C . PHE B 1 353 ? 21 -14.367 -19.375 1 80.19 353 PHE B C 1
ATOM 5884 O O . PHE B 1 353 ? 20.422 -13.695 -20.234 1 80.19 353 PHE B O 1
ATOM 5891 N N . MET B 1 354 ? 20.594 -14.312 -18.203 1 83.88 354 MET B N 1
ATOM 5892 C CA . MET B 1 354 ? 19.453 -13.516 -17.766 1 83.88 354 MET B CA 1
ATOM 5893 C C . MET B 1 354 ? 19.75 -12.023 -17.875 1 83.88 354 MET B C 1
ATOM 5895 O O . MET B 1 354 ? 20.859 -11.586 -17.531 1 83.88 354 MET B O 1
ATOM 5899 N N . ASN B 1 355 ? 18.812 -11.359 -18.344 1 83.44 355 ASN B N 1
ATOM 5900 C CA . ASN B 1 355 ? 18.922 -9.906 -18.406 1 83.44 355 ASN B CA 1
ATOM 5901 C C . ASN B 1 355 ? 18.656 -9.266 -17.047 1 83.44 355 ASN B C 1
ATOM 5903 O O . ASN B 1 355 ? 18.203 -9.938 -16.109 1 83.44 355 ASN B O 1
ATOM 5907 N N . ARG B 1 356 ? 19.078 -8.016 -17 1 80.56 356 ARG B N 1
ATOM 5908 C CA . ARG B 1 356 ? 18.703 -7.25 -15.82 1 80.56 356 ARG B CA 1
ATOM 5909 C C . ARG B 1 356 ? 17.266 -6.742 -15.914 1 80.56 356 ARG B C 1
ATOM 5911 O O . ARG B 1 356 ? 16.922 -6.008 -16.844 1 80.56 356 ARG B O 1
ATOM 5918 N N . PHE B 1 357 ? 16.516 -7.207 -14.93 1 83.06 357 PHE B N 1
ATOM 5919 C CA . PHE B 1 357 ? 15.102 -6.84 -14.969 1 83.06 357 PHE B CA 1
ATOM 5920 C C . PHE B 1 357 ? 14.82 -5.664 -14.039 1 83.06 357 PHE B C 1
ATOM 5922 O O . PHE B 1 357 ? 15.445 -5.539 -12.984 1 83.06 357 PHE B O 1
ATOM 5929 N N . HIS B 1 358 ? 13.961 -4.824 -14.43 1 74.94 358 HIS B N 1
ATOM 5930 C CA . HIS B 1 358 ? 13.5 -3.734 -13.578 1 74.94 358 HIS B CA 1
ATOM 5931 C C . HIS B 1 358 ? 12.383 -4.195 -12.648 1 74.94 358 HIS B C 1
ATOM 5933 O O . HIS B 1 358 ? 12.219 -3.662 -11.547 1 74.94 358 HIS B O 1
ATOM 5939 N N . LYS B 1 359 ? 11.633 -5.176 -13.156 1 80.38 359 LYS B N 1
ATOM 5940 C CA . LYS B 1 359 ? 10.539 -5.77 -12.391 1 80.38 359 LYS B CA 1
ATOM 5941 C C . LYS B 1 359 ? 10.414 -7.262 -12.688 1 80.38 359 LYS B C 1
ATOM 5943 O O . LYS B 1 359 ? 10.719 -7.711 -13.789 1 80.38 359 LYS B O 1
ATOM 5948 N N . VAL B 1 360 ? 10.062 -7.906 -11.625 1 87.31 360 VAL B N 1
ATOM 5949 C CA . VAL B 1 360 ? 9.859 -9.336 -11.82 1 87.31 360 VAL B CA 1
ATOM 5950 C C . VAL B 1 360 ? 8.477 -9.742 -11.328 1 87.31 360 VAL B C 1
ATOM 5952 O O . VAL B 1 360 ? 8.008 -9.25 -10.297 1 87.31 360 VAL B O 1
ATOM 5955 N N . VAL B 1 361 ? 7.797 -10.586 -12.055 1 89.06 361 VAL B N 1
ATOM 5956 C CA . VAL B 1 361 ? 6.52 -11.188 -11.688 1 89.06 361 VAL B CA 1
ATOM 5957 C C . VAL B 1 361 ? 6.695 -12.688 -11.492 1 89.06 361 VAL B C 1
ATOM 5959 O O . VAL B 1 361 ? 7.266 -13.375 -12.344 1 89.06 361 VAL B O 1
ATOM 5962 N N . SER B 1 362 ? 6.234 -13.148 -10.367 1 93.88 362 SER B N 1
ATOM 5963 C CA . SER B 1 362 ? 6.391 -14.57 -10.086 1 93.88 362 SER B CA 1
ATOM 5964 C C . SER B 1 362 ? 5.047 -15.227 -9.773 1 93.88 362 SER B C 1
ATOM 5966 O O . SER B 1 362 ? 4.133 -14.57 -9.273 1 93.88 362 SER B O 1
ATOM 5968 N N . PHE B 1 363 ? 4.926 -16.5 -10.141 1 94.81 363 PHE B N 1
ATOM 5969 C CA . PHE B 1 363 ? 3.727 -17.281 -9.867 1 94.81 363 PHE B CA 1
ATOM 5970 C C . PHE B 1 363 ? 3.984 -18.766 -10.094 1 94.81 363 PHE B C 1
ATOM 5972 O O . PHE B 1 363 ? 5.035 -19.156 -10.609 1 94.81 363 PHE B O 1
ATOM 5979 N N . CYS B 1 364 ? 3.068 -19.547 -9.578 1 94.19 364 CYS B N 1
ATOM 5980 C CA . CYS B 1 364 ? 3.111 -20.984 -9.836 1 94.19 364 CYS B CA 1
ATOM 5981 C C . CYS B 1 364 ? 1.954 -21.406 -10.734 1 94.19 364 CYS B C 1
ATOM 5983 O O . CYS B 1 364 ? 0.865 -20.828 -10.664 1 94.19 364 CYS B O 1
ATOM 5985 N N . SER B 1 365 ? 2.262 -22.344 -11.555 1 90.12 365 SER B N 1
ATOM 5986 C CA . SER B 1 365 ? 1.227 -22.891 -12.43 1 90.12 365 SER B CA 1
ATOM 5987 C C . SER B 1 365 ? 1.536 -24.328 -12.828 1 90.12 365 SER B C 1
ATOM 5989 O O . SER B 1 365 ? 2.703 -24.719 -12.891 1 90.12 365 SER B O 1
ATOM 5991 N N . THR B 1 366 ? 0.42 -24.984 -13.055 1 83.75 366 THR B N 1
ATOM 5992 C CA . THR B 1 366 ? 0.581 -26.328 -13.594 1 83.75 366 THR B CA 1
ATOM 5993 C C . THR B 1 366 ? 0.824 -26.281 -15.094 1 83.75 366 THR B C 1
ATOM 5995 O O . THR B 1 366 ? 0.266 -25.438 -15.797 1 83.75 366 THR B O 1
ATOM 5998 N N . VAL B 1 367 ? 1.753 -27.109 -15.516 1 74.5 367 VAL B N 1
ATOM 5999 C CA . VAL B 1 367 ? 2.08 -27.172 -16.938 1 74.5 367 VAL B CA 1
ATOM 6000 C C . VAL B 1 367 ? 1.744 -28.562 -17.469 1 74.5 367 VAL B C 1
ATOM 6002 O O . VAL B 1 367 ? 2.025 -29.578 -16.812 1 74.5 367 VAL B O 1
ATOM 6005 N N . SER B 1 368 ? 0.835 -28.531 -18.453 1 63.28 368 SER B N 1
ATOM 6006 C CA . SER B 1 368 ? 0.561 -29.812 -19.094 1 63.28 368 SER B CA 1
ATOM 6007 C C . SER B 1 368 ? 1.586 -30.125 -20.172 1 63.28 368 SER B C 1
ATOM 6009 O O . SER B 1 368 ? 2.01 -29.219 -20.906 1 63.28 368 SER B O 1
ATOM 6011 N N . LEU B 1 369 ? 2.129 -31.266 -20.094 1 56.5 369 LEU B N 1
ATOM 6012 C CA . LEU B 1 369 ? 3.119 -31.719 -21.078 1 56.5 369 LEU B CA 1
ATOM 6013 C C . LEU B 1 369 ? 2.627 -31.484 -22.5 1 56.5 369 LEU B C 1
ATOM 6015 O O . LEU B 1 369 ? 3.404 -31.094 -23.375 1 56.5 369 LEU B O 1
ATOM 6019 N N . HIS B 1 370 ? 1.395 -31.734 -22.625 1 56.12 370 HIS B N 1
ATOM 6020 C CA . HIS B 1 370 ? 0.839 -31.547 -23.953 1 56.12 370 HIS B CA 1
ATOM 6021 C C . HIS B 1 370 ? 1.014 -30.109 -24.422 1 56.12 370 HIS B C 1
ATOM 6023 O O . HIS B 1 370 ? 1.342 -29.859 -25.594 1 56.12 370 HIS B O 1
ATOM 6029 N N . SER B 1 371 ? 0.944 -29.25 -23.516 1 57.16 371 SER B N 1
ATOM 6030 C CA . SER B 1 371 ? 1.031 -27.828 -23.859 1 57.16 371 SER B CA 1
ATOM 6031 C C . SER B 1 371 ? 2.471 -27.422 -24.141 1 57.16 371 SER B C 1
ATOM 6033 O O . SER B 1 371 ? 2.717 -26.594 -25.016 1 57.16 371 SER B O 1
ATOM 6035 N N . ILE B 1 372 ? 3.311 -28.047 -23.453 1 56.59 372 ILE B N 1
ATOM 6036 C CA . ILE B 1 372 ? 4.719 -27.703 -23.625 1 56.59 372 ILE B CA 1
ATOM 6037 C C . ILE B 1 372 ? 5.215 -28.219 -24.969 1 56.59 372 ILE B C 1
ATOM 6039 O O . ILE B 1 372 ? 5.918 -27.5 -25.703 1 56.59 372 ILE B O 1
ATOM 6043 N N . LEU B 1 373 ? 4.883 -29.422 -25.219 1 55.66 373 LEU B N 1
ATOM 6044 C CA . LEU B 1 373 ? 5.426 -30.094 -26.391 1 55.66 373 LEU B CA 1
ATOM 6045 C C . LEU B 1 373 ? 4.84 -29.484 -27.672 1 55.66 373 LEU B C 1
ATOM 6047 O O . LEU B 1 373 ? 5.48 -29.516 -28.719 1 55.66 373 LEU B O 1
ATOM 6051 N N . ARG B 1 374 ? 3.736 -29.062 -27.531 1 51.66 374 ARG B N 1
ATOM 6052 C CA . ARG B 1 374 ? 3.18 -28.391 -28.688 1 51.66 374 ARG B CA 1
ATOM 6053 C C . ARG B 1 374 ? 3.953 -27.125 -29.016 1 51.66 374 ARG B C 1
ATOM 6055 O O . ARG B 1 374 ? 4.035 -26.719 -30.172 1 51.66 374 ARG B O 1
ATOM 6062 N N . GLU B 1 375 ? 4.469 -26.484 -28 1 51.22 375 GLU B N 1
ATOM 6063 C CA . GLU B 1 375 ? 5.227 -25.25 -28.172 1 51.22 375 GLU B CA 1
ATOM 6064 C C . GLU B 1 375 ? 6.633 -25.531 -28.703 1 51.22 375 GLU B C 1
ATOM 6066 O O . GLU B 1 375 ? 7.203 -24.703 -29.422 1 51.22 375 GLU B O 1
ATOM 6071 N N . LEU B 1 376 ? 7.172 -26.531 -28.172 1 48.28 376 LEU B N 1
ATOM 6072 C CA . LEU B 1 376 ? 8.531 -26.828 -28.609 1 48.28 376 LEU B CA 1
ATOM 6073 C C . LEU B 1 376 ? 8.586 -27.047 -30.109 1 48.28 376 LEU B C 1
ATOM 6075 O O . LEU B 1 376 ? 9.664 -27.094 -30.703 1 48.28 376 LEU B O 1
ATOM 6079 N N . GLN B 1 377 ? 7.551 -27.297 -30.672 1 44.03 377 GLN B N 1
ATOM 6080 C CA . GLN B 1 377 ? 7.652 -27.375 -32.125 1 44.03 377 GLN B CA 1
ATOM 6081 C C . GLN B 1 377 ? 8.062 -26.031 -32.719 1 44.03 377 GLN B C 1
ATOM 6083 O O . GLN B 1 377 ? 8.43 -25.938 -33.875 1 44.03 377 GLN B O 1
ATOM 6088 N N . GLY B 1 378 ? 7.977 -25 -31.828 1 41.84 378 GLY B N 1
ATOM 6089 C CA . GLY B 1 378 ? 8.492 -23.766 -32.375 1 41.84 378 GLY B CA 1
ATOM 6090 C C . GLY B 1 378 ? 9.953 -23.516 -32.062 1 41.84 378 GLY B C 1
ATOM 6091 O O . GLY B 1 378 ? 10.484 -24.109 -31.109 1 41.84 378 GLY B O 1
ATOM 6092 N N . PRO B 1 379 ? 10.805 -23.047 -32.969 1 42.66 379 PRO B N 1
ATOM 6093 C CA . PRO B 1 379 ? 12.258 -22.859 -32.906 1 42.66 379 PRO B CA 1
ATOM 6094 C C . PRO B 1 379 ? 12.734 -22.219 -31.609 1 42.66 379 PRO B C 1
ATOM 6096 O O . PRO B 1 379 ? 13.938 -22.172 -31.344 1 42.66 379 PRO B O 1
ATOM 6099 N N . ASP B 1 380 ? 11.898 -21.812 -30.719 1 43.78 380 ASP B N 1
ATOM 6100 C CA . ASP B 1 380 ? 12.422 -20.75 -29.859 1 43.78 380 ASP B CA 1
ATOM 6101 C C . ASP B 1 380 ? 12.656 -21.266 -28.438 1 43.78 380 ASP B C 1
ATOM 6103 O O . ASP B 1 380 ? 12.859 -20.469 -27.516 1 43.78 380 ASP B O 1
ATOM 6107 N N . LEU B 1 381 ? 12.438 -22.438 -27.969 1 45.25 381 LEU B N 1
ATOM 6108 C CA . LEU B 1 381 ? 12.758 -22.828 -26.594 1 45.25 381 LEU B CA 1
ATOM 6109 C C . LEU B 1 381 ? 14.242 -23.172 -26.469 1 45.25 381 LEU B C 1
ATOM 6111 O O . LEU B 1 381 ? 14.766 -23.984 -27.234 1 45.25 381 LEU B O 1
ATOM 6115 N N . GLN B 1 382 ? 15.102 -22.328 -25.984 1 39.97 382 GLN B N 1
ATOM 6116 C CA . GLN B 1 382 ? 16.5 -22.625 -25.734 1 39.97 382 GLN B CA 1
ATOM 6117 C C . GLN B 1 382 ? 16.688 -23.266 -24.359 1 39.97 382 GLN B C 1
ATOM 6119 O O . GLN B 1 382 ? 16.109 -22.797 -23.375 1 39.97 382 GLN B O 1
ATOM 6124 N N . PHE B 1 383 ? 17.031 -24.547 -24.438 1 36.69 383 PHE B N 1
ATOM 6125 C CA . PHE B 1 383 ? 17.438 -25.25 -23.234 1 36.69 383 PHE B CA 1
ATOM 6126 C C . PHE B 1 383 ? 18.844 -24.828 -22.812 1 36.69 383 PHE B C 1
ATOM 6128 O O . PHE B 1 383 ? 19.703 -24.547 -23.656 1 36.69 383 PHE B O 1
#

InterPro domains:
  IPR001810 F-box domain [PF00646] (4-43)
  IPR001810 F-box domain [PS50181] (1-46)
  IPR001810 F-box domain [SM00256] (7-47)
  IPR015915 Kelch-type beta-propeller [G3DSA:2.120.10.80] (45-363)
  IPR015915 Kelch-type beta-propeller [SSF117281] (54-357)
  IPR036047 F-box-like domain superfamily [SSF81383] (3-70)

Secondary structure (DSSP, 8-state):
---GGGS-HHHHHHHHHTS-HHHHHHHHHH-HHHHHHHTSHHHHHH-----PPEEEEEEE-SS-GGG-EEEEEETTTTEEEEEPP----STT---TTEEEETTEEEE-SSS-EEEESSS---EEPPPPSS-EES-EEEEE--SS-S-TTS-EEEEE--EEEETTEEE-SPPPPEEEEETTTTEEEEEPPPPTTS-TT--TTTEEEEEETTEEEEEETTT-EEEEEETTT--BPPPEE---TTEEEEEEEEETTEEEEEEEEE-TTS-EEEEEEEE-TTT--EEEEEE--HHHHHHTTTTT----GGGEEEEEETTEEEEEE--GGGT--EEEEEE-TTT--EEEEEPPPPPTTPPPPSEEEEEEE---HHHHHHHHTSTT-B-/---GGGS-HHHHHHHHHTS-HHHHHHHHHH-HHHHHHHTSHHHHHH-----PPEEEEEEE-SS-GGG-EEEEEETTTTEEEEEPPPP--STT---TTEEEETTEEEE-SSS-EEEESSS---EEPPPPSS-EES-EEEEE--SS-S-TTS-EEEEE--EEEETTEEE-SPPPPEEEEETTTTEEEEEPPPPTTS-TT--TTTEEEEEETTEEEEEETTT-EEEEEETTT--BPPPEE---TTEEEEEEEEETTEEEEEEEEE-TTS-EEEEEEEE-TTT--EEEEEE--HHHHHHTS-TT----GGGEEEEEETTEEEEEE--GGGT--EEEEEE-TTT--EEEEEPPPPPTTPPPPSEEEEEEE---HHHHHHHHTSTT---